Protein 5AZ8 (pdb70)

Organism: Rattus norvegicus (NCBI:txid10116)

Radius of gyration: 23.76 Å; Cα contacts (8 Å, |Δi|>4): 858; chains: 2; bounding box: 44×75×58 Å

GO terms:
  GO:0030943 mitochondrion targeting sequence binding (F, IDA)
  GO:0014850 response 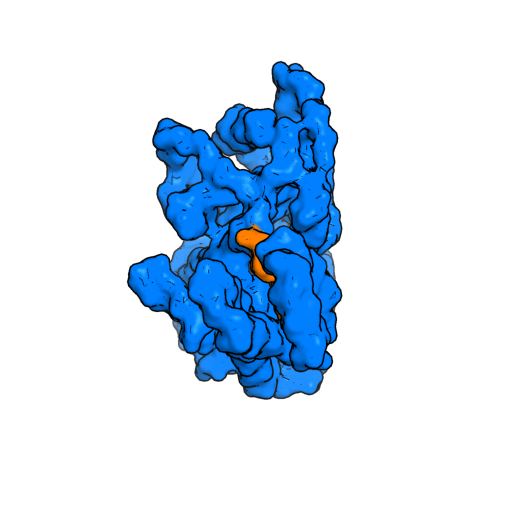to muscle activity (P, IEP)
  GO:1905242 response to 3,3',5-triiodo-L-thyronine (P, IEP)
  GO:0005515 protein binding (F, IPI)
  GO:0005741 mitochondrial outer membrane (C, IDA)
  GO:0030150 protein import into mitochondrial matrix (P, IMP)

InterPro domains:
  IPR002056 Protein import receptor MAS20 [PF02064] (8-136)
  IPR002056 Protein import receptor MAS20 [PIRSF037707] (5-140)
  IPR002056 Protein import receptor MAS20 [PR00351] (19-40)
  IPR002056 Protein import receptor MAS20 [PR00351] (58-80)
  IPR002056 Protein import receptor MAS20 [PR00351] (95-115)
  IPR002056 Protein import receptor MAS20 [PTHR12430] (1-138)
  IPR002056 Protein import receptor MAS20 [TIGR00985] (1-127)
  IPR022422 Protein import receptor MAS20, metazoan [PR01989] (3-20)
  IPR022422 Protein import receptor MAS20, metazoan [PR01989] (32-48)
  IPR022422 Protein import receptor MAS20, metazoan [PR01989] (58-71)
  IPR022422 Protein import receptor MAS20, metazoan [PR01989] (73-87)
  IPR022422 Protein import receptor MAS20, metazoan [PR01989] (92-101)
  IPR022422 Protein import receptor MAS20, metazoan [PR01989] (103-115)
  IPR022422 Protein import receptor MAS20, metazoan [PR01989] (119-136)
  IPR023392 Mitochondrial outer membrane translocase complex, Tom20 domain superfamily [G3DSA:1.20.960.10] (51-145)
  IPR023392 Mitochondrial outer membrane translocase complex, Tom20 domain superfamily [SSF47157] (52-144)

B-factor: mean 27.38, std 10.5, range [15.22, 102.25]

Foldseek 3Di:
DDPQEFEEEDAPLFLQVLLLVLQVVLVVPDVYHYHYDHDPPCLVVQVVQLLVLGDGQKYKDFLQSVQQCVVSVFFDQDDDDPVLVVQFDPVQQVSQAYPNTRFWAFWAKKWKWKKFQCVLPVDAAQALVPQLVVQVVLVVVQAAAEAEALLFCLQQQLQLPQQHADQFDDDPNDTHLLRGRLQDPSNLVSLQSVLVCLVVPNYPLPGHHVNRLCCVLVVRYGIYMDIQQSVVSSVVSPRRMDTAADHHYPPGGRAGAMTGTTMTGTSSDPCSVSVCCSVRVRCLDLSNQVSRCVSGNRAQTRRVVNNVVVCPDVNNVRRVVNNVSYYHHHNHSLVVLLRVLVSQLSSCCNVVVDPNNVSSVVSVVSSNVVVVLVVLLVVLQVVLVVVVVVPPLVSSLVSNVVNVVSPPDCPVVLVVCVVPHPPVSSVVSVVVD/DVVVVVDDPVD

Sequence (444 aa):
IEEGKLVIWINGDKGYNGLAEVGKKFEKDTGIKVTVEHPDKLEEKFPQVAATGDGPDIIFWAHDRFGGYAQSGLLAEITPDKAFQDKLYPFTWDAVRYNGKLIAYPIAVEALSLIYNKDLLPNPPKTWEEIPALDKELKAKGKSALMFNLQEPYFTWPLIAADGGYAFKYENGKYDIKDVGVDNAGAKAGLTFLVDLIKNKHMNADTDYSIAEAAFNKGETAMTINGPWAWSNIDTSKVNYGVTVLPTFKGQPSKPFVGVLSAGINAASPNKELAKEFLENYLLTDEGLEAVNKDKPLGAVALKSYEEELVKDPRIAATMENAQKGEIMPNIPQMSAFWYAVRTAVINAASGRQTVDEALKDAQTRIKEALAVQKFFLEEIQLGEELLAQGDYEKGVDHLTNAIAVCGQPQQLLQVLQQTLPPPVFQMLLTKLPRLSRLLSYAG

Solvent-accessible surface area: 19616 Å² total

Structure (mmCIF, N/CA/C/O backbone):
data_5AZ8
#
_entry.id   5AZ8
#
_cell.length_a   69.013
_cell.length_b   69.013
_cell.length_c   212.604
_cell.angle_alpha   90.00
_cell.angle_beta   90.00
_cell.angle_gamma   90.00
#
_symmetry.space_group_name_H-M   'P 43 21 2'
#
loop_
_entity.id
_entity.type
_entity.pdbx_description
1 polymer 'Maltose-binding periplasmic protein,Mitochondrial import receptor subunit TOM20 homolog'
2 polymer 'peptide GPRLSRLLSYAGC'
3 branched alpha-D-glucopyranose-(1-4)-alpha-D-glucopyranose
4 non-polymer 'ACETYLAMINO-ACETIC ACID'
5 water water
#
loop_
_atom_site.group_PDB
_atom_site.id
_atom_site.type_symbol
_atom_site.label_atom_id
_atom_site.label_alt_id
_atom_site.label_comp_id
_atom_site.label_asym_id
_atom_site.label_entity_id
_atom_site.label_seq_id
_atom_site.pdbx_PDB_ins_code
_atom_site.Cartn_x
_atom_site.Cartn_y
_atom_site.Cartn_z
_atom_site.occupancy
_atom_site.B_iso_or_equiv
_atom_site.auth_seq_id
_atom_site.auth_comp_id
_atom_site.auth_asym_id
_atom_site.auth_atom_id
_atom_site.pdbx_PDB_model_num
ATOM 1 N N . ILE A 1 3 ? -16.948 -22.682 32.593 1.00 28.42 4 ILE A N 1
ATOM 2 C CA . ILE A 1 3 ? -17.018 -21.267 33.101 1.00 24.57 4 ILE A CA 1
ATOM 3 C C . ILE A 1 3 ? -16.935 -21.296 34.621 1.00 24.47 4 ILE A C 1
ATOM 4 O O . ILE A 1 3 ? -17.630 -22.095 35.289 1.00 26.28 4 ILE A O 1
ATOM 9 N N . GLU A 1 4 ? -16.145 -20.402 35.191 1.00 24.31 5 GLU A N 1
ATOM 10 C CA . GLU A 1 4 ? -15.909 -20.405 36.629 1.00 25.45 5 GLU A CA 1
ATOM 11 C C . GLU A 1 4 ? -17.013 -19.737 37.447 1.00 23.36 5 GLU A C 1
ATOM 12 O O . GLU A 1 4 ? -17.388 -18.598 37.186 1.00 23.40 5 GLU A O 1
ATOM 18 N N . GLU A 1 5 ? -17.522 -20.452 38.445 1.00 22.55 6 GLU A N 1
ATOM 19 C CA . GLU A 1 5 ? -18.535 -19.869 39.320 1.00 23.05 6 GLU A CA 1
ATOM 20 C C . GLU A 1 5 ? -17.870 -18.898 40.301 1.00 23.99 6 GLU A C 1
ATOM 21 O O . GLU A 1 5 ? -16.801 -19.171 40.865 1.00 23.47 6 GLU A O 1
ATOM 27 N N . GLY A 1 6 ? -18.489 -17.751 40.506 1.00 21.42 7 GLY A N 1
ATOM 28 C CA . GLY A 1 6 ? -17.965 -16.748 41.417 1.00 21.48 7 GLY A CA 1
ATOM 29 C C . GLY A 1 6 ? -17.087 -15.678 40.842 1.00 20.73 7 GLY A C 1
ATOM 30 O O . GLY A 1 6 ? -16.424 -14.991 41.579 1.00 22.33 7 GLY A O 1
ATOM 31 N N . LYS A 1 7 ? -17.075 -15.562 39.501 1.00 22.99 8 LYS A N 1
ATOM 32 C CA . LYS A 1 7 ? -16.377 -14.476 38.805 1.00 21.71 8 LYS A CA 1
ATOM 33 C C . LYS A 1 7 ? -17.182 -14.151 37.574 1.00 20.33 8 LYS A C 1
ATOM 34 O O . LYS A 1 7 ? -18.057 -14.943 37.205 1.00 21.26 8 LYS A O 1
ATOM 40 N N . LEU A 1 8 ? -16.979 -12.989 36.971 1.00 20.76 9 LEU A N 1
ATOM 41 C CA . LEU A 1 8 ? -17.646 -12.727 35.675 1.00 19.93 9 LEU A CA 1
ATOM 42 C C . LEU A 1 8 ? -16.576 -12.499 34.614 1.00 21.54 9 LEU A C 1
ATOM 43 O O . LEU A 1 8 ? -15.676 -11.714 34.828 1.00 22.86 9 LEU A O 1
ATOM 48 N N . VAL A 1 9 ? -16.755 -13.144 33.477 1.00 19.16 10 VAL A N 1
ATOM 49 C CA . VAL A 1 9 ? -15.911 -12.902 32.275 1.00 19.01 10 VAL A CA 1
ATOM 50 C C . VAL A 1 9 ? -16.839 -12.275 31.220 1.00 19.55 10 VAL A C 1
ATOM 51 O O . VAL A 1 9 ? -17.908 -12.798 30.978 1.00 19.48 10 VAL A O 1
ATOM 55 N N . ILE A 1 10 ? -16.420 -11.148 30.682 1.00 18.39 11 ILE A N 1
ATOM 56 C CA . ILE A 1 10 ? -17.189 -10.353 29.738 1.00 18.76 11 ILE A CA 1
ATOM 57 C C . ILE A 1 10 ? -16.412 -10.223 28.435 1.00 20.29 11 ILE A C 1
ATOM 58 O O . ILE A 1 10 ? -15.219 -9.914 28.511 1.00 21.66 11 ILE A O 1
ATOM 63 N N . TRP A 1 11 ? -17.039 -10.467 27.285 1.00 20.53 12 TRP A N 1
ATOM 64 C CA . TRP A 1 11 ? -16.439 -10.143 25.967 1.00 21.26 12 TRP A CA 1
ATOM 65 C C . TRP A 1 11 ? -17.126 -8.957 25.315 1.00 20.27 12 TRP A C 1
ATOM 66 O O . TRP A 1 11 ? -18.367 -8.915 25.298 1.00 19.35 12 TRP A O 1
ATOM 77 N N . ILE A 1 12 ? -16.321 -7.983 24.843 1.00 19.62 13 ILE A N 1
ATOM 78 C CA . ILE A 1 12 ? -16.860 -6.852 24.090 1.00 20.26 13 ILE A CA 1
ATOM 79 C C . ILE A 1 12 ? -15.849 -6.531 22.986 1.00 21.67 13 ILE A C 1
ATOM 80 O O . ILE A 1 12 ? -14.673 -6.840 23.139 1.00 20.66 13 ILE A O 1
ATOM 85 N N . ASN A 1 13 ? -16.320 -5.932 21.895 1.00 20.93 14 ASN A N 1
ATOM 86 C CA . ASN A 1 13 ? -15.415 -5.651 20.787 1.00 21.42 14 ASN A CA 1
ATOM 87 C C . ASN A 1 13 ? -14.392 -4.601 21.133 1.00 21.70 14 ASN A C 1
ATOM 88 O O . ASN A 1 13 ? -14.603 -3.680 21.896 1.00 21.74 14 ASN A O 1
ATOM 93 N N . GLY A 1 14 ? -13.214 -4.786 20.518 1.00 23.25 15 GLY A N 1
ATOM 94 C CA . GLY A 1 14 ? -12.051 -3.960 20.790 1.00 24.52 15 GLY A CA 1
ATOM 95 C C . GLY A 1 14 ? -12.156 -2.524 20.315 1.00 25.14 15 GLY A C 1
ATOM 96 O O . GLY A 1 14 ? -11.321 -1.727 20.748 1.00 27.85 15 GLY A O 1
ATOM 97 N N . ASP A 1 15 ? -13.174 -2.187 19.499 1.00 25.05 16 ASP A N 1
ATOM 98 C CA . ASP A 1 15 ? -13.459 -0.789 19.182 1.00 30.19 16 ASP A CA 1
ATOM 99 C C . ASP A 1 15 ? -14.287 -0.054 20.250 1.00 30.34 16 ASP A C 1
ATOM 100 O O . ASP A 1 15 ? -14.474 1.155 20.143 1.00 26.57 16 ASP A O 1
ATOM 105 N N . LYS A 1 16 ? -14.794 -0.764 21.261 1.00 22.82 17 LYS A N 1
ATOM 106 C CA . LYS A 1 16 ? -15.714 -0.127 22.253 1.00 23.00 17 LYS A CA 1
ATOM 107 C C . LYS A 1 16 ? -14.936 0.164 23.549 1.00 20.67 17 LYS A C 1
ATOM 108 O O . LYS A 1 16 ? -13.699 -0.143 23.655 1.00 22.11 17 LYS A O 1
ATOM 114 N N . GLY A 1 17 ? -15.622 0.786 24.471 1.00 21.60 18 GLY A N 1
ATOM 115 C CA . GLY A 1 17 ? -15.011 1.274 25.711 1.00 21.32 18 GLY A CA 1
ATOM 116 C C . GLY A 1 17 ? -14.754 0.184 26.726 1.00 20.01 18 GLY A C 1
ATOM 117 O O . GLY A 1 17 ? -15.293 0.276 27.834 1.00 21.04 18 GLY A O 1
ATOM 118 N N . TYR A 1 18 ? -13.911 -0.787 26.389 1.00 21.95 19 TYR A N 1
ATOM 119 C CA . TYR A 1 18 ? -13.661 -1.889 27.285 1.00 21.77 19 TYR A CA 1
ATOM 120 C C . TYR A 1 18 ? -12.960 -1.490 28.569 1.00 22.74 19 TYR A C 1
ATOM 121 O O . TYR A 1 18 ? -13.179 -2.098 29.622 1.00 21.12 19 TYR A O 1
ATOM 130 N N . ASN A 1 19 ? -12.102 -0.479 28.514 1.00 21.39 20 ASN A N 1
ATOM 131 C CA . ASN A 1 19 ? -11.506 -0.001 29.786 1.00 23.53 20 ASN A CA 1
ATOM 132 C C . ASN A 1 19 ? -12.495 0.675 30.706 1.00 20.95 20 ASN A C 1
ATOM 133 O O . ASN A 1 19 ? -12.459 0.542 31.945 1.00 23.19 20 ASN A O 1
ATOM 138 N N . GLY A 1 20 ? -13.424 1.414 30.146 1.00 20.30 21 GLY A N 1
ATOM 139 C CA . GLY A 1 20 ? -14.479 1.992 30.906 1.00 20.18 21 GLY A CA 1
ATOM 140 C C . GLY A 1 20 ? -15.389 0.900 31.521 1.00 20.78 21 GLY A C 1
ATOM 141 O O . GLY A 1 20 ? -15.860 1.004 32.685 1.00 21.40 21 GLY A O 1
ATOM 142 N N . LEU A 1 21 ? -15.719 -0.094 30.717 1.00 20.77 22 LEU A N 1
ATOM 143 C CA . LEU A 1 21 ? -16.513 -1.244 31.203 1.00 19.40 22 LEU A CA 1
ATOM 144 C C . LEU A 1 21 ? -15.771 -1.932 32.367 1.00 19.10 22 LEU A C 1
ATOM 145 O O . LEU A 1 21 ? -16.408 -2.351 33.370 1.00 19.50 22 LEU A O 1
ATOM 150 N N . ALA A 1 22 ? -14.450 -2.064 32.231 1.00 19.75 23 ALA A N 1
ATOM 151 C CA . ALA A 1 22 ? -13.607 -2.618 33.314 1.00 21.83 23 ALA A CA 1
ATOM 152 C C . ALA A 1 22 ? -13.680 -1.789 34.600 1.00 20.69 23 ALA A C 1
ATOM 153 O O . ALA A 1 22 ? -13.698 -2.419 35.682 1.00 20.73 23 ALA A O 1
ATOM 155 N N . GLU A 1 23 ? -13.808 -0.465 34.485 1.00 19.94 24 GLU A N 1
ATOM 156 C CA . GLU A 1 23 ? -14.069 0.430 35.642 1.00 22.92 24 GLU A CA 1
ATOM 157 C C . GLU A 1 23 ? -15.391 0.100 36.337 1.00 22.19 24 GLU A C 1
ATOM 158 O O . GLU A 1 23 ? -15.469 0.052 37.568 1.00 21.93 24 GLU A O 1
ATOM 164 N N . VAL A 1 24 ? -16.441 -0.155 35.552 1.00 20.11 25 VAL A N 1
ATOM 165 C CA . VAL A 1 24 ? -17.695 -0.598 36.120 1.00 20.38 25 VAL A CA 1
ATOM 166 C C . VAL A 1 24 ? -17.512 -1.929 36.853 1.00 20.30 25 VAL A C 1
ATOM 167 O O . VAL A 1 24 ? -18.072 -2.127 37.982 1.00 19.77 25 VAL A O 1
ATOM 171 N N . GLY A 1 25 ? -16.743 -2.827 36.252 1.00 19.12 26 GLY A N 1
ATOM 172 C CA . GLY A 1 25 ? -16.337 -4.131 36.826 1.00 19.93 26 GLY A CA 1
ATOM 173 C C . GLY A 1 25 ? -15.587 -3.964 38.175 1.00 19.66 26 GLY A C 1
ATOM 174 O O . GLY A 1 25 ? -15.849 -4.677 39.123 1.00 20.37 26 GLY A O 1
ATOM 175 N N . LYS A 1 26 ? -14.717 -2.981 38.301 1.00 20.07 27 LYS A N 1
ATOM 176 C CA . LYS A 1 26 ? -14.034 -2.745 39.557 1.00 19.77 27 LYS A CA 1
ATOM 177 C C . LYS A 1 26 ? -14.956 -2.197 40.622 1.00 20.10 27 LYS A C 1
ATOM 178 O O . LYS A 1 26 ? -14.770 -2.522 41.811 1.00 21.70 27 LYS A O 1
ATOM 184 N N . LYS A 1 27 ? -15.953 -1.394 40.255 1.00 19.73 28 LYS A N 1
ATOM 185 C CA . LYS A 1 27 ? -16.950 -0.959 41.191 1.00 20.17 28 LYS A CA 1
ATOM 186 C C . LYS A 1 27 ? -17.770 -2.170 41.713 1.00 20.13 28 LYS A C 1
ATOM 187 O O . LYS A 1 27 ? -18.078 -2.338 42.930 1.00 20.10 28 LYS A O 1
ATOM 193 N N . PHE A 1 28 ? -18.139 -3.008 40.771 1.00 18.96 29 PHE A N 1
ATOM 194 C CA . PHE A 1 28 ? -18.850 -4.254 41.096 1.00 18.49 29 PHE A CA 1
ATOM 195 C C . PHE A 1 28 ? -18.007 -5.089 42.073 1.00 19.41 29 PHE A C 1
ATOM 196 O O . PHE A 1 28 ? -18.544 -5.535 43.108 1.00 19.15 29 PHE A O 1
ATOM 204 N N . GLU A 1 29 ? -16.708 -5.258 41.790 1.00 19.34 30 GLU A N 1
ATOM 205 C CA . GLU A 1 29 ? -15.799 -6.049 42.670 1.00 19.14 30 GLU A CA 1
ATOM 206 C C . GLU A 1 29 ? -15.652 -5.416 44.060 1.00 19.37 30 GLU A C 1
ATOM 207 O O . GLU A 1 29 ? -15.663 -6.139 45.089 1.00 20.55 30 GLU A O 1
ATOM 213 N N . LYS A 1 30 ? -15.570 -4.062 44.102 1.00 19.72 31 LYS A N 1
ATOM 214 C CA . LYS A 1 30 ? -15.508 -3.358 45.378 1.00 22.74 31 LYS A CA 1
ATOM 215 C C . LYS A 1 30 ? -16.748 -3.704 46.265 1.00 23.07 31 LYS A C 1
ATOM 216 O O . LYS A 1 30 ? -16.599 -3.976 47.489 1.00 22.99 31 LYS A O 1
ATOM 222 N N . ASP A 1 31 ? -17.945 -3.704 45.650 1.00 19.45 32 ASP A N 1
ATOM 223 C CA . ASP A 1 31 ? -19.197 -3.882 46.360 1.00 18.76 32 ASP A CA 1
ATOM 224 C C . ASP A 1 31 ? -19.472 -5.323 46.681 1.00 19.98 32 ASP A C 1
ATOM 225 O O . ASP A 1 31 ? -20.077 -5.601 47.737 1.00 20.19 32 ASP A O 1
ATOM 230 N N . THR A 1 32 ? -18.994 -6.270 45.880 1.00 19.42 33 THR A N 1
ATOM 231 C CA . THR A 1 32 ? -19.520 -7.633 45.939 1.00 18.84 33 THR A CA 1
ATOM 232 C C . THR A 1 32 ? -18.368 -8.591 46.156 1.00 18.93 33 THR A C 1
ATOM 233 O O . THR A 1 32 ? -17.148 -8.300 46.007 1.00 23.35 33 THR A O 1
ATOM 237 N N . GLY A 1 33 ? -18.594 -9.808 46.381 1.00 17.36 34 GLY A N 1
ATOM 238 C CA . GLY A 1 33 ? -17.120 -10.465 46.133 1.00 36.88 34 GLY A CA 1
ATOM 239 C C . GLY A 1 33 ? -16.092 -10.310 44.866 1.00 28.79 34 GLY A C 1
ATOM 240 O O . GLY A 1 33 ? -14.940 -10.863 44.777 1.00 22.42 34 GLY A O 1
ATOM 241 N N . ILE A 1 34 ? -16.645 -9.845 43.776 1.00 20.85 35 ILE A N 1
ATOM 242 C CA . ILE A 1 34 ? -16.593 -10.645 42.567 1.00 20.33 35 ILE A CA 1
ATOM 243 C C . ILE A 1 34 ? -15.739 -9.951 41.542 1.00 20.38 35 ILE A C 1
ATOM 244 O O . ILE A 1 34 ? -16.053 -8.828 41.110 1.00 20.95 35 ILE A O 1
ATOM 249 N N . LYS A 1 35 ? -14.698 -10.678 41.093 1.00 20.43 36 LYS A N 1
ATOM 250 C CA . LYS A 1 35 ? -13.814 -10.095 40.070 1.00 24.11 36 LYS A CA 1
ATOM 251 C C . LYS A 1 35 ? -14.541 -10.143 38.714 1.00 20.69 36 LYS A C 1
ATOM 252 O O . LYS A 1 35 ? -15.131 -11.178 38.376 1.00 22.16 36 LYS A O 1
ATOM 258 N N . VAL A 1 36 ? -14.385 -9.085 37.939 1.00 21.25 37 VAL A N 1
ATOM 259 C CA . VAL A 1 36 ? -14.923 -8.989 36.610 1.00 20.17 37 VAL A CA 1
ATOM 260 C C . VAL A 1 36 ? -13.771 -8.783 35.621 1.00 20.90 37 VAL A C 1
ATOM 261 O O . VAL A 1 36 ? -13.015 -7.778 35.752 1.00 25.62 37 VAL A O 1
ATOM 265 N N . THR A 1 37 ? -13.636 -9.727 34.704 1.00 19.49 38 THR A N 1
ATOM 266 C CA . THR A 1 37 ? -12.572 -9.704 33.718 1.00 19.37 38 THR A CA 1
ATOM 267 C C . THR A 1 37 ? -13.176 -9.316 32.358 1.00 21.17 38 THR A C 1
ATOM 268 O O . THR A 1 37 ? -14.011 -10.071 31.859 1.00 22.70 38 THR A O 1
ATOM 272 N N . VAL A 1 38 ? -12.779 -8.176 31.816 1.00 19.54 39 VAL A N 1
ATOM 273 C CA . VAL A 1 38 ? -13.250 -7.763 30.535 1.00 19.84 39 VAL A CA 1
ATOM 274 C C . VAL A 1 38 ? -12.177 -8.072 29.499 1.00 21.93 39 VAL A C 1
ATOM 275 O O . VAL A 1 38 ? -11.032 -7.652 29.659 1.00 23.63 39 VAL A O 1
ATOM 279 N N . GLU A 1 39 ? -12.600 -8.766 28.472 1.00 19.99 40 GLU A N 1
ATOM 280 C CA . GLU A 1 39 ? -11.723 -9.214 27.347 1.00 21.54 40 GLU A CA 1
ATOM 281 C C . GLU A 1 39 ? -12.323 -8.719 26.040 1.00 22.35 40 GLU A C 1
ATOM 282 O O . GLU A 1 39 ? -13.556 -8.473 25.906 1.00 20.58 40 GLU A O 1
ATOM 288 N N . HIS A 1 40 ? -11.435 -8.538 25.058 1.00 22.23 41 HIS A N 1
ATOM 289 C CA . HIS A 1 40 ? -11.895 -8.073 23.730 1.00 19.88 41 HIS A CA 1
ATOM 290 C C . HIS A 1 40 ? -11.259 -8.976 22.667 1.00 24.48 41 HIS A C 1
ATOM 291 O O . HIS A 1 40 ? -10.385 -8.511 21.902 1.00 25.24 41 HIS A O 1
ATOM 298 N N . PRO A 1 41 ? -11.628 -10.265 22.660 1.00 24.28 42 PRO A N 1
ATOM 299 C CA . PRO A 1 41 ? -10.972 -11.161 21.698 1.00 27.25 42 PRO A CA 1
ATOM 300 C C . PRO A 1 41 ? -11.268 -10.710 20.257 1.00 27.13 42 PRO A C 1
ATOM 301 O O . PRO A 1 41 ? -12.327 -10.150 19.934 1.00 24.62 42 PRO A O 1
ATOM 305 N N . ASP A 1 42 ? -10.339 -10.988 19.360 1.00 32.15 43 ASP A N 1
ATOM 306 C CA . ASP A 1 42 ? -10.676 -10.861 17.912 1.00 36.64 43 ASP A CA 1
ATOM 307 C C . ASP A 1 42 ? -11.790 -11.831 17.483 1.00 28.89 43 ASP A C 1
ATOM 308 O O . ASP A 1 42 ? -11.899 -12.956 17.975 1.00 32.15 43 ASP A O 1
ATOM 313 N N . LYS A 1 43 ? -12.573 -11.390 16.516 1.00 33.50 44 LYS A N 1
ATOM 314 C CA . LYS A 1 43 ? -13.711 -12.144 15.998 1.00 34.91 44 LYS A CA 1
ATOM 315 C C . LYS A 1 43 ? -14.644 -12.727 17.054 1.00 33.55 44 LYS A C 1
ATOM 316 O O . LYS A 1 43 ? -15.104 -13.899 16.922 1.00 28.32 44 LYS A O 1
ATOM 322 N N . LEU A 1 44 ? -14.963 -11.933 18.102 1.00 25.59 45 LEU A N 1
ATOM 323 C CA . LEU A 1 44 ? -15.708 -12.520 19.209 1.00 26.58 45 LEU A CA 1
ATOM 324 C C . LEU A 1 44 ? -17.085 -12.969 18.772 1.00 27.18 45 LEU A C 1
ATOM 325 O O . LEU A 1 44 ? -17.653 -13.915 19.345 1.00 26.43 45 LEU A O 1
ATOM 330 N N . GLU A 1 45 ? -17.675 -12.290 17.776 1.00 26.89 46 GLU A N 1
ATOM 331 C CA . GLU A 1 45 ? -19.025 -12.684 17.367 1.00 27.91 46 GLU A CA 1
ATOM 332 C C . GLU A 1 45 ? -19.070 -14.058 16.692 1.00 24.32 46 GLU A C 1
ATOM 333 O O . GLU A 1 45 ? -20.118 -14.718 16.719 1.00 24.68 46 GLU A O 1
ATOM 339 N N . GLU A 1 46 ? -17.935 -14.494 16.149 1.00 24.09 47 GLU A N 1
ATOM 340 C CA . GLU A 1 46 ? -17.732 -15.939 15.666 1.00 26.87 47 GLU A CA 1
ATOM 341 C C . GLU A 1 46 ? -17.223 -16.895 16.679 1.00 28.38 47 GLU A C 1
ATOM 342 O O . GLU A 1 46 ? -17.582 -18.093 16.655 1.00 31.78 47 GLU A O 1
ATOM 348 N N . LYS A 1 47 ? -16.401 -16.378 17.576 1.00 28.18 48 LYS A N 1
ATOM 349 C CA . LYS A 1 47 ? -15.839 -17.257 18.629 1.00 30.46 48 LYS A CA 1
ATOM 350 C C . LYS A 1 47 ? -16.916 -17.666 19.624 1.00 30.99 48 LYS A C 1
ATOM 351 O O . LYS A 1 47 ? -17.008 -18.812 20.017 1.00 28.47 48 LYS A O 1
ATOM 357 N N . PHE A 1 48 ? -17.803 -16.743 19.958 1.00 27.28 49 PHE A N 1
ATOM 358 C CA . PHE A 1 48 ? -18.821 -17.056 20.936 1.00 24.02 49 PHE A CA 1
ATOM 359 C C . PHE A 1 48 ? -19.640 -18.275 20.668 1.00 25.58 49 PHE A C 1
ATOM 360 O O . PHE A 1 48 ? -19.764 -19.106 21.551 1.00 28.42 49 PHE A O 1
ATOM 368 N N . PRO A 1 49 ? -20.206 -18.462 19.446 1.00 24.41 50 PRO A N 1
ATOM 369 C CA . PRO A 1 49 ? -21.017 -19.655 19.240 1.00 27.59 50 PRO A CA 1
ATOM 370 C C . PRO A 1 49 ? -20.224 -20.946 19.226 1.00 26.99 50 PRO A C 1
ATOM 371 O O . PRO A 1 49 ? -20.789 -22.015 19.546 1.00 31.86 50 PRO A O 1
ATOM 375 N N . GLN A 1 50 ? -18.954 -20.828 18.911 1.00 30.91 51 GLN A N 1
ATOM 376 C CA . GLN A 1 50 ? -18.049 -22.031 18.868 1.00 32.92 51 GLN A CA 1
ATOM 377 C C . GLN A 1 50 ? -17.818 -22.500 20.306 1.00 32.65 51 GLN A C 1
ATOM 378 O O . GLN A 1 50 ? -18.038 -23.653 20.633 1.00 40.40 51 GLN A O 1
ATOM 384 N N . VAL A 1 51 ? -17.422 -21.592 21.160 1.00 27.27 52 VAL A N 1
ATOM 385 C CA . VAL A 1 51 ? -17.118 -21.965 22.583 1.00 29.39 52 VAL A CA 1
ATOM 386 C C . VAL A 1 51 ? -18.360 -22.189 23.417 1.00 28.42 52 VAL A C 1
ATOM 387 O O . VAL A 1 51 ? -18.387 -23.096 24.258 1.00 28.31 52 VAL A O 1
ATOM 391 N N . ALA A 1 52 ? -19.437 -21.377 23.231 1.00 25.04 53 ALA A N 1
ATOM 392 C CA . ALA A 1 52 ? -20.613 -21.529 24.058 1.00 26.43 53 ALA A CA 1
ATOM 393 C C . ALA A 1 52 ? -21.352 -22.838 23.752 1.00 27.46 53 ALA A C 1
ATOM 394 O O . ALA A 1 52 ? -22.032 -23.370 24.579 1.00 31.38 53 ALA A O 1
ATOM 396 N N . ALA A 1 53 ? -21.180 -23.382 22.548 1.00 30.08 54 ALA A N 1
ATOM 397 C CA . ALA A 1 53 ? -21.765 -24.684 22.200 1.00 33.39 54 ALA A CA 1
ATOM 398 C C . ALA A 1 53 ? -21.190 -25.812 23.060 1.00 35.80 54 ALA A C 1
ATOM 399 O O . ALA A 1 53 ? -21.851 -26.811 23.251 1.00 39.80 54 ALA A O 1
ATOM 401 N N . THR A 1 54 ? -19.972 -25.643 23.555 1.00 31.66 55 THR A N 1
ATOM 402 C CA . THR A 1 54 ? -19.384 -26.623 24.490 1.00 34.69 55 THR A CA 1
ATOM 403 C C . THR A 1 54 ? -19.597 -26.294 25.973 1.00 37.07 55 THR A C 1
ATOM 404 O O . THR A 1 54 ? -19.003 -26.935 26.844 1.00 37.71 55 THR A O 1
ATOM 408 N N . GLY A 1 55 ? -20.409 -25.284 26.280 1.00 35.30 56 GLY A N 1
ATOM 409 C CA . GLY A 1 55 ? -20.521 -24.798 27.690 1.00 35.25 56 GLY A CA 1
ATOM 410 C C . GLY A 1 55 ? -19.383 -23.941 28.180 1.00 33.48 56 GLY A C 1
ATOM 411 O O . GLY A 1 55 ? -19.248 -23.732 29.382 1.00 35.75 56 GLY A O 1
ATOM 412 N N . ASP A 1 56 ? -18.571 -23.400 27.282 1.00 26.96 57 ASP A N 1
ATOM 413 C CA . ASP A 1 56 ? -17.442 -22.551 27.618 1.00 29.57 57 ASP A CA 1
ATOM 414 C C . ASP A 1 56 ? -17.731 -21.091 27.198 1.00 26.04 57 ASP A C 1
ATOM 415 O O . ASP A 1 56 ? -18.874 -20.799 26.799 1.00 26.45 57 ASP A O 1
ATOM 420 N N . GLY A 1 57 ? -16.750 -20.214 27.320 1.00 25.41 58 GLY A N 1
ATOM 421 C CA . GLY A 1 57 ? -16.946 -18.829 26.891 1.00 27.63 58 GLY A CA 1
ATOM 422 C C . GLY A 1 57 ? -17.164 -17.858 28.034 1.00 24.98 58 GLY A C 1
ATOM 423 O O . GLY A 1 57 ? -16.982 -18.180 29.234 1.00 24.44 58 GLY A O 1
ATOM 424 N N . PRO A 1 58 ? -17.536 -16.598 27.674 1.00 21.82 59 PRO A N 1
ATOM 425 C CA . PRO A 1 58 ? -17.749 -15.575 28.661 1.00 20.48 59 PRO A CA 1
ATOM 426 C C . PRO A 1 58 ? -19.064 -15.793 29.376 1.00 21.37 59 PRO A C 1
ATOM 427 O O . PRO A 1 58 ? -19.947 -16.452 28.841 1.00 20.02 59 PRO A O 1
ATOM 431 N N . ASP A 1 59 ? -19.238 -15.196 30.558 1.00 18.65 60 ASP A N 1
ATOM 432 C CA . ASP A 1 59 ? -20.574 -15.110 31.150 1.00 18.86 60 ASP A CA 1
ATOM 433 C C . ASP A 1 59 ? -21.490 -14.160 30.409 1.00 18.89 60 ASP A C 1
ATOM 434 O O . ASP A 1 59 ? -22.694 -14.399 30.345 1.00 19.34 60 ASP A O 1
ATOM 439 N N . ILE A 1 60 ? -20.918 -13.063 29.917 1.00 18.36 61 ILE A N 1
ATOM 440 C CA . ILE A 1 60 ? -21.675 -12.042 29.267 1.00 18.61 61 ILE A CA 1
ATOM 441 C C . ILE A 1 60 ? -20.984 -11.713 27.897 1.00 19.33 61 ILE A C 1
ATOM 442 O O . ILE A 1 60 ? -19.770 -11.490 27.863 1.00 18.93 61 ILE A O 1
ATOM 447 N N . ILE A 1 61 ? -21.785 -11.589 26.861 1.00 17.92 62 ILE A N 1
ATOM 448 C CA . ILE A 1 61 ? -21.329 -11.233 25.492 1.00 19.72 62 ILE A CA 1
ATOM 449 C C . ILE A 1 61 ? -21.964 -9.965 25.053 1.00 18.81 62 ILE A C 1
ATOM 450 O O . ILE A 1 61 ? -23.179 -9.840 25.101 1.00 19.65 62 ILE A O 1
ATOM 455 N N . PHE A 1 62 ? -21.154 -8.998 24.640 1.00 18.22 63 PHE A N 1
ATOM 456 C CA . PHE A 1 62 ? -21.671 -7.788 24.020 1.00 17.77 63 PHE A CA 1
ATOM 457 C C . PHE A 1 62 ? -21.487 -7.776 22.507 1.00 20.52 63 PHE A C 1
ATOM 458 O O . PHE A 1 62 ? -20.373 -8.053 22.004 1.00 21.92 63 PHE A O 1
ATOM 466 N N . TRP A 1 63 ? -22.570 -7.491 21.794 1.00 18.27 64 TRP A N 1
ATOM 467 C CA . TRP A 1 63 ? -22.482 -7.269 20.345 1.00 19.19 64 TRP A CA 1
ATOM 468 C C . TRP A 1 63 ? -23.723 -6.495 19.952 1.00 17.60 64 TRP A C 1
ATOM 469 O O . TRP A 1 63 ? -24.702 -6.440 20.678 1.00 18.83 64 TRP A O 1
ATOM 480 N N . ALA A 1 64 ? -23.758 -5.986 18.719 1.00 19.13 65 ALA A N 1
ATOM 481 C CA . ALA A 1 64 ? -25.031 -5.531 18.192 1.00 17.96 65 ALA A CA 1
ATOM 482 C C . ALA A 1 64 ? -26.038 -6.673 18.151 1.00 16.94 65 ALA A C 1
ATOM 483 O O . ALA A 1 64 ? -25.706 -7.843 17.954 1.00 16.90 65 ALA A O 1
ATOM 485 N N . HIS A 1 65 ? -27.268 -6.259 18.202 1.00 16.10 66 HIS A N 1
ATOM 486 C CA . HIS A 1 65 ? -28.412 -7.179 18.397 1.00 17.33 66 HIS A CA 1
ATOM 487 C C . HIS A 1 65 ? -28.596 -8.090 17.192 1.00 17.69 66 HIS A C 1
ATOM 488 O O . HIS A 1 65 ? -29.288 -9.169 17.321 1.00 17.92 66 HIS A O 1
ATOM 495 N N . ASP A 1 66 ? -28.066 -7.768 16.012 1.00 16.23 67 ASP A N 1
ATOM 496 C CA . ASP A 1 66 ? -28.334 -8.572 14.857 1.00 17.80 67 ASP A CA 1
ATOM 497 C C . ASP A 1 66 ? -27.846 -10.023 14.970 1.00 20.24 67 ASP A C 1
ATOM 498 O O . ASP A 1 66 ? -28.394 -10.911 14.306 1.00 22.60 67 ASP A O 1
ATOM 503 N N . ARG A 1 67 ? -26.814 -10.262 15.776 1.00 18.86 68 ARG A N 1
ATOM 504 C CA . ARG A 1 67 ? -26.270 -11.620 15.925 1.00 19.35 68 ARG A CA 1
ATOM 505 C C . ARG A 1 67 ? -27.078 -12.479 16.878 1.00 19.13 68 ARG A C 1
ATOM 506 O O . ARG A 1 67 ? -26.850 -13.675 16.964 1.00 19.96 68 ARG A O 1
ATOM 514 N N . PHE A 1 68 ? -27.961 -11.857 17.679 1.00 18.55 69 PHE A N 1
ATOM 515 C CA . PHE A 1 68 ? -28.454 -12.524 18.895 1.00 18.26 69 PHE A CA 1
ATOM 516 C C . PHE A 1 68 ? -29.565 -13.531 18.602 1.00 19.19 69 PHE A C 1
ATOM 517 O O . PHE A 1 68 ? -29.680 -14.480 19.348 1.00 19.14 69 PHE A O 1
ATOM 525 N N . GLY A 1 69 ? -30.337 -13.359 17.531 1.00 18.49 70 GLY A N 1
ATOM 526 C CA . GLY A 1 69 ? -31.352 -14.358 17.210 1.00 18.22 70 GLY A CA 1
ATOM 527 C C . GLY A 1 69 ? -30.700 -15.698 16.868 1.00 20.75 70 GLY A C 1
ATOM 528 O O . GLY A 1 69 ? -31.200 -16.770 17.312 1.00 21.18 70 GLY A O 1
ATOM 529 N N . GLY A 1 70 ? -29.588 -15.653 16.132 1.00 18.46 71 GLY A N 1
ATOM 530 C CA . GLY A 1 70 ? -28.865 -16.882 15.801 1.00 19.01 71 GLY A CA 1
ATOM 531 C C . GLY A 1 70 ? -28.302 -17.560 17.051 1.00 21.67 71 GLY A C 1
ATOM 532 O O . GLY A 1 70 ? -28.376 -18.797 17.214 1.00 23.21 71 GLY A O 1
ATOM 533 N N . TYR A 1 71 ? -27.771 -16.732 17.977 1.00 19.10 72 TYR A N 1
ATOM 534 C CA . TYR A 1 71 ? -27.336 -17.294 19.268 1.00 20.65 72 TYR A CA 1
ATOM 535 C C . TYR A 1 71 ? -28.447 -17.970 20.037 1.00 20.18 72 TYR A C 1
ATOM 536 O O . TYR A 1 71 ? -28.295 -19.102 20.537 1.00 23.18 72 TYR A O 1
ATOM 545 N N . ALA A 1 72 ? -29.602 -17.328 20.073 1.00 18.90 73 ALA A N 1
ATOM 546 C CA . ALA A 1 72 ? -30.782 -17.861 20.784 1.00 20.66 73 ALA A CA 1
ATOM 547 C C . ALA A 1 72 ? -31.356 -19.095 20.135 1.00 21.65 73 ALA A C 1
ATOM 548 O O . ALA A 1 72 ? -31.715 -20.070 20.857 1.00 23.56 73 ALA A O 1
ATOM 550 N N . GLN A 1 73 ? -31.337 -19.120 18.794 1.00 20.59 74 GLN A N 1
ATOM 551 C CA . GLN A 1 73 ? -31.789 -20.305 18.078 1.00 22.80 74 GLN A CA 1
ATOM 552 C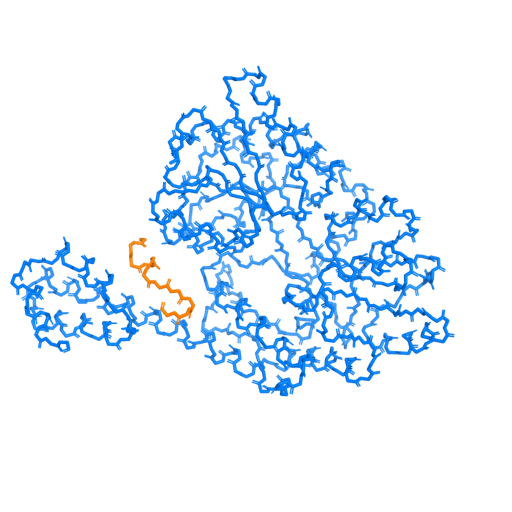 C . GLN A 1 73 ? -30.959 -21.512 18.438 1.00 23.45 74 GLN A C 1
ATOM 553 O O . GLN A 1 73 ? -31.503 -22.634 18.445 1.00 25.65 74 GLN A O 1
ATOM 559 N N . SER A 1 74 ? -29.668 -21.335 18.619 1.00 21.32 75 SER A N 1
ATOM 560 C CA . SER A 1 74 ? -28.702 -22.388 19.007 1.00 21.70 75 SER A CA 1
ATOM 561 C C . SER A 1 74 ? -28.699 -22.687 20.538 1.00 23.57 75 SER A C 1
ATOM 562 O O . SER A 1 74 ? -27.881 -23.546 21.027 1.00 25.96 75 SER A O 1
ATOM 565 N N . GLY A 1 75 ? -29.624 -22.060 21.280 1.00 23.89 76 GLY A N 1
ATOM 566 C CA . GLY A 1 75 ? -29.672 -22.278 22.704 1.00 25.66 76 GLY A CA 1
ATOM 567 C C . GLY A 1 75 ? -28.514 -21.747 23.507 1.00 26.36 76 GLY A C 1
ATOM 568 O O . GLY A 1 75 ? -28.278 -22.253 24.619 1.00 26.14 76 GLY A O 1
ATOM 569 N N . LEU A 1 76 ? -27.820 -20.723 23.023 1.00 21.88 77 LEU A N 1
ATOM 570 C CA . LEU A 1 76 ? -26.626 -20.269 23.629 1.00 23.22 77 LEU A CA 1
ATOM 571 C C . LEU A 1 76 ? -26.848 -19.173 24.676 1.00 22.75 77 LEU A C 1
ATOM 572 O O . LEU A 1 76 ? -25.888 -18.774 25.325 1.00 22.56 77 LEU A O 1
ATOM 577 N N . LEU A 1 77 ? -28.032 -18.605 24.736 1.00 20.30 78 LEU A N 1
ATOM 578 C CA . LEU A 1 77 ? -28.313 -17.449 25.606 1.00 21.18 78 LEU A CA 1
ATOM 579 C C . LEU A 1 77 ? -29.361 -17.799 26.674 1.00 24.34 78 LEU A C 1
ATOM 580 O O . LEU A 1 77 ? -30.373 -18.484 26.419 1.00 25.53 78 LEU A O 1
ATOM 585 N N . ALA A 1 78 ? -29.191 -17.251 27.849 1.00 21.66 79 ALA A N 1
ATOM 586 C CA . ALA A 1 78 ? -30.220 -17.353 28.897 1.00 21.81 79 ALA A CA 1
ATOM 587 C C . ALA A 1 78 ? -31.339 -16.357 28.617 1.00 23.22 79 ALA A C 1
ATOM 588 O O . ALA A 1 78 ? -31.074 -15.210 28.207 1.00 26.60 79 ALA A O 1
ATOM 590 N N . GLU A 1 79 ? -32.590 -16.744 28.885 1.00 24.02 80 GLU A N 1
ATOM 591 C CA . GLU A 1 79 ? -33.680 -15.778 28.813 1.00 24.01 80 GLU A CA 1
ATOM 592 C C . GLU A 1 79 ? -33.437 -14.818 29.971 1.00 26.62 80 GLU A C 1
ATOM 593 O O . GLU A 1 79 ? -33.087 -15.224 31.056 1.00 26.87 80 GLU A O 1
ATOM 599 N N . ILE A 1 80 ? -33.623 -13.542 29.756 1.00 25.55 81 ILE A N 1
ATOM 600 C CA . ILE A 1 80 ? -33.295 -12.614 30.849 1.00 29.04 81 ILE A CA 1
ATOM 601 C C . ILE A 1 80 ? -34.569 -12.276 31.524 1.00 33.23 81 ILE A C 1
ATOM 602 O O . ILE A 1 80 ? -35.631 -12.373 30.922 1.00 33.47 81 ILE A O 1
ATOM 607 N N . THR A 1 81 ? -34.402 -11.672 32.690 1.00 36.22 82 THR A N 1
ATOM 608 C CA . THR A 1 81 ? -35.381 -11.722 33.698 1.00 38.55 82 THR A CA 1
ATOM 609 C C . THR A 1 81 ? -35.844 -10.312 34.259 1.00 35.74 82 THR A C 1
ATOM 610 O O . THR A 1 81 ? -36.282 -10.195 35.418 1.00 35.21 82 THR A O 1
ATOM 614 N N . PRO A 1 82 ? -35.817 -9.242 33.416 1.00 29.60 83 PRO A N 1
ATOM 615 C CA . PRO A 1 82 ? -36.141 -7.936 34.037 1.00 27.55 83 PRO A CA 1
ATOM 616 C C . PRO A 1 82 ? -37.639 -7.769 34.297 1.00 26.87 83 PRO A C 1
ATOM 617 O O . PRO A 1 82 ? -38.486 -8.097 33.465 1.00 27.01 83 PRO A O 1
ATOM 621 N N . ASP A 1 83 ? -38.001 -7.204 35.439 1.00 26.81 84 ASP A N 1
ATOM 622 C CA . ASP A 1 83 ? -39.385 -6.957 35.698 1.00 27.84 84 ASP A CA 1
ATOM 623 C C . ASP A 1 83 ? -39.815 -5.656 35.001 1.00 28.66 84 ASP A C 1
ATOM 624 O O . ASP A 1 83 ? -39.002 -4.979 34.356 1.00 25.02 84 ASP A O 1
ATOM 629 N N . LYS A 1 84 ? -41.109 -5.327 35.112 1.00 27.37 85 LYS A N 1
ATOM 630 C CA . LYS A 1 84 ? -41.635 -4.159 34.417 1.00 29.53 85 LYS A CA 1
ATOM 631 C C . LYS A 1 84 ? -40.971 -2.852 34.829 1.00 27.69 85 LYS A C 1
ATOM 632 O O . LYS A 1 84 ? -40.721 -1.992 33.991 1.00 24.98 85 LYS A O 1
ATOM 638 N N . ALA A 1 85 ? -40.678 -2.692 36.121 1.00 26.69 86 ALA A N 1
ATOM 639 C CA . ALA A 1 85 ? -40.092 -1.484 36.603 1.00 27.17 86 ALA A CA 1
ATOM 640 C C . ALA A 1 85 ? -38.740 -1.260 35.943 1.00 26.17 86 ALA A C 1
ATOM 641 O O . ALA A 1 85 ? -38.354 -0.121 35.646 1.00 25.71 86 ALA A O 1
ATOM 643 N N . PHE A 1 86 ? -37.978 -2.350 35.754 1.00 23.94 87 PHE A N 1
ATOM 644 C CA . PHE A 1 86 ? -36.689 -2.198 35.120 1.00 23.58 87 PHE A CA 1
ATOM 645 C C . PHE A 1 86 ? -36.863 -1.934 33.594 1.00 23.83 87 PHE A C 1
ATOM 646 O O . PHE A 1 86 ? -36.218 -1.066 33.008 1.00 22.08 87 PHE A O 1
ATOM 654 N N . GLN A 1 87 ? -37.780 -2.662 32.977 1.00 21.10 88 GLN A N 1
ATOM 655 C CA . GLN A 1 87 ? -37.991 -2.493 31.549 1.00 22.46 88 GLN A CA 1
ATOM 656 C C . GLN A 1 87 ? -38.411 -1.063 31.231 1.00 23.85 88 GLN A C 1
ATOM 657 O O . GLN A 1 87 ? -37.958 -0.503 30.221 1.00 22.56 88 GLN A O 1
ATOM 663 N N . ASP A 1 88 ? -39.155 -0.432 32.153 1.00 21.60 89 ASP A N 1
ATOM 664 C CA . ASP A 1 88 ? -39.581 0.946 31.913 1.00 23.91 89 ASP A CA 1
ATOM 665 C C . ASP A 1 88 ? -38.459 1.994 31.929 1.00 23.16 89 ASP A C 1
ATOM 666 O O . ASP A 1 88 ? -38.667 3.155 31.520 1.00 25.08 89 ASP A O 1
ATOM 671 N N . LYS A 1 89 ? -37.278 1.611 32.410 1.00 22.54 90 LYS A N 1
ATOM 672 C CA . LYS A 1 89 ? -36.120 2.503 32.373 1.00 21.99 90 LYS A CA 1
ATOM 673 C C . LYS A 1 89 ? -35.452 2.659 31.021 1.00 21.10 90 LYS A C 1
ATOM 674 O O . LYS A 1 89 ? -34.646 3.567 30.857 1.00 22.05 90 LYS A O 1
ATOM 680 N N . LEU A 1 90 ? -35.750 1.771 30.084 1.00 21.33 91 LEU A N 1
ATOM 681 C CA . LEU A 1 90 ? -35.161 1.786 28.743 1.00 22.30 91 LEU A CA 1
ATOM 682 C C . LEU A 1 90 ? -36.248 2.012 27.716 1.00 22.43 91 LEU A C 1
ATOM 683 O O . LEU A 1 90 ? -37.453 1.683 27.947 1.00 24.35 91 LEU A O 1
ATOM 688 N N . TYR A 1 91 ? -35.854 2.574 26.585 1.00 21.37 92 TYR A N 1
ATOM 689 C CA . TYR A 1 91 ? -36.820 2.804 25.501 1.00 22.50 92 TYR A CA 1
ATOM 690 C C . TYR A 1 91 ? -37.450 1.524 24.998 1.00 24.55 92 TYR A C 1
ATOM 691 O O . TYR A 1 91 ? -36.699 0.523 24.647 1.00 22.63 92 TYR A O 1
ATOM 700 N N . PRO A 1 92 ? -38.790 1.541 24.793 1.00 24.38 93 PRO A N 1
ATOM 701 C CA . PRO A 1 92 ? -39.383 0.314 24.261 1.00 25.35 93 PRO A CA 1
ATOM 702 C C . PRO A 1 92 ? -38.803 -0.265 22.970 1.00 25.68 93 PRO A C 1
ATOM 703 O O . PRO A 1 92 ? -38.764 -1.512 22.828 1.00 24.14 93 PRO A O 1
ATOM 707 N N . PHE A 1 93 ? -38.394 0.578 22.025 1.00 24.03 94 PHE A N 1
ATOM 708 C CA . PHE A 1 93 ? -37.887 0.032 20.746 1.00 25.01 94 PHE A CA 1
ATOM 709 C C . PHE A 1 93 ? -36.584 -0.757 20.958 1.00 23.15 94 PHE A C 1
ATOM 710 O O . PHE A 1 93 ? -36.244 -1.581 20.141 1.00 23.12 94 PHE A O 1
ATOM 718 N N . THR A 1 94 ? -35.846 -0.435 22.041 1.00 22.18 95 THR A N 1
ATOM 719 C CA . THR A 1 94 ? -34.584 -1.110 22.329 1.00 21.08 95 THR A CA 1
ATOM 720 C C . THR A 1 94 ? -34.903 -2.512 22.779 1.00 21.92 95 THR A C 1
ATOM 721 O O . THR A 1 94 ? -34.215 -3.465 22.338 1.00 21.27 95 THR A O 1
ATOM 725 N N . TRP A 1 95 ? -35.934 -2.714 23.606 1.00 23.46 96 TRP A N 1
ATOM 726 C CA . TRP A 1 95 ? -36.315 -4.047 24.009 1.00 21.75 96 TRP A CA 1
ATOM 727 C C . TRP A 1 95 ? -36.797 -4.860 22.799 1.00 23.00 96 TRP A C 1
ATOM 728 O O . TRP A 1 95 ? -36.571 -6.058 22.710 1.00 20.32 96 TRP A O 1
ATOM 739 N N . ASP A 1 96 ? -37.488 -4.193 21.865 1.00 21.60 97 ASP A N 1
ATOM 740 C CA . ASP A 1 96 ? -37.926 -4.909 20.644 1.00 23.40 97 ASP A CA 1
ATOM 741 C C . ASP A 1 96 ? -36.763 -5.567 19.908 1.00 23.87 97 ASP A C 1
ATOM 742 O O . ASP A 1 96 ? -36.864 -6.652 19.356 1.00 23.02 97 ASP A O 1
ATOM 747 N N . ALA A 1 97 ? -35.635 -4.871 19.913 1.00 20.70 98 ALA A N 1
ATOM 748 C CA . ALA A 1 97 ? -34.454 -5.306 19.189 1.00 21.08 98 ALA A CA 1
ATOM 749 C C . ALA A 1 97 ? -33.867 -6.566 19.749 1.00 21.60 98 ALA A C 1
ATOM 750 O O . ALA A 1 97 ? -33.236 -7.324 18.997 1.00 22.36 98 ALA A O 1
ATOM 752 N N . VAL A 1 98 ? -34.094 -6.828 21.043 1.00 19.27 99 VAL A N 1
ATOM 753 C CA . VAL A 1 98 ? -33.550 -8.031 21.716 1.00 18.55 99 VAL A CA 1
ATOM 754 C C . VAL A 1 98 ? -34.674 -9.041 22.060 1.00 20.62 99 VAL A C 1
ATOM 755 O O . VAL A 1 98 ? -34.488 -9.886 22.905 1.00 22.60 99 VAL A O 1
ATOM 759 N N . ARG A 1 99 ? -35.835 -8.894 21.430 1.00 21.99 100 ARG A N 1
ATOM 760 C CA . ARG A 1 99 ? -36.918 -9.873 21.643 1.00 22.15 100 ARG A CA 1
ATOM 761 C C . ARG A 1 99 ? -36.889 -10.874 20.489 1.00 23.66 100 ARG A C 1
ATOM 762 O O . ARG A 1 99 ? -36.965 -10.491 19.311 1.00 23.52 100 ARG A O 1
ATOM 770 N N . TYR A 1 100 ? -36.869 -12.145 20.834 1.00 22.49 101 TYR A N 1
ATOM 771 C CA . TYR A 1 100 ? -36.758 -13.187 19.817 1.00 24.88 101 TYR A CA 1
ATOM 772 C C . TYR A 1 100 ? -37.708 -14.332 20.209 1.00 25.19 101 TYR A C 1
ATOM 773 O O . TYR A 1 100 ? -37.592 -14.866 21.297 1.00 25.26 101 TYR A O 1
ATOM 782 N N . ASN A 1 101 ? -38.587 -14.699 19.266 1.00 27.11 102 ASN A N 1
ATOM 783 C CA . ASN A 1 101 ? -39.651 -15.689 19.563 1.00 29.02 102 ASN A CA 1
ATOM 784 C C . ASN A 1 101 ? -40.376 -15.473 20.899 1.00 28.09 102 ASN A C 1
ATOM 785 O O . ASN A 1 101 ? -40.569 -16.448 21.672 1.00 31.35 102 ASN A O 1
ATOM 790 N N . GLY A 1 102 ? -40.657 -14.198 21.146 1.00 28.77 103 GLY A N 1
ATOM 791 C CA . GLY A 1 102 ? -41.400 -13.721 22.290 1.00 30.28 103 GLY A CA 1
ATOM 792 C C . GLY A 1 102 ? -40.626 -13.568 23.583 1.00 30.46 103 GLY A C 1
ATOM 793 O O . GLY A 1 102 ? -41.229 -13.183 24.584 1.00 30.28 103 GLY A O 1
ATOM 794 N N . LYS A 1 103 ? -39.326 -13.948 23.590 1.00 25.30 104 LYS A N 1
ATOM 795 C CA . LYS A 1 103 ? -38.522 -13.930 24.809 1.00 24.22 104 LYS A CA 1
ATOM 796 C C . LYS A 1 103 ? -37.482 -12.789 24.707 1.00 26.24 104 LYS A C 1
ATOM 797 O O . LYS A 1 103 ? -36.881 -12.597 23.658 1.00 24.54 104 LYS A O 1
ATOM 803 N N . LEU A 1 104 ? -37.248 -12.082 25.803 1.00 21.62 105 LEU A N 1
ATOM 804 C CA . LEU A 1 104 ? -36.067 -11.188 25.792 1.00 22.54 105 LEU A CA 1
ATOM 805 C C . LEU A 1 104 ? -34.797 -11.979 25.944 1.00 22.82 105 LEU A C 1
ATOM 806 O O . LEU A 1 104 ? -34.673 -12.764 26.884 1.00 22.34 105 LEU A O 1
ATOM 811 N N . ILE A 1 105 ? -33.786 -11.751 25.068 1.00 19.94 106 ILE A N 1
ATOM 812 C CA . ILE A 1 105 ? -32.598 -12.597 25.071 1.00 21.04 106 ILE A CA 1
ATOM 813 C C . ILE A 1 105 ? -31.311 -11.790 25.327 1.00 19.27 106 ILE A C 1
ATOM 814 O O . ILE A 1 105 ? -30.214 -12.376 25.224 1.00 21.26 106 ILE A O 1
ATOM 819 N N . ALA A 1 106 ? -31.427 -10.492 25.624 1.00 19.04 107 ALA A N 1
ATOM 820 C CA . ALA A 1 106 ? -30.256 -9.655 25.925 1.00 19.20 107 ALA A CA 1
ATOM 821 C C . ALA A 1 106 ? -30.737 -8.356 26.509 1.00 19.16 107 ALA A C 1
ATOM 822 O O . ALA A 1 106 ? -31.944 -8.035 26.389 1.00 20.58 107 ALA A O 1
ATOM 824 N N . TYR A 1 107 ? -29.861 -7.649 27.197 1.00 19.32 108 TYR A N 1
ATOM 825 C CA . TYR A 1 107 ? -30.119 -6.279 27.664 1.00 19.04 108 TYR A CA 1
ATOM 826 C C . TYR A 1 107 ? -29.644 -5.270 26.611 1.00 20.17 108 TYR A C 1
ATOM 827 O O . TYR A 1 107 ? -28.479 -5.261 26.223 1.00 19.34 108 TYR A O 1
ATOM 836 N N . PRO A 1 108 ? -30.529 -4.383 26.170 1.00 19.16 109 PRO A N 1
ATOM 837 C CA . PRO A 1 108 ? -30.041 -3.300 25.276 1.00 19.13 109 PRO A CA 1
ATOM 838 C C . PRO A 1 108 ? -29.194 -2.298 25.997 1.00 21.22 109 PRO A C 1
ATOM 839 O O . PRO A 1 108 ? -29.502 -1.931 27.151 1.00 21.95 109 PRO A O 1
ATOM 843 N N . ILE A 1 109 ? -28.161 -1.766 25.314 1.00 20.23 110 ILE A N 1
ATOM 844 C CA . ILE A 1 109 ? -27.242 -0.824 25.893 1.00 18.74 110 ILE A CA 1
ATOM 845 C C . ILE A 1 109 ? -27.288 0.532 25.162 1.00 19.49 110 ILE A C 1
ATOM 846 O O . ILE A 1 109 ? -27.494 1.581 25.790 1.00 19.63 110 ILE A O 1
ATOM 851 N N . ALA A 1 110 ? -27.154 0.507 23.833 1.00 18.61 111 ALA A N 1
ATOM 852 C CA . ALA A 1 110 ? -27.041 1.732 23.076 1.00 20.06 111 ALA A CA 1
ATOM 853 C C . ALA A 1 110 ? -27.329 1.530 21.617 1.00 22.39 111 ALA A C 1
ATOM 854 O O . ALA A 1 110 ? -27.163 0.452 21.085 1.00 22.71 111 ALA A O 1
ATOM 856 N N . VAL A 1 111 ? -27.779 2.598 20.992 1.00 20.96 112 VAL A N 1
ATOM 857 C CA . VAL A 1 111 ? -28.146 2.614 19.583 1.00 21.44 112 VAL A CA 1
ATOM 858 C C . VAL A 1 111 ? -27.025 3.264 18.788 1.00 21.63 112 VAL A C 1
ATOM 859 O O . VAL A 1 111 ? -26.611 4.421 19.092 1.00 23.82 112 VAL A O 1
ATOM 863 N N . GLU A 1 112 ? -26.557 2.517 17.774 1.00 18.75 113 GLU A N 1
ATOM 864 C CA . GLU A 1 112 ? -25.397 2.852 16.970 1.00 22.01 113 GLU A CA 1
ATOM 865 C C . GLU A 1 112 ? -25.867 3.110 15.558 1.00 22.75 113 GLU A C 1
ATOM 866 O O . GLU A 1 112 ? -26.555 2.261 14.968 1.00 22.14 113 GLU A O 1
ATOM 872 N N . ALA A 1 113 ? -25.463 4.236 14.959 1.00 17.88 114 ALA A N 1
ATOM 873 C CA . ALA A 1 113 ? -25.632 4.418 13.530 1.00 17.11 114 ALA A CA 1
ATOM 874 C C . ALA A 1 113 ? -24.368 5.100 12.997 1.00 18.51 114 ALA A C 1
ATOM 875 O O . ALA A 1 113 ? -23.785 5.933 13.741 1.00 19.26 114 ALA A O 1
ATOM 877 N N . LEU A 1 114 ? -23.973 4.744 11.776 1.00 17.97 115 LEU A N 1
ATOM 878 C CA . LEU A 1 114 ? -22.882 5.440 11.059 1.00 17.72 115 LEU A CA 1
ATOM 879 C C . LEU A 1 114 ? -23.300 6.847 10.684 1.00 17.74 115 LEU A C 1
ATOM 880 O O . LEU A 1 114 ? -24.448 7.132 10.332 1.00 20.06 115 LEU A O 1
ATOM 885 N N . SER A 1 115 ? -22.290 7.717 10.745 1.00 17.36 116 SER A N 1
ATOM 886 C CA . SER A 1 115 ? -22.369 9.090 10.210 1.00 19.04 116 SER A CA 1
ATOM 887 C C . SER A 1 115 ? -21.170 9.403 9.338 1.00 18.03 116 SER A C 1
ATOM 888 O O . SER A 1 115 ? -20.141 8.695 9.317 1.00 18.40 116 SER A O 1
ATOM 891 N N . LEU A 1 116 ? -21.306 10.523 8.598 1.00 18.86 117 LEU A N 1
ATOM 892 C CA . LEU A 1 116 ? -20.187 11.114 7.884 1.00 17.77 117 LEU A CA 1
ATOM 893 C C . LEU A 1 116 ? -19.406 11.983 8.841 1.00 18.68 117 LEU A C 1
ATOM 894 O O . LEU A 1 116 ? -19.959 12.849 9.446 1.00 20.25 117 LEU A O 1
ATOM 899 N N . ILE A 1 117 ? -18.116 11.725 8.955 1.00 18.61 118 ILE A N 1
ATOM 900 C CA . ILE A 1 117 ? -17.255 12.495 9.849 1.00 19.29 118 ILE A CA 1
ATOM 901 C C . ILE A 1 117 ? -16.304 13.232 8.928 1.00 20.05 118 ILE A C 1
ATOM 902 O O . ILE A 1 117 ? -15.693 12.628 8.046 1.00 20.22 118 ILE A O 1
ATOM 907 N N . TYR A 1 118 ? -16.169 14.549 9.120 1.00 19.65 119 TYR A N 1
ATOM 908 C CA . TYR A 1 118 ? -15.339 15.358 8.177 1.00 19.54 119 TYR A CA 1
ATOM 909 C C . TYR A 1 118 ? -14.441 16.308 8.920 1.00 20.80 119 TYR A C 1
ATOM 910 O O . TYR A 1 118 ? -14.791 16.714 10.012 1.00 20.94 119 TYR A O 1
ATOM 919 N N . ASN A 1 119 ? -13.325 16.674 8.272 1.00 19.92 120 ASN A N 1
ATOM 920 C CA . ASN A 1 119 ? -12.286 17.571 8.849 1.00 19.76 120 ASN A CA 1
ATOM 921 C C . ASN A 1 119 ? -12.661 18.980 8.368 1.00 22.34 120 ASN A C 1
ATOM 922 O O . ASN A 1 119 ? -12.645 19.272 7.162 1.00 23.37 120 ASN A O 1
ATOM 927 N N . LYS A 1 120 ? -13.034 19.824 9.314 1.00 23.34 121 LYS A N 1
ATOM 928 C CA . LYS A 1 120 ? -13.637 21.131 9.036 1.00 23.54 121 LYS A CA 1
ATOM 929 C C . LYS A 1 120 ? -12.583 22.086 8.521 1.00 25.65 121 LYS A C 1
ATOM 930 O O . LYS A 1 120 ? -12.954 23.061 7.808 1.00 27.37 121 LYS A O 1
ATOM 936 N N . ASP A 1 121 ? -11.335 21.784 8.783 1.00 25.67 122 ASP A N 1
ATOM 937 C CA . ASP A 1 121 ? -10.214 22.649 8.276 1.00 30.80 122 ASP A CA 1
ATOM 938 C C . ASP A 1 121 ? -9.900 22.341 6.821 1.00 32.77 122 ASP A C 1
ATOM 939 O O . ASP A 1 121 ? -9.680 23.285 6.050 1.00 33.72 122 ASP A O 1
ATOM 944 N N . LEU A 1 122 ? -9.970 21.072 6.401 1.00 26.15 123 LEU A N 1
ATOM 945 C CA . LEU A 1 122 ? -9.813 20.674 4.998 1.00 28.59 123 LEU A CA 1
ATOM 946 C C . LEU A 1 122 ? -11.035 20.894 4.223 1.00 27.56 123 LEU A C 1
ATOM 947 O O . LEU A 1 122 ? -10.947 21.128 2.975 1.00 26.93 123 LEU A O 1
ATOM 952 N N . LEU A 1 123 ? -12.192 20.824 4.895 1.00 24.88 124 LEU A N 1
ATOM 953 C CA . LEU A 1 123 ? -13.441 20.742 4.214 1.00 24.49 124 LEU A CA 1
ATOM 954 C C . LEU A 1 123 ? -14.548 21.440 4.980 1.00 27.74 124 LEU A C 1
ATOM 955 O O . LEU A 1 123 ? -15.415 20.820 5.646 1.00 26.72 124 LEU A O 1
ATOM 960 N N . PRO A 1 124 ? -14.568 22.770 4.931 1.00 27.43 125 PRO A N 1
ATOM 961 C CA . PRO A 1 124 ? -15.578 23.467 5.701 1.00 26.63 125 PRO A CA 1
ATOM 962 C C . PRO A 1 124 ? -17.040 23.197 5.293 1.00 29.35 125 PRO A C 1
ATOM 963 O O . PRO A 1 124 ? -17.905 23.242 6.131 1.00 29.49 125 PRO A O 1
ATOM 967 N N . ASN A 1 125 ? -17.297 22.856 4.029 1.00 26.70 126 ASN A N 1
ATOM 968 C CA . ASN A 1 125 ? -18.621 22.547 3.521 1.00 32.63 126 ASN A CA 1
ATOM 969 C C . ASN A 1 125 ? -18.546 21.157 2.900 1.00 24.28 126 ASN A C 1
ATOM 970 O O . ASN A 1 125 ? -18.213 21.079 1.718 1.00 28.41 126 ASN A O 1
ATOM 975 N N . PRO A 1 126 ? -18.855 20.104 3.668 1.00 26.68 127 PRO A N 1
ATOM 976 C CA . PRO A 1 126 ? -18.708 18.786 3.051 1.00 24.01 127 PRO A CA 1
ATOM 977 C C . PRO A 1 126 ? -19.807 18.511 1.974 1.00 22.14 127 PRO A C 1
ATOM 978 O O . PRO A 1 126 ? -20.876 19.170 1.932 1.00 22.85 127 PRO A O 1
ATOM 982 N N . PRO A 1 127 ? -19.531 17.541 1.121 1.00 21.04 128 PRO A N 1
ATOM 983 C CA . PRO A 1 127 ? -20.470 17.184 0.081 1.00 20.06 128 PRO A CA 1
ATOM 984 C C . PRO A 1 127 ? -21.768 16.616 0.668 1.00 20.97 128 PRO A C 1
ATOM 985 O O . PRO A 1 127 ? -21.728 15.850 1.666 1.00 23.69 128 PRO A O 1
ATOM 989 N N . LYS A 1 128 ? -22.867 16.958 0.040 1.00 18.97 129 LYS A N 1
ATOM 990 C CA . LYS A 1 128 ? -24.167 16.399 0.366 1.00 18.80 129 LYS A CA 1
ATOM 991 C C . LYS A 1 128 ? -24.452 15.111 -0.369 1.00 18.50 129 LYS A C 1
ATOM 992 O O . LYS A 1 128 ? -25.401 14.372 0.059 1.00 18.44 129 LYS A O 1
ATOM 998 N N . THR A 1 129 ? -23.691 14.811 -1.418 1.00 17.83 130 THR A N 1
ATOM 999 C CA . THR A 1 129 ? -23.974 13.656 -2.287 1.00 18.36 130 THR A CA 1
ATOM 1000 C C . THR A 1 129 ? -22.737 12.846 -2.584 1.00 18.85 130 THR A C 1
ATOM 1001 O O . THR A 1 129 ? -21.606 13.351 -2.641 1.00 18.85 130 THR A O 1
ATOM 1005 N N . TRP A 1 130 ? -22.948 11.575 -2.842 1.00 16.96 131 TRP A N 1
ATOM 1006 C CA . TRP A 1 130 ? -21.883 10.680 -3.354 1.00 17.41 131 TRP A CA 1
ATOM 1007 C C . TRP A 1 130 ? -21.332 11.150 -4.688 1.00 17.46 131 TRP A C 1
ATOM 1008 O O . TRP A 1 130 ? -20.145 11.060 -4.939 1.00 18.66 131 TRP A O 1
ATOM 1019 N N . GLU A 1 131 ? -22.241 11.666 -5.534 1.00 16.37 132 GLU A N 1
ATOM 1020 C CA . GLU A 1 131 ? -21.885 12.115 -6.914 1.00 17.92 132 GLU A CA 1
ATOM 1021 C C . GLU A 1 131 ? -20.844 13.241 -6.884 1.00 18.77 132 GLU A C 1
ATOM 1022 O O . GLU A 1 131 ? -20.028 13.345 -7.805 1.00 19.68 132 GLU A O 1
ATOM 1028 N N . GLU A 1 132 ? -20.819 13.994 -5.786 1.00 18.03 133 GLU A N 1
ATOM 1029 C CA . GLU A 1 132 ? -19.845 15.103 -5.619 1.00 17.94 133 GLU A CA 1
ATOM 1030 C C . GLU A 1 132 ? -18.452 14.636 -5.256 1.00 19.88 133 GLU A C 1
ATOM 1031 O O . GLU A 1 132 ? -17.460 15.467 -5.350 1.00 19.88 133 GLU A O 1
ATOM 1037 N N . ILE A 1 133 ? -18.297 13.378 -4.813 1.00 18.07 134 ILE A N 1
ATOM 1038 C CA . ILE A 1 133 ? -17.036 12.949 -4.225 1.00 19.20 134 ILE A CA 1
ATOM 1039 C C . ILE A 1 133 ? -15.861 12.838 -5.215 1.00 19.82 134 ILE A C 1
ATOM 1040 O O . ILE A 1 133 ? -14.735 13.271 -4.880 1.00 20.39 134 ILE A O 1
ATOM 1045 N N . PRO A 1 134 ? -16.087 12.310 -6.433 1.00 18.43 135 PRO A N 1
ATOM 1046 C CA . PRO A 1 134 ? -14.930 12.210 -7.390 1.00 19.70 135 PRO A CA 1
ATOM 1047 C C . PRO A 1 134 ? -14.203 13.524 -7.637 1.00 20.92 135 PRO A C 1
ATOM 1048 O O . PRO A 1 134 ? -12.948 13.584 -7.476 1.00 21.27 135 PRO A O 1
ATOM 1052 N N . ALA A 1 135 ? -14.941 14.593 -7.927 1.00 21.36 136 ALA A N 1
ATOM 1053 C CA . ALA A 1 135 ? -14.324 15.881 -8.198 1.00 22.72 136 ALA A CA 1
ATOM 1054 C C . ALA A 1 135 ? -13.689 16.448 -6.941 1.00 20.88 136 ALA A C 1
ATOM 1055 O O . ALA A 1 135 ? -12.625 17.119 -6.986 1.00 22.03 136 ALA A O 1
ATOM 1057 N N . LEU A 1 136 ? -14.305 16.233 -5.779 1.00 19.43 137 LEU A N 1
ATOM 1058 C CA . LEU A 1 136 ? -13.674 16.723 -4.562 1.00 19.26 137 LEU A CA 1
ATOM 1059 C C . LEU A 1 136 ? -12.325 16.022 -4.312 1.00 19.29 137 LEU A C 1
ATOM 1060 O O . LEU A 1 136 ? -11.320 16.663 -3.922 1.00 20.68 137 LEU A O 1
ATOM 1065 N N . ASP A 1 137 ? -12.306 14.696 -4.520 1.00 18.91 138 ASP A N 1
ATOM 1066 C CA . ASP A 1 137 ? -11.066 13.928 -4.415 1.00 18.78 138 ASP A CA 1
ATOM 1067 C C . ASP A 1 137 ? -9.961 14.463 -5.349 1.00 18.68 138 ASP A C 1
ATOM 1068 O O . ASP A 1 137 ? -8.811 14.578 -4.930 1.00 21.55 138 ASP A O 1
ATOM 1073 N N . LYS A 1 138 ? -10.336 14.725 -6.621 1.00 20.28 139 LYS A N 1
ATOM 1074 C CA . LYS A 1 138 ? -9.373 15.259 -7.580 1.00 19.95 139 LYS A CA 1
ATOM 1075 C C . LYS A 1 138 ? -8.764 16.561 -7.021 1.00 19.32 139 LYS A C 1
ATOM 1076 O O . LYS A 1 138 ? -7.563 16.752 -7.047 1.00 21.45 139 LYS A O 1
ATOM 1082 N N . GLU A 1 139 ? -9.609 17.432 -6.460 1.00 19.73 140 GLU A N 1
ATOM 1083 C CA . GLU A 1 139 ? -9.111 18.716 -5.961 1.00 19.86 140 GLU A CA 1
ATOM 1084 C C . GLU A 1 139 ? -8.171 18.487 -4.770 1.00 21.89 140 GLU A C 1
ATOM 1085 O O . GLU A 1 139 ? -7.091 19.125 -4.639 1.00 20.98 140 GLU A O 1
ATOM 1091 N N . LEU A 1 140 ? -8.568 17.587 -3.839 1.00 20.44 141 LEU A N 1
ATOM 1092 C CA . LEU A 1 140 ? -7.743 17.300 -2.647 1.00 21.20 141 LEU A CA 1
ATOM 1093 C C . LEU A 1 140 ? -6.453 16.585 -3.006 1.00 20.38 141 LEU A C 1
ATOM 1094 O O . LEU A 1 140 ? -5.397 16.890 -2.385 1.00 22.24 141 LEU A O 1
ATOM 1099 N N . LYS A 1 141 ? -6.462 15.758 -4.037 1.00 19.61 142 LYS A N 1
ATOM 1100 C CA . LYS A 1 141 ? -5.289 14.997 -4.450 1.00 20.05 142 LYS A CA 1
ATOM 1101 C C . LYS A 1 141 ? -4.167 15.968 -4.910 1.00 23.25 142 LYS A C 1
ATOM 1102 O O . LYS A 1 141 ? -2.964 15.705 -4.641 1.00 24.44 142 LYS A O 1
ATOM 1108 N N . ALA A 1 142 ? -4.589 17.092 -5.477 1.00 23.53 143 ALA A N 1
ATOM 1109 C CA . ALA A 1 142 ? -3.637 18.143 -5.908 1.00 24.50 143 ALA A CA 1
ATOM 1110 C C . ALA A 1 142 ? -2.926 18.817 -4.743 1.00 26.09 143 ALA A C 1
ATOM 1111 O O . ALA A 1 142 ? -1.873 19.480 -4.983 1.00 29.75 143 ALA A O 1
ATOM 1113 N N . LYS A 1 143 ? -3.404 18.647 -3.510 1.00 24.68 144 LYS A N 1
ATOM 1114 C CA . LYS A 1 143 ? -2.797 19.180 -2.289 1.00 26.44 144 LYS A CA 1
ATOM 1115 C C . LYS A 1 143 ? -2.239 18.057 -1.435 1.00 25.24 144 LYS A C 1
ATOM 1116 O O . LYS A 1 143 ? -1.963 18.298 -0.252 1.00 29.30 144 LYS A O 1
ATOM 1122 N N . GLY A 1 144 ? -2.160 16.834 -1.952 1.00 23.22 145 GLY A N 1
ATOM 1123 C CA . GLY A 1 144 ? -1.578 15.738 -1.213 1.00 25.58 145 GLY A CA 1
ATOM 1124 C C . GLY A 1 144 ? -2.530 15.099 -0.197 1.00 25.18 145 GLY A C 1
ATOM 1125 O O . GLY A 1 144 ? -2.070 14.426 0.724 1.00 27.88 145 GLY A O 1
ATOM 1126 N N . LYS A 1 145 ? -3.836 15.247 -0.452 1.00 22.70 146 LYS A N 1
ATOM 1127 C CA . LYS A 1 145 ? -4.900 14.783 0.475 1.00 23.05 146 LYS A CA 1
ATOM 1128 C C . LYS A 1 145 ? -5.828 13.852 -0.338 1.00 23.72 146 LYS A C 1
ATOM 1129 O O . LYS A 1 145 ? -5.641 13.669 -1.537 1.00 27.09 146 LYS A O 1
ATOM 1135 N N . SER A 1 146 ? -6.798 13.240 0.335 1.00 22.45 147 SER A N 1
ATOM 1136 C CA . SER A 1 146 ? -7.850 12.499 -0.306 1.00 20.39 147 SER A CA 1
ATOM 1137 C C . SER A 1 146 ? -9.188 12.915 0.296 1.00 20.24 147 SER A C 1
ATOM 1138 O O . SER A 1 146 ? -9.291 13.512 1.367 1.00 19.77 147 SER A O 1
ATOM 1141 N N . ALA A 1 147 ? -10.256 12.646 -0.444 1.00 20.10 148 ALA A N 1
ATOM 1142 C CA . ALA A 1 147 ? -11.589 12.986 0.028 1.00 20.31 148 ALA A CA 1
ATOM 1143 C C . ALA A 1 147 ? -12.120 12.051 1.134 1.00 19.20 148 ALA A C 1
ATOM 1144 O O . ALA A 1 147 ? -12.743 12.536 2.035 1.00 19.56 148 ALA A O 1
ATOM 1146 N N . LEU A 1 148 ? -11.946 10.748 0.975 1.00 19.26 149 LEU A N 1
ATOM 1147 C CA . LEU A 1 148 ? -12.735 9.797 1.783 1.00 20.98 149 LEU A CA 1
ATOM 1148 C C . LEU A 1 148 ? -11.971 8.527 1.962 1.00 20.33 149 LEU A C 1
ATOM 1149 O O . LEU A 1 148 ? -11.530 7.946 0.969 1.00 22.81 149 LEU A O 1
ATOM 1154 N N . MET A 1 149 ? -11.849 8.070 3.222 1.00 20.75 150 MET A N 1
ATOM 1155 C CA . MET A 1 149 ? -11.399 6.711 3.494 1.00 20.71 150 MET A CA 1
ATOM 1156 C C . MET A 1 149 ? -12.243 6.072 4.565 1.00 19.61 150 MET A C 1
ATOM 1157 O O . MET A 1 149 ? -12.531 6.709 5.531 1.00 20.79 150 MET A O 1
ATOM 1162 N N . PHE A 1 150 ? -12.736 4.864 4.334 1.00 18.79 151 PHE A N 1
ATOM 1163 C CA . PHE A 1 150 ? -13.483 4.167 5.354 1.00 18.54 151 PHE A CA 1
ATOM 1164 C C . PHE A 1 150 ? -13.258 2.658 5.151 1.00 19.12 151 PHE A C 1
ATOM 1165 O O . PHE A 1 150 ? -12.710 2.256 4.120 1.00 20.07 151 PHE A O 1
ATOM 1173 N N . ASN A 1 151 ? -13.673 1.879 6.128 1.00 20.39 152 ASN A N 1
ATOM 1174 C CA . ASN A 1 151 ? -13.461 0.398 6.077 1.00 20.67 152 ASN A CA 1
ATOM 1175 C C . ASN A 1 151 ? -14.270 -0.305 4.974 1.00 22.13 152 ASN A C 1
ATOM 1176 O O . ASN A 1 151 ? -15.416 -0.708 5.240 1.00 23.55 152 ASN A O 1
ATOM 1181 N N . LEU A 1 152 ? -13.641 -0.632 3.872 1.00 21.17 153 LEU A N 1
ATOM 1182 C CA . LEU A 1 152 ? -14.272 -1.366 2.780 1.00 23.97 153 LEU A CA 1
ATOM 1183 C C . LEU A 1 152 ? -14.346 -2.862 3.027 1.00 25.91 153 LEU A C 1
ATOM 1184 O O . LEU A 1 152 ? -15.133 -3.547 2.386 1.00 30.78 153 LEU A O 1
ATOM 1189 N N . GLN A 1 153 ? -13.636 -3.350 4.057 1.00 21.89 154 GLN A N 1
ATOM 1190 C CA . GLN A 1 153 ? -13.607 -4.787 4.322 1.00 22.48 154 GLN A CA 1
ATOM 1191 C C . GLN A 1 153 ? -14.775 -5.337 5.146 1.00 23.22 154 GLN A C 1
ATOM 1192 O O . GLN A 1 153 ? -14.851 -6.554 5.432 1.00 25.93 154 GLN A O 1
ATOM 1198 N N . GLU A 1 154 ? -15.606 -4.460 5.661 1.00 20.66 155 GLU A N 1
ATOM 1199 C CA . GLU A 1 154 ? -16.783 -4.886 6.394 1.00 19.36 155 GLU A CA 1
ATOM 1200 C C . GLU A 1 154 ? -17.960 -4.232 5.736 1.00 19.64 155 GLU A C 1
ATOM 1201 O O . GLU A 1 154 ? -18.011 -3.000 5.624 1.00 19.60 155 GLU A O 1
ATOM 1207 N N . PRO A 1 155 ? -18.944 -5.060 5.360 1.00 18.88 156 PRO A N 1
ATOM 1208 C CA . PRO A 1 155 ? -20.047 -4.518 4.576 1.00 18.83 156 PRO A CA 1
ATOM 1209 C C . PRO A 1 155 ? -20.945 -3.592 5.335 1.00 17.61 156 PRO A C 1
ATOM 1210 O O . PRO A 1 155 ? -21.680 -2.769 4.705 1.00 18.13 156 PRO A O 1
ATOM 1214 N N . TYR A 1 156 ? -20.859 -3.571 6.650 1.00 16.93 157 TYR A N 1
ATOM 1215 C CA . TYR A 1 156 ? -21.601 -2.617 7.475 1.00 15.60 157 TYR A CA 1
ATOM 1216 C C . TYR A 1 156 ? -21.396 -1.169 6.988 1.00 16.68 157 TYR A C 1
ATOM 1217 O O . TYR A 1 156 ? -22.346 -0.325 7.012 1.00 17.17 157 TYR A O 1
ATOM 1226 N N . PHE A 1 157 ? -20.189 -0.858 6.550 1.00 17.33 158 PHE A N 1
ATOM 1227 C CA . PHE A 1 157 ? -19.821 0.546 6.176 1.00 17.97 158 PHE A CA 1
ATOM 1228 C C . PHE A 1 157 ? -20.242 0.952 4.735 1.00 17.60 158 PHE A C 1
ATOM 1229 O O . PHE A 1 157 ? -20.469 2.140 4.464 1.00 18.84 158 PHE A O 1
ATOM 1237 N N . THR A 1 158 ? -20.415 -0.035 3.864 1.00 18.26 159 THR A N 1
ATOM 1238 C CA . THR A 1 158 ? -20.934 0.185 2.492 1.00 18.95 159 THR A CA 1
ATOM 1239 C C . THR A 1 158 ? -22.399 -0.002 2.369 1.00 19.82 159 THR A C 1
ATOM 1240 O O . THR A 1 158 ? -23.025 0.566 1.473 1.00 19.39 159 THR A O 1
ATOM 1244 N N . TRP A 1 159 ? -23.008 -0.780 3.271 1.00 17.96 160 TRP A N 1
ATOM 1245 C CA . TRP A 1 159 ? -24.451 -0.927 3.275 1.00 18.98 160 TRP A CA 1
ATOM 1246 C C . TRP A 1 159 ? -25.308 0.357 3.149 1.00 17.77 160 TRP A C 1
ATOM 1247 O O . TRP A 1 159 ? -26.303 0.361 2.377 1.00 18.25 160 TRP A O 1
ATOM 1258 N N . PRO A 1 160 ? -24.938 1.442 3.820 1.00 17.04 161 PRO A N 1
ATOM 1259 C CA . PRO A 1 160 ? -25.823 2.611 3.704 1.00 18.59 161 PRO A CA 1
ATOM 1260 C C . PRO A 1 160 ? -25.989 3.074 2.235 1.00 18.28 161 PRO A C 1
ATOM 1261 O O . PRO A 1 160 ? -27.066 3.527 1.873 1.00 17.90 161 PRO A O 1
ATOM 1265 N N . LEU A 1 161 ? -24.955 2.952 1.451 1.00 17.50 162 LEU A N 1
ATOM 1266 C CA . LEU A 1 161 ? -24.956 3.335 0.013 1.00 17.59 162 LEU A CA 1
ATOM 1267 C C . LEU A 1 161 ? -25.715 2.285 -0.806 1.00 18.19 162 LEU A C 1
ATOM 1268 O O . LEU A 1 161 ? -26.478 2.632 -1.691 1.00 19.60 162 LEU A O 1
ATOM 1273 N N . ILE A 1 162 ? -25.450 1.010 -0.527 1.00 17.91 163 ILE A N 1
ATOM 1274 C CA . ILE A 1 162 ? -26.228 -0.050 -1.204 1.00 17.45 163 ILE A CA 1
ATOM 1275 C C . ILE A 1 162 ? -27.716 0.072 -0.969 1.00 19.26 163 ILE A C 1
ATOM 1276 O O . ILE A 1 162 ? -28.521 -0.169 -1.903 1.00 19.06 163 ILE A O 1
ATOM 1281 N N . ALA A 1 163 ? -28.128 0.409 0.266 1.00 17.30 164 ALA A N 1
ATOM 1282 C CA . ALA A 1 163 ? -29.555 0.514 0.597 1.00 18.01 164 ALA A CA 1
ATOM 1283 C C . ALA A 1 163 ? -30.172 1.797 0.071 1.00 19.77 164 ALA A C 1
ATOM 1284 O O . ALA A 1 163 ? -31.384 1.907 0.034 1.00 20.78 164 ALA A O 1
ATOM 1286 N N . ALA A 1 164 ? -29.342 2.851 -0.196 1.00 17.40 165 ALA A N 1
ATOM 1287 C CA . ALA A 1 164 ? -29.886 4.175 -0.510 1.00 18.11 165 ALA A CA 1
ATOM 1288 C C . ALA A 1 164 ? -31.027 4.162 -1.553 1.00 18.66 165 ALA A C 1
ATOM 1289 O O . ALA A 1 164 ? -32.076 4.752 -1.348 1.00 19.77 165 ALA A O 1
ATOM 1291 N N . ASP A 1 165 ? -30.747 3.530 -2.678 1.00 19.77 166 ASP A N 1
ATOM 1292 C CA . ASP A 1 165 ? -31.638 3.465 -3.818 1.00 20.01 166 ASP A CA 1
ATOM 1293 C C . ASP A 1 165 ? -32.411 2.150 -3.915 1.00 20.74 166 ASP A C 1
ATOM 1294 O O . ASP A 1 165 ? -33.025 1.900 -4.922 1.00 22.40 166 ASP A O 1
ATOM 1299 N N . GLY A 1 166 ? -32.368 1.333 -2.868 1.00 19.47 167 GLY A N 1
ATOM 1300 C CA . GLY A 1 166 ? -33.356 0.277 -2.669 1.00 21.99 167 GLY A CA 1
ATOM 1301 C C . GLY A 1 166 ? -32.846 -1.100 -2.281 1.00 20.20 167 GLY A C 1
ATOM 1302 O O . GLY A 1 166 ? -33.676 -2.024 -2.145 1.00 20.87 167 GLY A O 1
ATOM 1303 N N . GLY A 1 167 ? -31.552 -1.292 -2.099 1.00 18.61 168 GLY A N 1
ATOM 1304 C CA . GLY A 1 167 ? -31.075 -2.584 -1.557 1.00 20.12 168 GLY A CA 1
ATOM 1305 C C . GLY A 1 167 ? -31.700 -2.869 -0.184 1.00 19.75 168 GLY A C 1
ATOM 1306 O O . GLY A 1 167 ? -31.888 -1.969 0.636 1.00 19.47 168 GLY A O 1
ATOM 1307 N N . TYR A 1 168 ? -31.952 -4.151 0.117 1.00 18.29 169 TYR A N 1
ATOM 1308 C CA . TYR A 1 168 ? -32.418 -4.572 1.421 1.00 18.12 169 TYR A CA 1
ATOM 1309 C C . TYR A 1 168 ? -31.956 -6.027 1.704 1.00 19.02 169 TYR A C 1
ATOM 1310 O O . TYR A 1 168 ? -31.635 -6.719 0.789 1.00 19.64 169 TYR A O 1
ATOM 1319 N N . ALA A 1 169 ? -32.024 -6.417 2.962 1.00 18.84 170 ALA A N 1
ATOM 1320 C CA . ALA A 1 169 ? -31.640 -7.775 3.375 1.00 17.90 170 ALA A CA 1
ATOM 1321 C C . ALA A 1 169 ? -32.851 -8.688 3.164 1.00 18.25 170 ALA A C 1
ATOM 1322 O O . ALA A 1 169 ? -32.970 -9.334 2.170 1.00 19.54 170 ALA A O 1
ATOM 1324 N N . PHE A 1 170 ? -33.767 -8.618 4.111 1.00 18.60 171 PHE A N 1
ATOM 1325 C CA . PHE A 1 170 ? -35.039 -9.373 4.046 1.00 17.43 171 PHE A CA 1
ATOM 1326 C C . PHE A 1 170 ? -36.213 -8.400 4.183 1.00 18.10 171 PHE A C 1
ATOM 1327 O O . PHE A 1 170 ? -36.210 -7.464 5.030 1.00 19.90 171 PHE A O 1
ATOM 1335 N N . LYS A 1 171 ? -37.215 -8.574 3.339 1.00 17.43 172 LYS A N 1
ATOM 1336 C CA . LYS A 1 171 ? -38.315 -7.623 3.291 1.00 19.58 172 LYS A CA 1
ATOM 1337 C C . LYS A 1 171 ? -39.140 -7.633 4.586 1.00 21.34 172 LYS A C 1
ATOM 1338 O O . LYS A 1 171 ? -39.573 -8.676 5.082 1.00 20.47 172 LYS A O 1
ATOM 1344 N N . TYR A 1 172 ? -39.398 -6.427 5.119 1.00 21.49 173 TYR A N 1
ATOM 1345 C CA . TYR A 1 172 ? -40.229 -6.245 6.330 1.00 24.13 173 TYR A CA 1
ATOM 1346 C C . TYR A 1 172 ? -41.711 -6.360 5.882 1.00 22.06 173 TYR A C 1
ATOM 1347 O O . TYR A 1 172 ? -42.118 -5.759 4.874 1.00 24.88 173 TYR A O 1
ATOM 1356 N N . GLU A 1 173 ? -42.441 -7.264 6.521 1.00 22.55 174 GLU A N 1
ATOM 1357 C CA . GLU A 1 173 ? -43.899 -7.459 6.239 1.00 23.57 174 GLU A CA 1
ATOM 1358 C C . GLU A 1 173 ? -44.613 -7.366 7.590 1.00 22.26 174 GLU A C 1
ATOM 1359 O O . GLU A 1 173 ? -44.808 -8.355 8.275 1.00 24.63 174 GLU A O 1
ATOM 1365 N N . ASN A 1 174 ? -45.082 -6.176 7.884 1.00 22.66 175 ASN A N 1
ATOM 1366 C CA . ASN A 1 174 ? -45.994 -5.959 8.992 1.00 23.78 175 ASN A CA 1
ATOM 1367 C C . ASN A 1 174 ? -45.525 -6.527 10.309 1.00 26.89 175 ASN A C 1
ATOM 1368 O O . ASN A 1 174 ? -46.249 -7.189 11.002 1.00 29.44 175 ASN A O 1
ATOM 1373 N N . GLY A 1 175 ? -44.250 -6.361 10.605 1.00 27.81 176 GLY A N 1
ATOM 1374 C CA . GLY A 1 175 ? -43.679 -6.763 11.864 1.00 30.65 176 GLY A CA 1
ATOM 1375 C C . GLY A 1 175 ? -42.812 -7.998 11.820 1.00 34.20 176 GLY A C 1
ATOM 1376 O O . GLY A 1 175 ? -42.120 -8.291 12.810 1.00 36.56 176 GLY A O 1
ATOM 1377 N N . LYS A 1 176 ? -42.841 -8.719 10.693 1.00 28.49 177 LYS A N 1
ATOM 1378 C CA . LYS A 1 176 ? -42.083 -9.967 10.486 1.00 29.96 177 LYS A CA 1
ATOM 1379 C C . LYS A 1 176 ? -41.157 -9.752 9.271 1.00 27.41 177 LYS A C 1
ATOM 1380 O O . LYS A 1 176 ? -41.376 -8.859 8.479 1.00 29.70 177 LYS A O 1
ATOM 1386 N N . TYR A 1 177 ? -40.053 -10.474 9.208 1.00 23.09 178 TYR A N 1
ATOM 1387 C CA . TYR A 1 177 ? -39.200 -10.404 8.019 1.00 21.22 178 TYR A CA 1
ATOM 1388 C C . TYR A 1 177 ? -39.435 -11.599 7.157 1.00 21.84 178 TYR A C 1
ATOM 1389 O O . TYR A 1 177 ? -39.427 -12.778 7.655 1.00 27.27 178 TYR A O 1
ATOM 1398 N N . ASP A 1 178 ? -39.608 -11.385 5.860 1.00 19.26 179 ASP A N 1
ATOM 1399 C CA . ASP A 1 178 ? -39.853 -12.445 4.913 1.00 20.13 179 ASP A CA 1
ATOM 1400 C C . ASP A 1 178 ? -38.519 -12.911 4.381 1.00 22.39 179 ASP A C 1
ATOM 1401 O O . ASP A 1 178 ? -37.953 -12.270 3.509 1.00 19.40 179 ASP A O 1
ATOM 1406 N N . ILE A 1 179 ? -38.063 -14.078 4.849 1.00 20.00 180 ILE A N 1
ATOM 1407 C CA . ILE A 1 179 ? -36.753 -14.538 4.451 1.00 20.28 180 ILE A CA 1
ATOM 1408 C C . ILE A 1 179 ? -36.689 -15.104 3.047 1.00 20.83 180 ILE A C 1
ATOM 1409 O O . ILE A 1 179 ? -35.584 -15.401 2.586 1.00 21.83 180 ILE A O 1
ATOM 1414 N N . LYS A 1 180 ? -37.835 -15.249 2.361 1.00 19.91 181 LYS A N 1
ATOM 1415 C CA . LYS A 1 180 ? -37.859 -15.570 0.937 1.00 21.14 181 LYS A CA 1
ATOM 1416 C C . LYS A 1 180 ? -37.789 -14.364 0.039 1.00 21.05 181 LYS A C 1
ATOM 1417 O O . LYS A 1 180 ? -37.750 -14.544 -1.169 1.00 22.15 181 LYS A O 1
ATOM 1423 N N . ASP A 1 181 ? -37.723 -13.141 0.619 1.00 19.02 182 ASP A N 1
ATOM 1424 C CA . ASP A 1 181 ? -37.762 -11.920 -0.157 1.00 18.82 182 ASP A CA 1
ATOM 1425 C C . ASP A 1 181 ? -36.480 -11.126 0.135 1.00 17.97 182 ASP A C 1
ATOM 1426 O O . ASP A 1 181 ? -36.434 -10.430 1.145 1.00 17.74 182 ASP A O 1
ATOM 1431 N N . VAL A 1 182 ? -35.428 -11.416 -0.649 1.00 18.08 183 VAL A N 1
ATOM 1432 C CA . VAL A 1 182 ? -34.080 -10.933 -0.392 1.00 17.37 183 VAL A CA 1
ATOM 1433 C C . VAL A 1 182 ? -33.809 -9.836 -1.387 1.00 18.26 183 VAL A C 1
ATOM 1434 O O . VAL A 1 182 ? -34.098 -9.948 -2.590 1.00 19.67 183 VAL A O 1
ATOM 1438 N N . GLY A 1 183 ? -33.194 -8.756 -0.933 1.00 18.29 184 GLY A N 1
ATOM 1439 C CA . GLY A 1 183 ? -33.027 -7.532 -1.761 1.00 18.19 184 GLY A CA 1
ATOM 1440 C C . GLY A 1 183 ? -31.568 -7.163 -2.084 1.00 19.40 184 GLY A C 1
ATOM 1441 O O . GLY A 1 183 ? -31.257 -6.031 -2.224 1.00 19.12 184 GLY A O 1
ATOM 1442 N N . VAL A 1 184 ? -30.692 -8.144 -2.129 1.00 17.87 185 VAL A N 1
ATOM 1443 C CA . VAL A 1 184 ? -29.228 -7.889 -2.328 1.00 18.44 185 VAL A CA 1
ATOM 1444 C C . VAL A 1 184 ? -28.862 -7.679 -3.802 1.00 19.07 185 VAL A C 1
ATOM 1445 O O . VAL A 1 184 ? -27.874 -7.054 -4.055 1.00 19.25 185 VAL A O 1
ATOM 1449 N N . ASP A 1 185 ? -29.601 -8.252 -4.733 1.00 20.16 186 ASP A N 1
ATOM 1450 C CA . ASP A 1 185 ? -29.314 -8.162 -6.183 1.00 20.25 186 ASP A CA 1
ATOM 1451 C C . ASP A 1 185 ? -30.322 -7.340 -6.969 1.00 19.47 186 ASP A C 1
ATOM 1452 O O . ASP A 1 185 ? -30.398 -7.445 -8.200 1.00 20.63 186 ASP A O 1
ATOM 1457 N N . ASN A 1 186 ? -31.079 -6.481 -6.278 1.00 18.65 187 ASN A N 1
ATOM 1458 C CA . ASN A 1 186 ? -32.040 -5.611 -6.963 1.00 19.22 187 ASN A CA 1
ATOM 1459 C C . ASN A 1 186 ? -31.353 -4.404 -7.572 1.00 19.04 187 ASN A C 1
ATOM 1460 O O . ASN A 1 186 ? -30.154 -4.218 -7.447 1.00 19.68 187 ASN A O 1
ATOM 1465 N N . ALA A 1 187 ? -32.137 -3.674 -8.340 1.00 20.99 188 ALA A N 1
ATOM 1466 C CA . ALA A 1 187 ? -31.632 -2.554 -9.158 1.00 22.92 188 ALA A CA 1
ATOM 1467 C C . ALA A 1 187 ? -30.963 -1.517 -8.244 1.00 20.37 188 ALA A C 1
ATOM 1468 O O . ALA A 1 187 ? -29.852 -0.993 -8.576 1.00 20.46 188 ALA A O 1
ATOM 1470 N N . GLY A 1 188 ? -31.568 -1.223 -7.092 1.00 19.43 189 GLY A N 1
ATOM 1471 C CA . GLY A 1 188 ? -30.945 -0.261 -6.197 1.00 21.04 189 GLY A CA 1
ATOM 1472 C C . GLY A 1 188 ? -29.649 -0.689 -5.565 1.00 19.92 189 GLY A C 1
ATOM 1473 O O . GLY A 1 188 ? -28.677 0.117 -5.457 1.00 18.86 189 GLY A O 1
ATOM 1474 N N . ALA A 1 189 ? -29.587 -1.957 -5.151 1.00 18.79 190 ALA A N 1
ATOM 1475 C CA . ALA A 1 189 ? -28.343 -2.500 -4.609 1.00 18.61 190 ALA A CA 1
ATOM 1476 C C . ALA A 1 189 ? -27.206 -2.419 -5.643 1.00 18.36 190 ALA A C 1
ATOM 1477 O O . ALA A 1 189 ? -26.091 -1.955 -5.359 1.00 18.28 190 ALA A O 1
ATOM 1479 N N . LYS A 1 190 ? -27.518 -2.846 -6.877 1.00 18.20 191 LYS A N 1
ATOM 1480 C CA . LYS A 1 190 ? -26.523 -2.822 -7.941 1.00 19.40 191 LYS A CA 1
ATOM 1481 C C . LYS A 1 190 ? -26.081 -1.387 -8.240 1.00 19.17 191 LYS A C 1
ATOM 1482 O O . LYS A 1 190 ? -24.870 -1.132 -8.434 1.00 19.52 191 LYS A O 1
ATOM 1488 N N . ALA A 1 191 ? -27.024 -0.429 -8.197 1.00 18.20 192 ALA A N 1
ATOM 1489 C CA . ALA A 1 191 ? -26.642 0.954 -8.539 1.00 18.20 192 ALA A CA 1
ATOM 1490 C C . ALA A 1 191 ? -25.691 1.516 -7.534 1.00 21.38 192 ALA A C 1
ATOM 1491 O O . ALA A 1 191 ? -24.694 2.197 -7.908 1.00 19.44 192 ALA A O 1
ATOM 1493 N N . GLY A 1 192 ? -25.921 1.244 -6.240 1.00 19.07 193 GLY A N 1
ATOM 1494 C CA . GLY A 1 192 ? -25.059 1.890 -5.239 1.00 18.80 193 GLY A CA 1
ATOM 1495 C C . GLY A 1 192 ? -23.690 1.248 -5.228 1.00 18.08 193 GLY A C 1
ATOM 1496 O O . GLY A 1 192 ? -22.655 1.954 -5.159 1.00 19.10 193 GLY A O 1
ATOM 1497 N N . LEU A 1 193 ? -23.626 -0.071 -5.313 1.00 18.94 194 LEU A N 1
ATOM 1498 C CA . LEU A 1 193 ? -22.314 -0.722 -5.344 1.00 19.74 194 LEU A CA 1
ATOM 1499 C C . LEU A 1 193 ? -21.513 -0.339 -6.642 1.00 20.34 194 LEU A C 1
ATOM 1500 O O . LEU A 1 193 ? -20.271 -0.168 -6.597 1.00 20.53 194 LEU A O 1
ATOM 1505 N N . THR A 1 194 ? -22.221 -0.194 -7.773 1.00 18.52 195 THR A N 1
ATOM 1506 C CA . THR A 1 194 ? -21.585 0.262 -8.992 1.00 18.69 195 THR A CA 1
ATOM 1507 C C . THR A 1 194 ? -20.935 1.626 -8.774 1.00 18.43 195 THR A C 1
ATOM 1508 O O . THR A 1 194 ? -19.830 1.908 -9.269 1.00 18.05 195 THR A O 1
ATOM 1512 N N . PHE A 1 195 ? -21.629 2.517 -8.085 1.00 18.18 196 PHE A N 1
ATOM 1513 C CA . PHE A 1 195 ? -21.014 3.846 -7.810 1.00 19.12 196 PHE A CA 1
ATOM 1514 C C . PHE A 1 195 ? -19.726 3.729 -6.992 1.00 19.94 196 PHE A C 1
ATOM 1515 O O . PHE A 1 195 ? -18.668 4.361 -7.350 1.00 20.29 196 PHE A O 1
ATOM 1523 N N . LEU A 1 196 ? -19.762 2.899 -5.945 1.00 20.54 197 LEU A N 1
ATOM 1524 C CA . LEU A 1 196 ? -18.575 2.750 -5.080 1.00 19.87 197 LEU A CA 1
ATOM 1525 C C . LEU A 1 196 ? -17.406 2.150 -5.874 1.00 19.78 197 LEU A C 1
ATOM 1526 O O . LEU A 1 196 ? -16.228 2.614 -5.762 1.00 19.68 197 LEU A O 1
ATOM 1531 N N . VAL A 1 197 ? -17.700 1.122 -6.678 1.00 19.04 198 VAL A N 1
ATOM 1532 C CA . VAL A 1 197 ? -16.681 0.470 -7.439 1.00 19.53 198 VAL A CA 1
ATOM 1533 C C . VAL A 1 197 ? -16.087 1.422 -8.548 1.00 18.61 198 VAL A C 1
ATOM 1534 O O . VAL A 1 197 ? -14.899 1.384 -8.819 1.00 20.13 198 VAL A O 1
ATOM 1538 N N . ASP A 1 198 ? -16.894 2.326 -9.081 1.00 17.53 199 ASP A N 1
ATOM 1539 C CA . ASP A 1 198 ? -16.346 3.313 -10.033 1.00 19.53 199 ASP A CA 1
ATOM 1540 C C . ASP A 1 198 ? -15.412 4.267 -9.345 1.00 22.34 199 ASP A C 1
ATOM 1541 O O . ASP A 1 198 ? -14.413 4.623 -9.951 1.00 20.48 199 ASP A O 1
ATOM 1546 N N . LEU A 1 199 ? -15.706 4.643 -8.088 1.00 20.78 200 LEU A N 1
ATOM 1547 C CA . LEU A 1 199 ? -14.775 5.504 -7.315 1.00 22.06 200 LEU A CA 1
ATOM 1548 C C . LEU A 1 199 ? -13.436 4.809 -7.237 1.00 21.25 200 LEU A C 1
ATOM 1549 O O . LEU A 1 199 ? -12.391 5.425 -7.378 1.00 21.68 200 LEU A O 1
ATOM 1554 N N . ILE A 1 200 ? -13.445 3.489 -7.016 1.00 21.52 201 ILE A N 1
ATOM 1555 C CA . ILE A 1 200 ? -12.220 2.740 -6.857 1.00 21.72 201 ILE A CA 1
ATOM 1556 C C . ILE A 1 200 ? -11.491 2.612 -8.171 1.00 23.68 201 ILE A C 1
ATOM 1557 O O . ILE A 1 200 ? -10.238 2.797 -8.225 1.00 23.52 201 ILE A O 1
ATOM 1562 N N . LYS A 1 201 ? -12.205 2.285 -9.238 1.00 21.72 202 LYS A N 1
ATOM 1563 C CA . LYS A 1 201 ? -11.622 2.206 -10.583 1.00 23.51 202 LYS A CA 1
ATOM 1564 C C . LYS A 1 201 ? -10.890 3.486 -10.951 1.00 22.86 202 LYS A C 1
ATOM 1565 O O . LYS A 1 201 ? -9.858 3.479 -11.646 1.00 25.53 202 LYS A O 1
ATOM 1571 N N . ASN A 1 202 ? -11.439 4.625 -10.564 1.00 21.00 203 ASN A N 1
ATOM 1572 C CA . ASN A 1 202 ? -10.876 5.907 -10.957 1.00 20.72 203 ASN A CA 1
ATOM 1573 C C . ASN A 1 202 ? -9.939 6.462 -9.893 1.00 22.04 203 ASN A C 1
ATOM 1574 O O . ASN A 1 202 ? -9.645 7.672 -9.901 1.00 24.14 203 ASN A O 1
ATOM 1579 N N . LYS A 1 203 ? -9.503 5.612 -8.988 1.00 21.26 204 LYS A N 1
ATOM 1580 C CA . LYS A 1 203 ? -8.482 5.894 -7.967 1.00 25.19 204 LYS A CA 1
ATOM 1581 C C . LYS A 1 203 ? -8.858 7.013 -6.979 1.00 25.79 204 LYS A C 1
ATOM 1582 O O . LYS A 1 203 ? -7.983 7.742 -6.448 1.00 30.08 204 LYS A O 1
ATOM 1588 N N . HIS A 1 204 ? -10.155 7.122 -6.709 1.00 20.93 205 HIS A N 1
ATOM 1589 C CA . HIS A 1 204 ? -10.690 7.957 -5.704 1.00 20.62 205 HIS A CA 1
ATOM 1590 C C . HIS A 1 204 ? -10.890 7.255 -4.369 1.00 24.71 205 HIS A C 1
ATOM 1591 O O . HIS A 1 204 ? -11.310 7.885 -3.391 1.00 27.54 205 HIS A O 1
ATOM 1598 N N . MET A 1 205 ? -10.600 5.957 -4.336 1.00 24.68 206 MET A N 1
ATOM 1599 C CA . MET A 1 205 ? -10.648 5.168 -3.126 1.00 27.44 206 MET A CA 1
ATOM 1600 C C . MET A 1 205 ? -9.857 3.905 -3.410 1.00 23.01 206 MET A C 1
ATOM 1601 O O . MET A 1 205 ? -9.712 3.544 -4.568 1.00 22.15 206 MET A O 1
ATOM 1606 N N . ASN A 1 206 ? -9.298 3.299 -2.372 1.00 26.38 207 ASN A N 1
ATOM 1607 C CA . ASN A 1 206 ? -8.435 2.091 -2.528 1.00 27.31 207 ASN A CA 1
ATOM 1608 C C . ASN A 1 206 ? -9.191 0.856 -2.022 1.00 24.11 207 ASN A C 1
ATOM 1609 O O . ASN A 1 206 ? -9.678 0.945 -0.913 1.00 24.93 207 ASN A O 1
ATOM 1614 N N . ALA A 1 207 ? -9.274 -0.215 -2.845 1.00 22.31 208 ALA A N 1
ATOM 1615 C CA . ALA A 1 207 ? -10.007 -1.425 -2.450 1.00 25.58 208 ALA A CA 1
ATOM 1616 C C . ALA A 1 207 ? -9.495 -2.020 -1.131 1.00 23.55 208 ALA A C 1
ATOM 1617 O O . ALA A 1 207 ? -10.227 -2.738 -0.483 1.00 25.90 208 ALA A O 1
ATOM 1619 N N . ASP A 1 208 ? -8.248 -1.742 -0.773 1.00 23.36 209 ASP A N 1
ATOM 1620 C CA . ASP A 1 208 ? -7.642 -2.392 0.383 1.00 28.26 209 ASP A CA 1
ATOM 1621 C C . ASP A 1 208 ? -7.809 -1.618 1.677 1.00 24.51 209 ASP A C 1
ATOM 1622 O O . ASP A 1 208 ? -7.376 -2.076 2.729 1.00 26.22 209 ASP A O 1
ATOM 1627 N N . THR A 1 209 ? -8.480 -0.470 1.647 1.00 22.96 210 THR A N 1
ATOM 1628 C CA . THR A 1 209 ? -8.642 0.309 2.840 1.00 21.41 210 THR A CA 1
ATOM 1629 C C . THR A 1 209 ? -9.437 -0.469 3.871 1.00 22.26 210 THR A C 1
ATOM 1630 O O . THR A 1 209 ? -10.496 -0.974 3.550 1.00 22.42 210 THR A O 1
ATOM 1634 N N . ASP A 1 210 ? -8.962 -0.491 5.104 1.00 21.90 211 ASP A N 1
ATOM 1635 C CA . ASP A 1 210 ? -9.610 -1.218 6.235 1.00 22.23 211 ASP A CA 1
ATOM 1636 C C . ASP A 1 210 ? -9.779 -0.274 7.399 1.00 20.80 211 ASP A C 1
ATOM 1637 O O . ASP A 1 210 ? -9.543 0.960 7.253 1.00 22.08 211 ASP A O 1
ATOM 1642 N N . TYR A 1 211 ? -10.219 -0.764 8.553 1.00 20.84 212 TYR A N 1
ATOM 1643 C CA . TYR A 1 211 ? -10.618 0.131 9.629 1.00 20.10 212 TYR A CA 1
ATOM 1644 C C . TYR A 1 211 ? -9.410 0.973 10.112 1.00 20.20 212 TYR A C 1
ATOM 1645 O O . TYR A 1 211 ? -9.466 2.197 10.243 1.00 20.79 212 TYR A O 1
ATOM 1654 N N . SER A 1 212 ? -8.306 0.287 10.314 1.00 22.80 213 SER A N 1
ATOM 1655 C CA . SER A 1 212 ? -7.166 0.980 10.922 1.00 23.35 213 SER A CA 1
ATOM 1656 C C . SER A 1 212 ? -6.493 1.924 9.910 1.00 22.71 213 SER A C 1
ATOM 1657 O O . SER A 1 212 ? -6.070 3.037 10.297 1.00 24.64 213 SER A O 1
ATOM 1660 N N . ILE A 1 213 ? -6.464 1.556 8.646 1.00 22.81 214 ILE A N 1
ATOM 1661 C CA . ILE A 1 213 ? -5.932 2.467 7.594 1.00 23.73 214 ILE A CA 1
ATOM 1662 C C . ILE A 1 213 ? -6.762 3.747 7.543 1.00 22.32 214 ILE A C 1
ATOM 1663 O O . ILE A 1 213 ? -6.241 4.875 7.528 1.00 22.15 214 ILE A O 1
ATOM 1668 N N . ALA A 1 214 ? -8.092 3.566 7.463 1.00 20.30 215 ALA A N 1
ATOM 1669 C CA . ALA A 1 214 ? -8.958 4.746 7.417 1.00 21.34 215 ALA A CA 1
ATOM 1670 C C . ALA A 1 214 ? -8.904 5.611 8.630 1.00 20.03 215 ALA A C 1
ATOM 1671 O O . ALA A 1 214 ? -8.861 6.881 8.547 1.00 21.81 215 ALA A O 1
ATOM 1673 N N . GLU A 1 215 ? -8.912 4.996 9.843 1.00 18.97 216 GLU A N 1
ATOM 1674 C CA . GLU A 1 215 ? -8.843 5.746 11.083 1.00 19.77 216 GLU A CA 1
ATOM 1675 C C . GLU A 1 215 ? -7.533 6.567 11.170 1.00 19.66 216 GLU A C 1
ATOM 1676 O O . GLU A 1 215 ? -7.549 7.734 11.506 1.00 21.87 216 GLU A O 1
ATOM 1682 N N . ALA A 1 216 ? -6.426 5.947 10.827 1.00 21.06 217 ALA A N 1
ATOM 1683 C CA . ALA A 1 216 ? -5.118 6.661 10.860 1.00 22.77 217 ALA A CA 1
ATOM 1684 C C . ALA A 1 216 ? -5.087 7.814 9.851 1.00 22.41 217 ALA A C 1
ATOM 1685 O O . ALA A 1 216 ? -4.622 8.947 10.172 1.00 24.94 217 ALA A O 1
ATOM 1687 N N . ALA A 1 217 ? -5.623 7.581 8.646 1.00 22.94 218 ALA A N 1
ATOM 1688 C CA . ALA A 1 217 ? -5.668 8.624 7.628 1.00 22.67 218 ALA A CA 1
ATOM 1689 C C . ALA A 1 217 ? -6.455 9.822 8.076 1.00 23.34 218 ALA A C 1
ATOM 1690 O O . ALA A 1 217 ? -6.005 10.969 7.926 1.00 24.10 218 ALA A O 1
ATOM 1692 N N . PHE A 1 218 ? -7.657 9.574 8.622 1.00 20.72 219 PHE A N 1
ATOM 1693 C CA . PHE A 1 218 ? -8.465 10.659 9.098 1.00 22.55 219 PHE A CA 1
ATOM 1694 C C . PHE A 1 218 ? -7.824 11.404 10.287 1.00 23.89 219 PHE A C 1
ATOM 1695 O O . PHE A 1 218 ? -7.776 12.601 10.374 1.00 22.50 219 PHE A O 1
ATOM 1703 N N . ASN A 1 219 ? -7.338 10.644 11.243 1.00 21.43 220 ASN A N 1
ATOM 1704 C CA . ASN A 1 219 ? -6.858 11.234 12.478 1.00 22.79 220 ASN A CA 1
ATOM 1705 C C . ASN A 1 219 ? -5.513 11.954 12.310 1.00 22.94 220 ASN A C 1
ATOM 1706 O O . ASN A 1 219 ? -5.182 12.775 13.158 1.00 26.21 220 ASN A O 1
ATOM 1711 N N . LYS A 1 220 ? -4.798 11.638 11.255 1.00 24.21 221 LYS A N 1
ATOM 1712 C CA . LYS A 1 220 ? -3.557 12.350 10.838 1.00 26.11 221 LYS A CA 1
ATOM 1713 C C . LYS A 1 220 ? -3.798 13.487 9.876 1.00 26.59 221 LYS A C 1
ATOM 1714 O O . LYS A 1 220 ? -2.825 14.167 9.475 1.00 27.12 221 LYS A O 1
ATOM 1720 N N . GLY A 1 221 ? -5.067 13.786 9.542 1.00 23.97 222 GLY A N 1
ATOM 1721 C CA . GLY A 1 221 ? -5.363 14.902 8.635 1.00 24.39 222 GLY A CA 1
ATOM 1722 C C . GLY A 1 221 ? -5.028 14.667 7.188 1.00 24.87 222 GLY A C 1
ATOM 1723 O O . GLY A 1 221 ? -4.880 15.671 6.426 1.00 26.90 222 GLY A O 1
ATOM 1724 N N . GLU A 1 222 ? -4.912 13.392 6.760 1.00 22.14 223 GLU A N 1
ATOM 1725 C CA . GLU A 1 222 ? -4.603 13.043 5.406 1.00 22.87 223 GLU A CA 1
ATOM 1726 C C . GLU A 1 222 ? -5.815 12.910 4.457 1.00 25.92 223 GLU A C 1
ATOM 1727 O O . GLU A 1 222 ? -5.659 13.056 3.230 1.00 26.24 223 GLU A O 1
ATOM 1733 N N . THR A 1 223 ? -6.965 12.545 5.038 1.00 23.72 224 THR A N 1
ATOM 1734 C CA . THR A 1 223 ? -8.210 12.432 4.264 1.00 20.68 224 THR A CA 1
ATOM 1735 C C . THR A 1 223 ? -9.264 13.323 4.893 1.00 20.77 224 THR A C 1
ATOM 1736 O O . THR A 1 223 ? -9.349 13.486 6.119 1.00 21.45 224 THR A O 1
ATOM 1740 N N . ALA A 1 224 ? -10.097 13.937 4.049 1.00 18.56 225 ALA A N 1
ATOM 1741 C CA . ALA A 1 224 ? -11.054 14.877 4.524 1.00 19.46 225 ALA A CA 1
ATOM 1742 C C . ALA A 1 224 ? -12.326 14.328 5.199 1.00 18.67 225 ALA A C 1
ATOM 1743 O O . ALA A 1 224 ? -12.968 15.047 5.954 1.00 20.34 225 ALA A O 1
ATOM 1745 N N . MET A 1 225 ? -12.622 13.055 4.961 1.00 19.15 226 MET A N 1
ATOM 1746 C CA . MET A 1 225 ? -13.835 12.442 5.433 1.00 19.41 226 MET A CA 1
ATOM 1747 C C . MET A 1 225 ? -13.576 10.980 5.769 1.00 17.57 226 MET A C 1
ATOM 1748 O O . MET A 1 225 ? -12.741 10.298 5.152 1.00 18.75 226 MET A O 1
ATOM 1753 N N . THR A 1 226 ? -14.383 10.488 6.719 1.00 17.70 227 THR A N 1
ATOM 1754 C CA . THR A 1 226 ? -14.500 9.047 6.978 1.00 18.90 227 THR A CA 1
ATOM 1755 C C . THR A 1 226 ? -15.956 8.709 7.319 1.00 17.77 227 THR A C 1
ATOM 1756 O O . THR A 1 226 ? -16.786 9.623 7.455 1.00 19.21 227 THR A O 1
ATOM 1760 N N . ILE A 1 227 ? -16.284 7.417 7.378 1.00 18.01 228 ILE A N 1
ATOM 1761 C CA . ILE A 1 227 ? -17.600 6.943 7.751 1.00 16.61 228 ILE A CA 1
ATOM 1762 C C . ILE A 1 227 ? -17.336 6.050 8.967 1.00 18.50 228 ILE A C 1
ATOM 1763 O O . ILE A 1 227 ? -16.573 5.096 8.885 1.00 18.11 228 ILE A O 1
ATOM 1768 N N . ASN A 1 228 ? -17.988 6.354 10.079 1.00 17.33 229 ASN A N 1
ATOM 1769 C CA . ASN A 1 228 ? -17.743 5.626 11.296 1.00 19.55 229 ASN A CA 1
ATOM 1770 C C . ASN A 1 228 ? -18.806 5.940 12.291 1.00 19.07 229 ASN A C 1
ATOM 1771 O O . ASN A 1 228 ? -19.648 6.810 12.091 1.00 18.17 229 ASN A O 1
ATOM 1776 N N . GLY A 1 229 ? -18.778 5.134 13.331 1.00 19.40 230 GLY A N 1
ATOM 1777 C CA . GLY A 1 229 ? -19.698 5.218 14.435 1.00 20.17 230 GLY A CA 1
ATOM 1778 C C . GLY A 1 229 ? -19.205 6.050 15.651 1.00 20.31 230 GLY A C 1
ATOM 1779 O O . GLY A 1 229 ? -18.049 6.466 15.656 1.00 20.55 230 GLY A O 1
ATOM 1780 N N . PRO A 1 230 ? -20.079 6.177 16.673 1.00 19.86 231 PRO A N 1
ATOM 1781 C CA . PRO A 1 230 ? -19.762 7.038 17.807 1.00 19.03 231 PRO A CA 1
ATOM 1782 C C . PRO A 1 230 ? -18.510 6.656 18.548 1.00 20.09 231 PRO A C 1
ATOM 1783 O O . PRO A 1 230 ? -17.776 7.494 19.093 1.00 20.15 231 PRO A O 1
ATOM 1787 N N . TRP A 1 231 ? -18.256 5.339 18.588 1.00 19.28 232 TRP A N 1
ATOM 1788 C CA . TRP A 1 231 ? -17.077 4.816 19.258 1.00 18.55 232 TRP A CA 1
ATOM 1789 C C . TRP A 1 231 ? -15.779 5.472 18.764 1.00 22.43 232 TRP A C 1
ATOM 1790 O O . TRP A 1 231 ? -14.778 5.530 19.493 1.00 23.79 232 TRP A O 1
ATOM 1801 N N . ALA A 1 232 ? -15.773 5.904 17.518 1.00 18.23 233 ALA A N 1
ATOM 1802 C CA . ALA A 1 232 ? -14.583 6.402 16.906 1.00 19.09 233 ALA A CA 1
ATOM 1803 C C . ALA A 1 232 ? -14.255 7.828 17.423 1.00 19.68 233 ALA A C 1
ATOM 1804 O O . ALA A 1 232 ? -13.157 8.304 17.146 1.00 22.61 233 ALA A O 1
ATOM 1806 N N . TRP A 1 233 ? -15.167 8.536 18.050 1.00 19.47 234 TRP A N 1
ATOM 1807 C CA . TRP A 1 233 ? -14.985 9.996 18.304 1.00 21.15 234 TRP A CA 1
ATOM 1808 C C . TRP A 1 233 ? -13.860 10.253 19.304 1.00 24.38 234 TRP A C 1
ATOM 1809 O O . TRP A 1 233 ? -13.100 11.255 19.177 1.00 23.15 234 TRP A O 1
ATOM 1820 N N . SER A 1 234 ? -13.669 9.336 20.222 1.00 22.59 235 SER A N 1
ATOM 1821 C CA . SER A 1 234 ? -12.594 9.505 21.225 1.00 25.78 235 SER A CA 1
ATOM 1822 C C . SER A 1 234 ? -11.204 9.655 20.633 1.00 24.51 235 SER A C 1
ATOM 1823 O O . SER A 1 234 ? -10.411 10.535 21.075 1.00 25.87 235 SER A O 1
ATOM 1826 N N . ASN A 1 235 ? -10.855 8.767 19.738 1.00 22.14 236 ASN A N 1
ATOM 1827 C CA . ASN A 1 235 ? -9.549 8.857 19.075 1.00 24.91 236 ASN A CA 1
ATOM 1828 C C . ASN A 1 235 ? -9.420 10.109 18.219 1.00 24.96 236 ASN A C 1
ATOM 1829 O O . ASN A 1 235 ? -8.318 10.657 18.128 1.00 27.17 236 ASN A O 1
ATOM 1834 N N . ILE A 1 236 ? -10.517 10.592 17.646 1.00 22.58 237 ILE A N 1
ATOM 1835 C CA . ILE A 1 236 ? -10.434 11.860 16.866 1.00 24.08 237 ILE A CA 1
ATOM 1836 C C . ILE A 1 236 ? -10.217 13.032 17.837 1.00 27.20 237 ILE A C 1
ATOM 1837 O O . ILE A 1 236 ? -9.407 13.932 17.575 1.00 27.77 237 ILE A O 1
ATOM 1842 N N . ASP A 1 237 ? -10.869 12.981 18.999 1.00 25.64 238 ASP A N 1
ATOM 1843 C CA . ASP A 1 237 ? -10.618 14.013 20.048 1.00 29.34 238 ASP A CA 1
ATOM 1844 C C . ASP A 1 237 ? -9.140 14.114 20.401 1.00 30.19 238 ASP A C 1
ATOM 1845 O O . ASP A 1 237 ? -8.589 15.212 20.414 1.00 28.08 238 ASP A O 1
ATOM 1850 N N . THR A 1 238 ? -8.498 12.968 20.608 1.00 28.13 239 THR A N 1
ATOM 1851 C CA . THR A 1 238 ? -7.100 12.862 21.007 1.00 29.39 239 THR A CA 1
ATOM 1852 C C . THR A 1 238 ? -6.199 13.420 19.913 1.00 32.54 239 THR A C 1
ATOM 1853 O O . THR A 1 238 ? -5.159 14.054 20.170 1.00 30.55 239 THR A O 1
ATOM 1857 N N . SER A 1 239 ? -6.555 13.125 18.668 1.00 27.97 240 SER A N 1
ATOM 1858 C CA . SER A 1 239 ? -5.811 13.639 17.510 1.00 27.90 240 SER A CA 1
ATOM 1859 C C . SER A 1 239 ? -5.846 15.151 17.343 1.00 28.13 240 SER A C 1
ATOM 1860 O O . SER A 1 239 ? -5.045 15.651 16.522 1.00 30.31 240 SER A O 1
ATOM 1863 N N . LYS A 1 240 ? -6.847 15.848 17.932 1.00 27.80 241 LYS A N 1
ATOM 1864 C CA . LYS A 1 240 ? -7.010 17.294 17.790 1.00 34.09 241 LYS A CA 1
ATOM 1865 C C . LYS A 1 240 ? -7.486 17.760 16.396 1.00 32.95 241 LYS A C 1
ATOM 1866 O O . LYS A 1 240 ? -7.546 18.954 16.156 1.00 30.55 241 LYS A O 1
ATOM 1872 N N . VAL A 1 241 ? -7.894 16.837 15.515 1.00 28.46 242 VAL A N 1
ATOM 1873 C CA . VAL A 1 241 ? -8.548 17.241 14.267 1.00 28.24 242 VAL A CA 1
ATOM 1874 C C . VAL A 1 241 ? -9.814 17.961 14.596 1.00 25.53 242 VAL A C 1
ATOM 1875 O O . VAL A 1 241 ? -10.600 17.531 15.488 1.00 25.61 242 VAL A O 1
ATOM 1879 N N . ASN A 1 242 ? -10.072 19.091 13.922 1.00 24.71 243 ASN A N 1
ATOM 1880 C CA . ASN A 1 242 ? -11.320 19.827 14.033 1.00 25.46 243 ASN A CA 1
ATOM 1881 C C . ASN A 1 242 ? -12.422 19.173 13.174 1.00 25.96 243 ASN A C 1
ATOM 1882 O O . ASN A 1 242 ? -12.478 19.390 11.982 1.00 28.38 243 ASN A O 1
ATOM 1887 N N . TYR A 1 243 ? -13.239 18.322 13.774 1.00 24.51 244 TYR A N 1
ATOM 1888 C CA . TYR A 1 243 ? -14.164 17.468 12.982 1.00 24.62 244 TYR A CA 1
ATOM 1889 C C . TYR A 1 243 ? -15.588 17.833 13.220 1.00 23.08 244 TYR A C 1
ATOM 1890 O O . TYR A 1 243 ? -15.933 18.375 14.310 1.00 23.72 244 TYR A O 1
ATOM 1899 N N . GLY A 1 244 ? -16.439 17.476 12.250 1.00 19.76 245 GLY A N 1
ATOM 1900 C CA . GLY A 1 244 ? -17.867 17.543 12.384 1.00 19.53 245 GLY A CA 1
ATOM 1901 C C . GLY A 1 244 ? -18.426 16.155 12.098 1.00 20.76 245 GLY A C 1
ATOM 1902 O O . GLY A 1 244 ? -17.742 15.333 11.465 1.00 21.20 245 GLY A O 1
ATOM 1903 N N . VAL A 1 245 ? -19.582 15.912 12.623 1.00 19.55 246 VAL A N 1
ATOM 1904 C CA . VAL A 1 245 ? -20.351 14.645 12.428 1.00 19.00 246 VAL A CA 1
ATOM 1905 C C . VAL A 1 245 ? -21.635 15.055 11.767 1.00 18.61 246 VAL A C 1
ATOM 1906 O O . VAL A 1 245 ? -22.395 15.892 12.299 1.00 19.98 246 VAL A O 1
ATOM 1910 N N . THR A 1 246 ? -21.959 14.493 10.603 1.00 18.32 247 THR A N 1
ATOM 1911 C CA . THR A 1 246 ? -23.127 14.945 9.854 1.00 19.51 247 THR A CA 1
ATOM 1912 C C . THR A 1 246 ? -23.833 13.821 9.074 1.00 20.27 247 THR A C 1
ATOM 1913 O O . THR A 1 246 ? -23.449 12.638 9.167 1.00 18.97 247 THR A O 1
ATOM 1917 N N . VAL A 1 247 ? -24.816 14.223 8.292 1.00 18.78 248 VAL A N 1
ATOM 1918 C CA . VAL A 1 247 ? -25.586 13.288 7.515 1.00 18.86 248 VAL A CA 1
ATOM 1919 C C . VAL A 1 247 ? -24.719 12.623 6.450 1.00 20.46 248 VAL A C 1
ATOM 1920 O O . VAL A 1 247 ? -23.875 13.236 5.841 1.00 18.23 248 VAL A O 1
ATOM 1924 N N . LEU A 1 248 ? -24.933 11.340 6.229 1.00 18.09 249 LEU A N 1
ATOM 1925 C CA . LEU A 1 248 ? -24.291 10.591 5.145 1.00 18.89 249 LEU A CA 1
ATOM 1926 C C . LEU A 1 248 ? -24.703 11.203 3.772 1.00 18.35 249 LEU A C 1
ATOM 1927 O O . LEU A 1 248 ? -25.828 11.739 3.650 1.00 18.00 249 LEU A O 1
ATOM 1932 N N . PRO A 1 249 ? -23.840 11.096 2.783 1.00 19.68 250 PRO A N 1
ATOM 1933 C CA . PRO A 1 249 ? -24.207 11.657 1.445 1.00 19.04 250 PRO A CA 1
ATOM 1934 C C . PRO A 1 249 ? -25.382 10.895 0.837 1.00 19.08 250 PRO A C 1
ATOM 1935 O O . PRO A 1 249 ? -25.534 9.675 1.087 1.00 18.99 250 PRO A O 1
ATOM 1939 N N . THR A 1 250 ? -26.192 11.571 0.018 1.00 18.42 251 THR A N 1
ATOM 1940 C CA . THR A 1 250 ? -27.273 10.939 -0.736 1.00 17.74 251 THR A CA 1
ATOM 1941 C C . THR A 1 250 ? -26.716 10.270 -1.991 1.00 18.23 251 THR A C 1
ATOM 1942 O O . THR A 1 250 ? -25.588 10.523 -2.416 1.00 18.09 251 THR A O 1
ATOM 1946 N N . PHE A 1 251 ? -27.529 9.441 -2.618 1.00 17.21 252 PHE A N 1
ATOM 1947 C CA . PHE A 1 251 ? -27.175 8.810 -3.868 1.00 17.34 252 PHE A CA 1
ATOM 1948 C C . PHE A 1 251 ? -28.445 8.813 -4.706 1.00 18.90 252 PHE A C 1
ATOM 1949 O O . PHE A 1 251 ? -29.510 8.318 -4.268 1.00 19.40 252 PHE A O 1
ATOM 1957 N N . LYS A 1 252 ? -28.334 9.337 -5.937 1.00 18.64 253 LYS A N 1
ATOM 1958 C CA . LYS A 1 252 ? -29.466 9.586 -6.782 1.00 20.96 253 LYS A CA 1
ATOM 1959 C C . LYS A 1 252 ? -30.594 10.313 -6.070 1.00 20.08 253 LYS A C 1
ATOM 1960 O O . LYS A 1 252 ? -31.820 10.010 -6.293 1.00 22.64 253 LYS A O 1
ATOM 1966 N N . GLY A 1 253 ? -30.228 11.245 -5.195 1.00 19.31 254 GLY A N 1
ATOM 1967 C CA . GLY A 1 253 ? -31.156 12.054 -4.485 1.00 21.09 254 GLY A CA 1
ATOM 1968 C C . GLY A 1 253 ? -31.803 11.389 -3.250 1.00 20.63 254 GLY A C 1
ATOM 1969 O O . GLY A 1 253 ? -32.528 12.082 -2.479 1.00 23.50 254 GLY A O 1
ATOM 1970 N N . GLN A 1 254 ? -31.436 10.124 -2.986 1.00 19.22 255 GLN A N 1
ATOM 1971 C CA . GLN A 1 254 ? -32.041 9.388 -1.878 1.00 19.55 255 GLN A CA 1
ATOM 1972 C C . GLN A 1 254 ? -31.047 9.345 -0.691 1.00 18.17 255 GLN A C 1
ATOM 1973 O O . GLN A 1 254 ? -29.836 9.117 -0.899 1.00 18.28 255 GLN A O 1
ATOM 1979 N N . PRO A 1 255 ? -31.555 9.425 0.540 1.00 20.08 256 PRO A N 1
ATOM 1980 C CA . PRO A 1 255 ? -30.689 9.287 1.693 1.00 17.83 256 PRO A CA 1
ATOM 1981 C C . PRO A 1 255 ? -29.981 7.945 1.719 1.00 18.72 256 PRO A C 1
ATOM 1982 O O . PRO A 1 255 ? -30.573 6.920 1.378 1.00 19.30 256 PRO A O 1
ATOM 1986 N N . SER A 1 256 ? -28.723 7.914 2.143 1.00 19.27 257 SER A N 1
ATOM 1987 C CA . SER A 1 256 ? -28.103 6.670 2.565 1.00 20.53 257 SER A CA 1
ATOM 1988 C C . SER A 1 256 ? -28.847 6.134 3.791 1.00 20.36 257 SER A C 1
ATOM 1989 O O . SER A 1 256 ? -29.380 6.896 4.589 1.00 20.05 257 SER A O 1
ATOM 1992 N N . LYS A 1 257 ? -28.926 4.808 3.878 1.00 18.93 258 LYS A N 1
ATOM 1993 C CA . LYS A 1 257 ? -29.824 4.138 4.825 1.00 19.86 258 LYS A CA 1
ATOM 1994 C C . LYS A 1 257 ? -28.962 3.152 5.620 1.00 21.39 258 LYS A C 1
ATOM 1995 O O . LYS A 1 257 ? -28.960 1.939 5.335 1.00 19.91 258 LYS A O 1
ATOM 2001 N N . PRO A 1 258 ? -28.285 3.650 6.673 1.00 19.61 259 PRO A N 1
ATOM 2002 C CA . PRO A 1 258 ? -27.469 2.725 7.476 1.00 20.25 259 PRO A CA 1
ATOM 2003 C C . PRO A 1 258 ? -28.283 1.657 8.204 1.00 19.29 259 PRO A C 1
ATOM 2004 O O . PRO A 1 258 ? -29.419 1.935 8.545 1.00 19.77 259 PRO A O 1
ATOM 2008 N N . PHE A 1 259 ? -27.701 0.465 8.364 1.00 19.09 260 PHE A N 1
ATOM 2009 C CA . PHE A 1 259 ? -28.334 -0.539 9.228 1.00 20.66 260 PHE A CA 1
ATOM 2010 C C . PHE A 1 259 ? -27.928 -0.135 10.675 1.00 24.57 260 PHE A C 1
ATOM 2011 O O . PHE A 1 259 ? -26.689 -0.033 10.943 1.00 24.30 260 PHE A O 1
ATOM 2019 N N . VAL A 1 260 ? -28.930 0.079 11.526 1.00 20.34 261 VAL A N 1
ATOM 2020 C CA . VAL A 1 260 ? -28.800 0.565 12.917 1.00 20.74 261 VAL A CA 1
ATOM 2021 C C . VAL A 1 260 ? -28.689 -0.644 13.860 1.00 19.56 261 VAL A C 1
ATOM 2022 O O . VAL A 1 260 ? -29.533 -1.551 13.816 1.00 19.14 261 VAL A O 1
ATOM 2026 N N . GLY A 1 261 ? -27.635 -0.640 14.681 1.00 20.66 262 GLY A N 1
ATOM 2027 C CA . GLY A 1 261 ? -27.368 -1.643 15.671 1.00 18.73 262 GLY A CA 1
ATOM 2028 C C . GLY A 1 261 ? -27.715 -1.178 17.084 1.00 19.59 262 GLY A C 1
ATOM 2029 O O . GLY A 1 261 ? -27.591 -0.014 17.451 1.00 23.38 262 GLY A O 1
ATOM 2030 N N . VAL A 1 262 ? -28.224 -2.121 17.879 1.00 18.33 263 VAL A N 1
ATOM 2031 C CA . VAL A 1 262 ? -28.423 -1.894 19.303 1.00 18.33 263 VAL A CA 1
ATOM 2032 C C . VAL A 1 262 ? -27.351 -2.748 19.955 1.00 20.99 263 VAL A C 1
ATOM 2033 O O . VAL A 1 262 ? -27.413 -3.951 19.975 1.00 19.01 263 VAL A O 1
ATOM 2037 N N . LEU A 1 263 ? -26.337 -2.100 20.514 1.00 18.99 264 LEU A N 1
ATOM 2038 C CA . LEU A 1 263 ? -25.301 -2.832 21.279 1.00 18.59 264 LEU A CA 1
ATOM 2039 C C . LEU A 1 263 ? -26.034 -3.449 22.460 1.00 18.51 264 LEU A C 1
ATOM 2040 O O . LEU A 1 263 ? -26.774 -2.737 23.178 1.00 18.80 264 LEU A O 1
ATOM 2045 N N . SER A 1 264 ? -25.857 -4.769 22.666 1.00 17.85 265 SER A N 1
ATOM 2046 C CA . SER A 1 264 ? -26.648 -5.542 23.577 1.00 17.96 265 SER A CA 1
ATOM 2047 C C . SER A 1 264 ? -25.754 -6.497 24.368 1.00 18.40 265 SER A C 1
ATOM 2048 O O . SER A 1 264 ? -24.705 -6.848 23.904 1.00 17.62 265 SER A O 1
ATOM 2051 N N . ALA A 1 265 ? -26.185 -6.874 25.573 1.00 18.68 266 ALA A N 1
ATOM 2052 C CA . ALA A 1 265 ? -25.410 -7.764 26.429 1.00 18.36 266 ALA A CA 1
ATOM 2053 C C . ALA A 1 265 ? -26.272 -8.979 26.710 1.00 19.05 266 ALA A C 1
ATOM 2054 O O . ALA A 1 265 ? -27.308 -8.879 27.400 1.00 18.55 266 ALA A O 1
ATOM 2056 N N . GLY A 1 266 ? -25.767 -10.121 26.269 1.00 17.89 267 GLY A N 1
ATOM 2057 C CA . GLY A 1 266 ? -26.392 -11.433 26.529 1.00 19.25 267 GLY A CA 1
ATOM 2058 C C . GLY A 1 266 ? -25.682 -12.226 27.588 1.00 19.64 267 GLY A C 1
ATOM 2059 O O . GLY A 1 266 ? -24.489 -12.056 27.804 1.00 19.17 267 GLY A O 1
ATOM 2060 N N . ILE A 1 267 ? -26.437 -13.107 28.231 1.00 17.77 268 ILE A N 1
ATOM 2061 C CA . ILE A 1 267 ? -25.889 -13.995 29.266 1.00 17.88 268 ILE A CA 1
ATOM 2062 C C . ILE A 1 267 ? -25.729 -15.353 28.658 1.00 18.34 268 ILE A C 1
ATOM 2063 O O . ILE A 1 267 ? -26.730 -15.945 28.189 1.00 18.49 268 ILE A O 1
ATOM 2068 N N . ASN A 1 268 ? -24.547 -15.935 28.804 1.00 18.42 269 ASN A N 1
ATOM 2069 C CA . ASN A 1 268 ? -24.335 -17.316 28.316 1.00 20.10 269 ASN A CA 1
ATOM 2070 C C . ASN A 1 268 ? -25.258 -18.303 29.021 1.00 20.80 269 ASN A C 1
ATOM 2071 O O . ASN A 1 268 ? -25.368 -18.291 30.219 1.00 21.79 269 ASN A O 1
ATOM 2076 N N . ALA A 1 269 ? -25.938 -19.129 28.236 1.00 19.37 270 ALA A N 1
ATOM 2077 C CA . ALA A 1 269 ? -26.835 -20.159 28.745 1.00 22.73 270 ALA A CA 1
ATOM 2078 C C . ALA A 1 269 ? -26.101 -21.128 29.678 1.00 19.71 270 ALA A C 1
ATOM 2079 O O . ALA A 1 269 ? -26.723 -21.660 30.601 1.00 22.48 270 ALA A O 1
ATOM 2081 N N . ALA A 1 270 ? -24.799 -21.271 29.504 1.00 21.68 271 ALA A N 1
ATOM 2082 C CA . ALA A 1 270 ? -24.004 -22.204 30.349 1.00 23.46 271 ALA A CA 1
ATOM 2083 C C . ALA A 1 270 ? -23.373 -21.500 31.570 1.00 24.97 271 ALA A C 1
ATOM 2084 O O . ALA A 1 270 ? -22.611 -22.111 32.298 1.00 25.49 271 ALA A O 1
ATOM 2086 N N . SER A 1 271 ? -23.621 -20.197 31.764 1.00 21.48 272 SER A N 1
ATOM 2087 C CA . SER A 1 271 ? -22.962 -19.477 32.882 1.00 19.44 272 SER A CA 1
ATOM 2088 C C . SER A 1 271 ? -23.561 -20.038 34.179 1.00 20.58 272 SER A C 1
ATOM 2089 O O . SER A 1 271 ? -24.777 -20.056 34.318 1.00 20.11 272 SER A O 1
ATOM 2092 N N . PRO A 1 272 ? -22.724 -20.358 35.197 1.00 21.10 273 PRO A N 1
ATOM 2093 C CA . PRO A 1 272 ? -23.228 -20.578 36.560 1.00 22.07 273 PRO A CA 1
ATOM 2094 C C . PRO A 1 272 ? -23.420 -19.312 37.349 1.00 19.38 273 PRO A C 1
ATOM 2095 O O . PRO A 1 272 ? -23.700 -19.382 38.541 1.00 21.74 273 PRO A O 1
ATOM 2099 N N . ASN A 1 273 ? -23.269 -18.101 36.716 1.00 18.91 274 ASN A N 1
ATOM 2100 C CA . ASN A 1 273 ? -23.296 -16.836 37.405 1.00 19.03 274 ASN A CA 1
ATOM 2101 C C . ASN A 1 273 ? -24.415 -15.972 36.889 1.00 18.37 274 ASN A C 1
ATOM 2102 O O . ASN A 1 273 ? -24.271 -14.733 36.779 1.00 19.37 274 ASN A O 1
ATOM 2107 N N . LYS A 1 274 ? -25.521 -16.577 36.541 1.00 18.97 275 LYS A N 1
ATOM 2108 C CA . LYS A 1 274 ? -26.606 -15.760 35.898 1.00 19.28 275 LYS A CA 1
ATOM 2109 C C . LYS A 1 274 ? -27.137 -14.669 36.831 1.00 19.40 275 LYS A C 1
ATOM 2110 O O . LYS A 1 274 ? -27.450 -13.583 36.326 1.00 19.35 275 LYS A O 1
ATOM 2116 N N . GLU A 1 275 ? -27.279 -14.931 38.141 1.00 17.99 276 GLU A N 1
ATOM 2117 C CA . GLU A 1 275 ? -27.701 -13.884 39.064 1.00 19.39 276 GLU A CA 1
ATOM 2118 C C . GLU A 1 275 ? -26.676 -12.749 39.183 1.00 17.89 276 GLU A C 1
ATOM 2119 O O . GLU A 1 275 ? -27.028 -11.580 39.173 1.00 19.01 276 GLU A O 1
ATOM 2125 N N . LEU A 1 276 ? -25.403 -13.089 39.233 1.00 16.93 277 LEU A N 1
ATOM 2126 C CA . LEU A 1 276 ? -24.335 -12.057 39.316 1.00 16.81 277 LEU A CA 1
ATOM 2127 C C . LEU A 1 276 ? -24.345 -11.224 38.025 1.00 17.24 277 LEU A C 1
ATOM 2128 O O . LEU A 1 276 ? -24.158 -10.004 38.052 1.00 17.62 277 LEU A O 1
ATOM 2133 N N . ALA A 1 277 ? -24.537 -11.876 36.888 1.00 17.57 278 ALA A N 1
ATOM 2134 C CA . ALA A 1 277 ? -24.585 -11.157 35.607 1.00 17.80 278 ALA A CA 1
ATOM 2135 C C . ALA A 1 277 ? -25.755 -10.186 35.592 1.00 20.26 278 ALA A C 1
ATOM 2136 O O . ALA A 1 277 ? -25.607 -9.062 35.139 1.00 18.52 278 ALA A O 1
ATOM 2138 N N . LYS A 1 278 ? -26.933 -10.656 36.043 1.00 17.93 279 LYS A N 1
ATOM 2139 C CA . LYS A 1 278 ? -28.111 -9.783 36.195 1.00 20.13 279 LYS A CA 1
ATOM 2140 C C . LYS A 1 278 ? -27.809 -8.601 37.116 1.00 19.89 279 LYS A C 1
ATOM 2141 O O . LYS A 1 278 ? -28.177 -7.447 36.758 1.00 19.12 279 LYS A O 1
ATOM 2147 N N . GLU A 1 279 ? -27.184 -8.842 38.287 1.00 19.93 280 GLU A N 1
ATOM 2148 C CA . GLU A 1 279 ? -26.873 -7.794 39.220 1.00 19.82 280 GLU A CA 1
ATOM 2149 C C . GLU A 1 279 ? -25.924 -6.743 38.533 1.00 18.64 280 GLU A C 1
ATOM 2150 O O . GLU A 1 279 ? -26.125 -5.575 38.599 1.00 19.56 280 GLU A O 1
ATOM 2156 N N . PHE A 1 280 ? -24.900 -7.233 37.851 1.00 18.59 281 PHE A N 1
ATOM 2157 C CA . PHE A 1 280 ? -23.963 -6.355 37.180 1.00 19.16 281 PHE A CA 1
ATOM 2158 C C . PHE A 1 280 ? -24.649 -5.518 36.097 1.00 17.94 281 PHE A C 1
ATOM 2159 O O . PHE A 1 280 ? -24.505 -4.280 36.036 1.00 17.93 281 PHE A O 1
ATOM 2167 N N . LEU A 1 281 ? -25.421 -6.196 35.257 1.00 18.96 282 LEU A N 1
ATOM 2168 C CA . LEU A 1 281 ? -26.041 -5.484 34.123 1.00 19.37 282 LEU A CA 1
ATOM 2169 C C . LEU A 1 281 ? -27.126 -4.501 34.560 1.00 20.34 282 LEU A C 1
ATOM 2170 O O . LEU A 1 281 ? -27.151 -3.356 34.073 1.00 20.27 282 LEU A O 1
ATOM 2175 N N . GLU A 1 282 ? -28.014 -4.946 35.434 1.00 18.93 283 GLU A N 1
ATOM 2176 C CA . GLU A 1 282 ? -29.165 -4.122 35.841 1.00 19.68 283 GLU A CA 1
ATOM 2177 C C . GLU A 1 282 ? -28.769 -3.016 36.847 1.00 23.02 283 GLU A C 1
ATOM 2178 O O . GLU A 1 282 ? -29.320 -1.903 36.798 1.00 22.99 283 GLU A O 1
ATOM 2184 N N . ASN A 1 283 ? -27.879 -3.318 37.804 1.00 20.93 284 ASN A N 1
ATOM 2185 C CA . ASN A 1 283 ? -27.633 -2.467 38.964 1.00 20.15 284 ASN A CA 1
ATOM 2186 C C . ASN A 1 283 ? -26.351 -1.669 38.862 1.00 20.40 284 ASN A C 1
ATOM 2187 O O . ASN A 1 283 ? -26.127 -0.713 39.648 1.00 22.52 284 ASN A O 1
ATOM 2192 N N . TYR A 1 284 ? -25.432 -2.094 37.962 1.00 20.56 285 TYR A N 1
ATOM 2193 C CA . TYR A 1 284 ? -24.142 -1.416 37.815 1.00 19.80 285 TYR A CA 1
ATOM 2194 C C . TYR A 1 284 ? -23.974 -0.808 36.445 1.00 20.80 285 TYR A C 1
ATOM 2195 O O . TYR A 1 284 ? -23.751 0.398 36.333 1.00 21.61 285 TYR A O 1
ATOM 2204 N N . LEU A 1 285 ? -24.101 -1.604 35.389 1.00 19.21 286 LEU A N 1
ATOM 2205 C CA . LEU A 1 285 ? -23.927 -1.032 34.021 1.00 19.48 286 LEU A CA 1
ATOM 2206 C C . LEU A 1 285 ? -25.034 -0.069 33.608 1.00 19.24 286 LEU A C 1
ATOM 2207 O O . LEU A 1 285 ? -24.765 1.087 33.186 1.00 18.73 286 LEU A O 1
ATOM 2212 N N . LEU A 1 286 ? -26.271 -0.537 33.638 1.00 18.82 287 LEU A N 1
ATOM 2213 C CA . LEU A 1 286 ? -27.415 0.240 33.121 1.00 20.15 287 LEU A CA 1
ATOM 2214 C C . LEU A 1 286 ? -27.942 1.258 34.191 1.00 21.04 287 LEU A C 1
ATOM 2215 O O . LEU A 1 286 ? -29.124 1.273 34.618 1.00 22.05 287 LEU A O 1
ATOM 2220 N N . THR A 1 287 ? -26.995 2.106 34.550 1.00 20.40 288 THR A N 1
ATOM 2221 C CA . THR A 1 287 ? -27.175 3.237 35.419 1.00 20.91 288 THR A CA 1
ATOM 2222 C C . THR A 1 287 ? -26.510 4.438 34.797 1.00 21.75 288 THR A C 1
ATOM 2223 O O . THR A 1 287 ? -25.660 4.340 33.916 1.00 20.84 288 THR A O 1
ATOM 2227 N N . ASP A 1 288 ? -26.884 5.645 35.227 1.00 22.86 289 ASP A N 1
ATOM 2228 C CA . ASP A 1 288 ? -26.181 6.800 34.646 1.00 23.36 289 ASP A CA 1
ATOM 2229 C C . ASP A 1 288 ? -24.675 6.734 34.863 1.00 24.04 289 ASP A C 1
ATOM 2230 O O . ASP A 1 288 ? -23.849 6.968 33.945 1.00 23.25 289 ASP A O 1
ATOM 2235 N N . GLU A 1 289 ? -24.269 6.369 36.090 1.00 23.87 290 GLU A N 1
ATOM 2236 C CA . GLU A 1 289 ? -22.826 6.252 36.332 1.00 23.36 290 GLU A CA 1
ATOM 2237 C C . GLU A 1 289 ? -22.110 5.166 35.526 1.00 22.61 290 GLU A C 1
ATOM 2238 O O . GLU A 1 289 ? -20.976 5.350 35.160 1.00 21.49 290 GLU A O 1
ATOM 2244 N N . GLY A 1 290 ? -22.738 3.986 35.371 1.00 19.96 291 GLY A N 1
ATOM 2245 C CA . GLY A 1 290 ? -22.113 2.912 34.630 1.00 21.54 291 GLY A CA 1
ATOM 2246 C C . GLY A 1 290 ? -21.941 3.245 33.129 1.00 19.60 291 GLY A C 1
ATOM 2247 O O . GLY A 1 290 ? -20.859 3.083 32.555 1.00 22.24 291 GLY A O 1
ATOM 2248 N N . LEU A 1 291 ? -23.016 3.795 32.571 1.00 20.03 292 LEU A N 1
ATOM 2249 C CA . LEU A 1 291 ? -22.987 4.173 31.131 1.00 20.94 292 LEU A CA 1
ATOM 2250 C C . LEU A 1 291 ? -22.007 5.328 30.925 1.00 19.83 292 LEU A C 1
ATOM 2251 O O . LEU A 1 291 ? -21.247 5.371 29.935 1.00 20.98 292 LEU A O 1
ATOM 2256 N N . GLU A 1 292 ? -21.920 6.231 31.908 1.00 20.98 293 GLU A N 1
ATOM 2257 C CA . GLU A 1 292 ? -20.975 7.347 31.806 1.00 22.71 293 GLU A CA 1
ATOM 2258 C C . GLU A 1 292 ? -19.548 6.879 31.777 1.00 22.81 293 GLU A C 1
ATOM 2259 O O . GLU A 1 292 ? -18.733 7.395 30.987 1.00 22.50 293 GLU A O 1
ATOM 2265 N N . ALA A 1 293 ? -19.221 5.869 32.585 1.00 22.00 294 ALA A N 1
ATOM 2266 C CA . ALA A 1 293 ? -17.883 5.351 32.621 1.00 23.80 294 ALA A CA 1
ATOM 2267 C C . ALA A 1 293 ? -17.485 4.758 31.267 1.00 21.47 294 ALA A C 1
ATOM 2268 O O . ALA A 1 293 ? -16.367 4.902 30.799 1.00 23.19 294 ALA A O 1
ATOM 2270 N N . VAL A 1 294 ? -18.393 4.008 30.657 1.00 20.28 295 VAL A N 1
ATOM 2271 C CA . VAL A 1 294 ? -18.102 3.397 29.357 1.00 20.64 295 VAL A CA 1
ATOM 2272 C C . VAL A 1 294 ? -18.005 4.498 28.265 1.00 20.93 295 VAL A C 1
ATOM 2273 O O . VAL A 1 294 ? -17.053 4.502 27.505 1.00 23.08 295 VAL A O 1
ATOM 2277 N N . ASN A 1 295 ? -18.976 5.391 28.283 1.00 20.96 296 ASN A N 1
ATOM 2278 C CA . ASN A 1 295 ? -19.178 6.454 27.291 1.00 21.80 296 ASN A CA 1
ATOM 2279 C C . ASN A 1 295 ? -17.910 7.382 27.284 1.00 24.74 296 ASN A C 1
ATOM 2280 O O . ASN A 1 295 ? -17.464 7.864 26.222 1.00 24.67 296 ASN A O 1
ATOM 2285 N N . LYS A 1 296 ? -17.385 7.658 28.474 1.00 22.41 297 LYS A N 1
ATOM 2286 C CA . LYS A 1 296 ? -16.181 8.500 28.586 1.00 25.67 297 LYS A CA 1
ATOM 2287 C C . LYS A 1 296 ? -14.967 7.906 27.951 1.00 26.57 297 LYS A C 1
ATOM 2288 O O . LYS A 1 296 ? -14.088 8.629 27.492 1.00 27.15 297 LYS A O 1
ATOM 2294 N N . ASP A 1 297 ? -14.882 6.576 27.921 1.00 22.90 298 ASP A N 1
ATOM 2295 C CA . ASP A 1 297 ? -13.856 5.839 27.263 1.00 23.65 298 ASP A CA 1
ATOM 2296 C C . ASP A 1 297 ? -14.048 5.897 25.728 1.00 24.50 298 ASP A C 1
ATOM 2297 O O . ASP A 1 297 ? -13.183 6.462 25.015 1.00 25.70 298 ASP A O 1
ATOM 2302 N N . LYS A 1 298 ? -15.169 5.331 25.252 1.00 21.33 299 LYS A N 1
ATOM 2303 C CA . LYS A 1 298 ? -15.556 5.397 23.819 1.00 21.67 299 LYS A CA 1
ATOM 2304 C C . LYS A 1 298 ? -16.998 5.656 23.776 1.00 21.63 299 LYS A C 1
ATOM 2305 O O . LYS A 1 298 ? -17.783 4.909 24.419 1.00 21.06 299 LYS A O 1
ATOM 2311 N N . PRO A 1 299 ? -17.465 6.719 23.076 1.00 21.07 300 PRO A N 1
ATOM 2312 C CA . PRO A 1 299 ? -18.892 7.011 23.078 1.00 19.48 300 PRO A CA 1
ATOM 2313 C C . PRO A 1 299 ? -19.770 5.849 22.614 1.00 21.01 300 PRO A C 1
ATOM 2314 O O . PRO A 1 299 ? -19.407 5.146 21.651 1.00 20.48 300 PRO A O 1
ATOM 2318 N N . LEU A 1 300 ? -20.847 5.652 23.341 1.00 20.79 301 LEU A N 1
ATOM 2319 C CA . LEU A 1 300 ? -21.811 4.568 23.041 1.00 21.95 301 LEU A CA 1
ATOM 2320 C C . LEU A 1 300 ? -22.735 4.837 21.879 1.00 22.71 301 LEU A C 1
ATOM 2321 O O . LEU A 1 300 ? -23.305 3.881 21.355 1.00 22.06 301 LEU A O 1
ATOM 2326 N N . GLY A 1 301 ? -22.992 6.119 21.597 1.00 22.31 302 GLY A N 1
ATOM 2327 C CA . GLY A 1 301 ? -24.159 6.525 20.795 1.00 22.42 302 GLY A CA 1
ATOM 2328 C C . GLY A 1 301 ? -25.319 6.960 21.605 1.00 22.95 302 GLY A C 1
ATOM 2329 O O . GLY A 1 301 ? -25.119 7.495 22.721 1.00 23.46 302 GLY A O 1
ATOM 2330 N N . ALA A 1 302 ? -26.530 6.665 21.131 1.00 22.97 303 ALA A N 1
ATOM 2331 C CA . ALA A 1 302 ? -27.737 7.036 21.816 1.00 22.58 303 ALA A CA 1
ATOM 2332 C C . ALA A 1 302 ? -28.184 5.914 22.785 1.00 26.01 303 ALA A C 1
ATOM 2333 O O . ALA A 1 302 ? -28.761 4.879 22.383 1.00 28.65 303 ALA A O 1
ATOM 2335 N N . VAL A 1 303 ? -27.989 6.121 24.065 1.00 23.12 304 VAL A N 1
ATOM 2336 C CA . VAL A 1 303 ? -28.114 4.998 24.971 1.00 22.48 304 VAL A CA 1
ATOM 2337 C C . VAL A 1 303 ? -29.614 4.582 25.175 1.00 24.06 304 VAL A C 1
ATOM 2338 O O . VAL A 1 303 ? -30.572 5.365 25.018 1.00 23.11 304 VAL A O 1
ATOM 2342 N N . ALA A 1 304 ? -29.802 3.322 25.580 1.00 20.72 305 ALA A N 1
ATOM 2343 C CA . ALA A 1 304 ? -31.124 2.803 25.783 1.00 20.43 305 ALA A CA 1
ATOM 2344 C C . ALA A 1 304 ? -31.779 3.341 27.075 1.00 20.08 305 ALA A C 1
ATOM 2345 O O . ALA A 1 304 ? -32.997 3.287 27.199 1.00 21.16 305 ALA A O 1
ATOM 2347 N N . LEU A 1 305 ? -30.939 3.694 28.065 1.00 21.30 306 LEU A N 1
ATOM 2348 C CA . LEU A 1 305 ? -31.367 4.125 29.365 1.00 21.68 306 LEU A CA 1
ATOM 2349 C C . LEU A 1 305 ? -31.875 5.606 29.305 1.00 19.87 306 LEU A C 1
ATOM 2350 O O . LEU A 1 305 ? -31.091 6.527 28.995 1.00 20.89 306 LEU A O 1
ATOM 2355 N N . LYS A 1 306 ? -33.177 5.779 29.482 1.00 21.88 307 LYS A N 1
ATOM 2356 C CA . LYS A 1 306 ? -33.836 7.078 29.295 1.00 21.75 307 LYS A CA 1
ATOM 2357 C C . LYS A 1 306 ? -33.163 8.189 30.064 1.00 24.41 307 LYS A C 1
ATOM 2358 O O . LYS A 1 306 ? -32.930 9.296 29.497 1.00 24.88 307 LYS A O 1
ATOM 2364 N N . SER A 1 307 ? -32.855 7.961 31.329 1.00 22.52 308 SER A N 1
ATOM 2365 C CA . SER A 1 307 ? -32.313 9.013 32.177 1.00 24.56 308 SER A CA 1
ATOM 2366 C C . SER A 1 307 ? -31.002 9.588 31.631 1.00 27.69 308 SER A C 1
ATOM 2367 O O . SER A 1 307 ? -30.773 10.787 31.733 1.00 30.50 308 SER A O 1
ATOM 2370 N N . TYR A 1 308 ? -30.111 8.740 31.081 1.00 23.69 309 TYR A N 1
ATOM 2371 C CA . TYR A 1 308 ? -28.862 9.224 30.583 1.00 23.14 309 TYR A CA 1
ATOM 2372 C C . TYR A 1 308 ? -28.978 9.747 29.160 1.00 23.18 309 TYR A C 1
ATOM 2373 O O . TYR A 1 308 ? -28.261 10.694 28.793 1.00 24.48 309 TYR A O 1
ATOM 2382 N N . GLU A 1 309 ? -29.859 9.152 28.361 1.00 22.24 310 GLU A N 1
ATOM 2383 C CA . GLU A 1 309 ? -30.065 9.598 26.979 1.00 23.32 310 GLU A CA 1
ATOM 2384 C C . GLU A 1 309 ? -30.588 11.050 26.983 1.00 25.69 310 GLU A C 1
ATOM 2385 O O . GLU A 1 309 ? -30.218 11.815 26.098 1.00 26.47 310 GLU A O 1
ATOM 2391 N N . GLU A 1 310 ? -31.340 11.397 28.029 1.00 26.68 311 GLU A N 1
ATOM 2392 C CA . GLU A 1 310 ? -31.963 12.746 28.098 1.00 30.01 311 GLU A CA 1
ATOM 2393 C C . GLU A 1 310 ? -30.871 13.786 28.184 1.00 33.29 311 GLU A C 1
ATOM 2394 O O . GLU A 1 310 ? -31.080 14.913 27.723 1.00 34.97 311 GLU A O 1
ATOM 2400 N N . GLU A 1 311 ? -29.723 13.431 28.740 1.00 30.06 312 GLU A N 1
ATOM 2401 C CA . GLU A 1 311 ? -28.514 14.267 28.725 1.00 33.68 312 GLU A CA 1
ATOM 2402 C C . GLU A 1 311 ? -27.794 14.244 27.338 1.00 34.26 312 GLU A C 1
ATOM 2403 O O . GLU A 1 311 ? -27.470 15.301 26.742 1.00 36.57 312 GLU A O 1
ATOM 2409 N N . LEU A 1 312 ? -27.527 13.050 26.828 1.00 28.85 313 LEU A N 1
ATOM 2410 C CA . LEU A 1 312 ? -26.722 12.901 25.621 1.00 29.70 313 LEU A CA 1
ATOM 2411 C C . LEU A 1 312 ? -27.362 13.530 24.358 1.00 29.81 313 LEU A C 1
ATOM 2412 O O . LEU A 1 312 ? -26.629 13.889 23.430 1.00 29.04 313 LEU A O 1
ATOM 2417 N N . VAL A 1 313 ? -28.693 13.603 24.302 1.00 29.06 314 VAL A N 1
ATOM 2418 C CA . VAL A 1 313 ? -29.388 14.161 23.107 1.00 32.87 314 VAL A CA 1
ATOM 2419 C C . VAL A 1 313 ? -28.996 15.606 22.838 1.00 31.97 314 VAL A C 1
ATOM 2420 O O . VAL A 1 313 ? -29.116 16.096 21.699 1.00 35.09 314 VAL A O 1
ATOM 2424 N N . LYS A 1 314 ? -28.469 16.294 23.835 1.00 31.46 315 LYS A N 1
ATOM 2425 C CA . LYS A 1 314 ? -28.004 17.667 23.631 1.00 34.19 315 LYS A CA 1
ATOM 2426 C C . LYS A 1 314 ? -26.716 17.775 22.820 1.00 30.73 315 LYS A C 1
ATOM 2427 O O . LYS A 1 314 ? -26.349 18.864 22.368 1.00 33.63 315 LYS A O 1
ATOM 2433 N N . ASP A 1 315 ? -25.964 16.681 22.695 1.00 24.18 316 ASP A N 1
ATOM 2434 C CA . ASP A 1 315 ? -24.719 16.680 21.976 1.00 25.06 316 ASP A CA 1
ATOM 2435 C C . ASP A 1 315 ? -25.032 16.709 20.475 1.00 23.71 316 ASP A C 1
ATOM 2436 O O . ASP A 1 315 ? -25.703 15.837 19.984 1.00 22.86 316 ASP A O 1
ATOM 2441 N N . PRO A 1 316 ? -24.564 17.741 19.745 1.00 22.84 317 PRO A N 1
ATOM 2442 C CA . PRO A 1 316 ? -24.822 17.765 18.290 1.00 22.86 317 PRO A CA 1
ATOM 2443 C C . PRO A 1 316 ? -24.397 16.512 17.505 1.00 20.72 317 PRO A C 1
ATOM 2444 O O . PRO A 1 316 ? -24.953 16.225 16.445 1.00 22.00 317 PRO A O 1
ATOM 2448 N N . ARG A 1 317 ? -23.353 15.819 17.970 1.00 20.25 318 ARG A N 1
ATOM 2449 C CA . ARG A 1 317 ? -22.888 14.578 17.327 1.00 20.70 318 ARG A CA 1
ATOM 2450 C C . ARG A 1 317 ? -23.918 13.479 17.456 1.00 19.04 318 ARG A C 1
ATOM 2451 O O . ARG A 1 317 ? -24.084 12.643 16.546 1.00 19.79 318 ARG A O 1
ATOM 2459 N N . ILE A 1 318 ? -24.602 13.477 18.577 1.00 20.05 319 ILE A N 1
ATOM 2460 C CA . ILE A 1 318 ? -25.710 12.484 18.811 1.00 20.93 319 ILE A CA 1
ATOM 2461 C C . ILE A 1 318 ? -26.930 12.881 17.964 1.00 20.68 319 ILE A C 1
ATOM 2462 O O . ILE A 1 318 ? -27.631 12.039 17.384 1.00 20.79 319 ILE A O 1
ATOM 2467 N N . ALA A 1 319 ? -27.208 14.184 17.838 1.00 20.09 320 ALA A N 1
ATOM 2468 C CA . ALA A 1 319 ? -28.258 14.616 16.939 1.00 22.40 320 ALA A CA 1
ATOM 2469 C C . ALA A 1 319 ? -27.999 14.134 15.487 1.00 19.64 320 ALA A C 1
ATOM 2470 O O . ALA A 1 319 ? -28.911 13.641 14.800 1.00 20.83 320 ALA A O 1
ATOM 2472 N N . ALA A 1 320 ? -26.750 14.202 15.055 1.00 18.31 321 ALA A N 1
ATOM 2473 C CA . ALA A 1 320 ? -26.366 13.703 13.734 1.00 20.66 321 ALA A CA 1
ATOM 2474 C C . ALA A 1 320 ? -26.517 12.197 13.641 1.00 19.38 321 ALA A C 1
ATOM 2475 O O . ALA A 1 320 ? -26.996 11.644 12.647 1.00 19.29 321 ALA A O 1
ATOM 2477 N N . THR A 1 321 ? -26.064 11.514 14.691 1.00 20.22 322 THR A N 1
ATOM 2478 C CA . THR A 1 321 ? -26.190 10.015 14.740 1.00 20.12 322 THR A CA 1
ATOM 2479 C C . THR A 1 321 ? -27.656 9.639 14.602 1.00 20.21 322 THR A C 1
ATOM 2480 O O . THR A 1 321 ? -28.003 8.743 13.812 1.00 19.73 322 THR A O 1
ATOM 2484 N N . MET A 1 322 ? -28.553 10.332 15.338 1.00 20.14 323 MET A N 1
ATOM 2485 C CA . MET A 1 322 ? -29.944 10.016 15.267 1.00 20.67 323 MET A CA 1
ATOM 2486 C C . MET A 1 322 ? -30.600 10.362 13.922 1.00 20.40 323 MET A C 1
ATOM 2487 O O . MET A 1 322 ? -31.536 9.715 13.521 1.00 20.46 323 MET A O 1
ATOM 2492 N N . GLU A 1 323 ? -30.141 11.439 13.268 1.00 19.19 324 GLU A N 1
ATOM 2493 C CA . GLU A 1 323 ? -30.660 11.846 11.950 1.00 19.34 324 GLU A CA 1
ATOM 2494 C C . GLU A 1 323 ? -30.322 10.683 10.962 1.00 19.64 324 GLU A C 1
ATOM 2495 O O . GLU A 1 323 ? -31.184 10.270 10.180 1.00 19.53 324 GLU A O 1
ATOM 2501 N N . ASN A 1 324 ? -29.087 10.187 11.007 1.00 19.03 325 ASN A N 1
ATOM 2502 C CA . ASN A 1 324 ? -28.676 9.042 10.180 1.00 17.68 325 ASN A CA 1
ATOM 2503 C C . ASN A 1 324 ? -29.458 7.784 10.534 1.00 19.39 325 ASN A C 1
ATOM 2504 O O . ASN A 1 324 ? -29.940 7.089 9.634 1.00 19.17 325 ASN A O 1
ATOM 2509 N N . ALA A 1 325 ? -29.659 7.543 11.815 1.00 18.23 326 ALA A N 1
ATOM 2510 C CA . ALA A 1 325 ? -30.464 6.371 12.228 1.00 19.05 326 ALA A CA 1
ATOM 2511 C C . ALA A 1 325 ? -31.870 6.411 11.689 1.00 19.78 326 ALA A C 1
ATOM 2512 O O . ALA A 1 325 ? -32.403 5.360 11.202 1.00 20.57 326 ALA A O 1
ATOM 2514 N N . GLN A 1 326 ? -32.489 7.602 11.717 1.00 19.77 327 GLN A N 1
ATOM 2515 C CA . GLN A 1 326 ? -33.853 7.710 11.304 1.00 22.00 327 GLN A CA 1
ATOM 2516 C C . GLN A 1 326 ? -34.019 7.517 9.771 1.00 21.60 327 GLN A C 1
ATOM 2517 O O . GLN A 1 326 ? -35.077 7.188 9.290 1.00 21.94 327 GLN A O 1
ATOM 2523 N N . LYS A 1 327 ? -32.966 7.792 9.019 1.00 18.04 328 LYS A N 1
ATOM 2524 C CA . LYS A 1 327 ? -32.921 7.580 7.586 1.00 19.21 328 LYS A CA 1
ATOM 2525 C C . LYS A 1 327 ? -32.648 6.101 7.244 1.00 20.64 328 LYS A C 1
ATOM 2526 O O . LYS A 1 327 ? -32.858 5.694 6.143 1.00 22.45 328 LYS A O 1
ATOM 2532 N N . GLY A 1 328 ? -32.183 5.335 8.226 1.00 20.97 329 GLY A N 1
ATOM 2533 C CA . GLY A 1 328 ? -31.922 3.913 8.051 1.00 21.76 329 GLY A CA 1
ATOM 2534 C C . GLY A 1 328 ? -32.970 3.023 8.650 1.00 22.22 329 GLY A C 1
ATOM 2535 O O . GLY A 1 328 ? -34.172 3.378 8.732 1.00 22.88 329 GLY A O 1
ATOM 2536 N N . GLU A 1 329 ? -32.543 1.830 9.017 1.00 21.15 330 GLU A N 1
ATOM 2537 C CA . GLU A 1 329 ? -33.453 0.839 9.556 1.00 23.86 330 GLU A CA 1
ATOM 2538 C C . GLU A 1 329 ? -32.738 0.037 10.628 1.00 21.49 330 GLU A C 1
ATOM 2539 O O . GLU A 1 329 ? -31.547 -0.294 10.463 1.00 20.03 330 GLU A O 1
ATOM 2545 N N . ILE A 1 330 ? -33.464 -0.294 11.693 1.00 22.08 331 ILE A N 1
ATOM 2546 C CA . ILE A 1 330 ? -32.933 -1.200 12.753 1.00 22.01 331 ILE A CA 1
ATOM 2547 C C . ILE A 1 330 ? -32.725 -2.580 12.132 1.00 22.23 331 ILE A C 1
ATOM 2548 O O . ILE A 1 330 ? -33.596 -3.076 11.376 1.00 24.49 331 ILE A O 1
ATOM 2553 N N . MET A 1 331 ? -31.566 -3.196 12.339 1.00 19.49 332 MET A N 1
ATOM 2554 C CA . MET A 1 331 ? -31.332 -4.480 11.770 1.00 18.69 332 MET A CA 1
ATOM 2555 C C . MET A 1 331 ? -32.380 -5.510 12.287 1.00 18.83 332 MET A C 1
ATOM 2556 O O . MET A 1 331 ? -32.789 -5.475 13.478 1.00 17.22 332 MET A O 1
ATOM 2561 N N . PRO A 1 332 ? -32.650 -6.493 11.445 1.00 19.68 333 PRO A N 1
ATOM 2562 C CA . PRO A 1 332 ? -33.319 -7.687 12.030 1.00 18.19 333 PRO A CA 1
ATOM 2563 C C . PRO A 1 332 ? -32.373 -8.359 13.008 1.00 18.49 333 PRO A C 1
ATOM 2564 O O . PRO A 1 332 ? -31.159 -8.223 12.884 1.00 18.02 333 PRO A O 1
ATOM 2568 N N . ASN A 1 333 ? -32.943 -9.108 13.946 1.00 17.51 334 ASN A N 1
ATOM 2569 C CA . ASN A 1 333 ? -32.167 -9.998 14.845 1.00 18.46 334 ASN A CA 1
ATOM 2570 C C . ASN A 1 333 ? -32.244 -11.471 14.431 1.00 18.24 334 ASN A C 1
ATOM 2571 O O . ASN A 1 333 ? -31.661 -12.328 15.119 1.00 19.87 334 ASN A O 1
ATOM 2576 N N . ILE A 1 334 ? -32.873 -11.751 13.291 1.00 18.22 335 ILE A N 1
ATOM 2577 C CA . ILE A 1 334 ? -33.181 -13.132 12.890 1.00 19.52 335 ILE A CA 1
ATOM 2578 C C . ILE A 1 334 ? -31.908 -13.940 12.577 1.00 19.37 335 ILE A C 1
ATOM 2579 O O . ILE A 1 334 ? -30.856 -13.389 12.200 1.00 18.17 335 ILE A O 1
ATOM 2584 N N . PRO A 1 335 ? -31.961 -15.266 12.741 1.00 18.34 336 PRO A N 1
ATOM 2585 C CA . PRO A 1 335 ? -30.752 -16.058 12.478 1.00 19.78 336 PRO A CA 1
ATOM 2586 C C . PRO A 1 335 ? -30.111 -15.913 11.106 1.00 20.34 336 PRO A C 1
ATOM 2587 O O . PRO A 1 335 ? -28.882 -16.078 10.952 1.00 21.02 336 PRO A O 1
ATOM 2591 N N . GLN A 1 336 ? -30.924 -15.568 10.131 1.00 17.92 337 GLN A N 1
ATOM 2592 C CA . GLN A 1 336 ? -30.521 -15.477 8.711 1.00 19.04 337 GLN A CA 1
ATOM 2593 C C . GLN A 1 336 ? -29.589 -14.291 8.466 1.00 18.09 337 GLN A C 1
ATOM 2594 O O . GLN A 1 336 ? -28.980 -14.196 7.404 1.00 19.58 337 GLN A O 1
ATOM 2600 N N . MET A 1 337 ? -29.489 -13.392 9.454 1.00 18.92 338 MET A N 1
ATOM 2601 C CA . MET A 1 337 ? -28.566 -12.248 9.306 1.00 18.51 338 MET A CA 1
ATOM 2602 C C . MET A 1 337 ? -27.107 -12.662 9.096 1.00 21.34 338 MET A C 1
ATOM 2603 O O . MET A 1 337 ? -26.362 -11.993 8.371 1.00 19.32 338 MET A O 1
ATOM 2608 N N . SER A 1 338 ? -26.685 -13.724 9.719 1.00 21.04 339 SER A N 1
ATOM 2609 C CA . SER A 1 338 ? -25.286 -14.198 9.540 1.00 25.01 339 SER A CA 1
ATOM 2610 C C . SER A 1 338 ? -24.981 -14.571 8.030 1.00 22.03 339 SER A C 1
ATOM 2611 O O . SER A 1 338 ? -23.963 -14.125 7.460 1.00 22.30 339 SER A O 1
ATOM 2614 N N . ALA A 1 339 ? -25.861 -15.302 7.393 1.00 20.90 340 ALA A N 1
ATOM 2615 C CA . ALA A 1 339 ? -25.764 -15.592 5.970 1.00 21.92 340 ALA A CA 1
ATOM 2616 C C . ALA A 1 339 ? -25.770 -14.391 5.057 1.00 19.05 340 ALA A C 1
ATOM 2617 O O . ALA A 1 339 ? -24.918 -14.271 4.152 1.00 20.84 340 ALA A O 1
ATOM 2619 N N . PHE A 1 340 ? -26.652 -13.450 5.370 1.00 18.00 341 PHE A N 1
ATOM 2620 C CA . PHE A 1 340 ? -26.691 -12.189 4.686 1.00 17.35 341 PHE A CA 1
ATOM 2621 C C . PHE A 1 340 ? -25.343 -11.486 4.768 1.00 15.55 341 PHE A C 1
ATOM 2622 O O . PHE A 1 340 ? -24.795 -11.086 3.733 1.00 17.88 341 PHE A O 1
ATOM 2630 N N . TRP A 1 341 ? -24.796 -11.321 5.980 1.00 17.60 342 TRP A N 1
ATOM 2631 C CA . TRP A 1 341 ? -23.589 -10.555 6.108 1.00 17.10 342 TRP A CA 1
ATOM 2632 C C . TRP A 1 341 ? -22.402 -11.261 5.428 1.00 18.57 342 TRP A C 1
ATOM 2633 O O . TRP A 1 341 ? -21.532 -10.622 4.851 1.00 21.00 342 TRP A O 1
ATOM 2644 N N . TYR A 1 342 ? -22.326 -12.565 5.515 1.00 19.49 343 TYR A N 1
ATOM 2645 C CA . TYR A 1 342 ? -21.175 -13.276 4.902 1.00 21.37 343 TYR A CA 1
ATOM 2646 C C . TYR A 1 342 ? -21.253 -13.125 3.400 1.00 19.60 343 TYR A C 1
ATOM 2647 O O . TYR A 1 342 ? -20.233 -12.837 2.768 1.00 20.70 343 TYR A O 1
ATOM 2656 N N . ALA A 1 343 ? -22.456 -13.259 2.838 1.00 19.36 344 ALA A N 1
ATOM 2657 C CA . ALA A 1 343 ? -22.610 -13.186 1.434 1.00 19.09 344 ALA A CA 1
ATOM 2658 C C . ALA A 1 343 ? -22.329 -11.764 0.884 1.00 18.56 344 ALA A C 1
ATOM 2659 O O . ALA A 1 343 ? -21.657 -11.615 -0.161 1.00 21.28 344 ALA A O 1
ATOM 2661 N N . VAL A 1 344 ? -22.838 -10.733 1.543 1.00 17.34 345 VAL A N 1
ATOM 2662 C CA . VAL A 1 344 ? -22.632 -9.376 1.109 1.00 17.87 345 VAL A CA 1
ATOM 2663 C C . VAL A 1 344 ? -21.177 -8.955 1.315 1.00 19.79 345 VAL A C 1
ATOM 2664 O O . VAL A 1 344 ? -20.628 -8.201 0.483 1.00 19.96 345 VAL A O 1
ATOM 2668 N N . ARG A 1 345 ? -20.544 -9.408 2.392 1.00 19.26 346 ARG A N 1
ATOM 2669 C CA . ARG A 1 345 ? -19.091 -9.124 2.605 1.00 20.96 346 ARG A CA 1
ATOM 2670 C C . ARG A 1 345 ? -18.293 -9.605 1.380 1.00 20.94 346 ARG A C 1
ATOM 2671 O O . ARG A 1 345 ? -17.536 -8.842 0.783 1.00 21.08 346 ARG A O 1
ATOM 2679 N N . THR A 1 346 ? -18.541 -10.836 0.964 1.00 22.02 347 THR A N 1
ATOM 2680 C CA . THR A 1 346 ? -17.909 -11.413 -0.207 1.00 23.35 347 THR A CA 1
ATOM 2681 C C . THR A 1 346 ? -18.196 -10.618 -1.481 1.00 23.00 347 THR A C 1
ATOM 2682 O O . THR A 1 346 ? -17.254 -10.304 -2.255 1.00 23.44 347 THR A O 1
ATOM 2686 N N . ALA A 1 347 ? -19.448 -10.183 -1.693 1.00 19.98 348 ALA A N 1
ATOM 2687 C CA . ALA A 1 347 ? -19.769 -9.441 -2.872 1.00 20.54 348 ALA A CA 1
ATOM 2688 C C . ALA A 1 347 ? -19.014 -8.084 -2.918 1.00 21.67 348 ALA A C 1
ATOM 2689 O O . ALA A 1 347 ? -18.537 -7.669 -3.993 1.00 20.51 348 ALA A O 1
ATOM 2691 N N . VAL A 1 348 ? -19.040 -7.389 -1.803 1.00 19.30 349 VAL A N 1
ATOM 2692 C CA . VAL A 1 348 ? -18.386 -6.053 -1.756 1.00 19.51 349 VAL A CA 1
ATOM 2693 C C . VAL A 1 348 ? -16.893 -6.181 -2.046 1.00 22.65 349 VAL A C 1
ATOM 2694 O O . VAL A 1 348 ? -16.341 -5.438 -2.927 1.00 23.13 349 VAL A O 1
ATOM 2698 N N . ILE A 1 349 ? -16.265 -7.123 -1.386 1.00 22.86 350 ILE A N 1
ATOM 2699 C CA . ILE A 1 349 ? -14.787 -7.324 -1.524 1.00 24.59 350 ILE A CA 1
ATOM 2700 C C . ILE A 1 349 ? -14.479 -7.750 -2.928 1.00 24.79 350 ILE A C 1
ATOM 2701 O O . ILE A 1 349 ? -13.553 -7.222 -3.560 1.00 24.75 350 ILE A O 1
ATOM 2706 N N . ASN A 1 350 ? -15.250 -8.689 -3.481 1.00 22.49 351 ASN A N 1
ATOM 2707 C CA . ASN A 1 350 ? -14.976 -9.162 -4.813 1.00 24.38 351 ASN A CA 1
ATOM 2708 C C . ASN A 1 350 ? -15.221 -8.079 -5.865 1.00 24.20 351 ASN A C 1
ATOM 2709 O O . ASN A 1 350 ? -14.471 -7.987 -6.841 1.00 25.94 351 ASN A O 1
ATOM 2714 N N . ALA A 1 351 ? -16.306 -7.263 -5.725 1.00 21.81 352 ALA A N 1
ATOM 2715 C CA . ALA A 1 351 ? -16.538 -6.236 -6.674 1.00 21.46 352 ALA A CA 1
ATOM 2716 C C . ALA A 1 351 ? -15.429 -5.130 -6.543 1.00 21.72 352 ALA A C 1
ATOM 2717 O O . ALA A 1 351 ? -14.971 -4.661 -7.602 1.00 23.55 352 ALA A O 1
ATOM 2719 N N . ALA A 1 352 ? -15.079 -4.743 -5.333 1.00 21.54 353 ALA A N 1
ATOM 2720 C CA . ALA A 1 352 ? -14.075 -3.666 -5.067 1.00 23.89 353 ALA A CA 1
ATOM 2721 C C . ALA A 1 352 ? -12.665 -4.023 -5.600 1.00 27.84 353 ALA A C 1
ATOM 2722 O O . ALA A 1 352 ? -11.980 -3.150 -6.175 1.00 26.80 353 ALA A O 1
ATOM 2724 N N . SER A 1 353 ? -12.322 -5.287 -5.502 1.00 28.31 354 SER A N 1
ATOM 2725 C CA . SER A 1 353 ? -11.030 -5.828 -5.941 1.00 32.21 354 SER A CA 1
ATOM 2726 C C . SER A 1 353 ? -10.984 -6.154 -7.455 1.00 37.93 354 SER A C 1
ATOM 2727 O O . SER A 1 353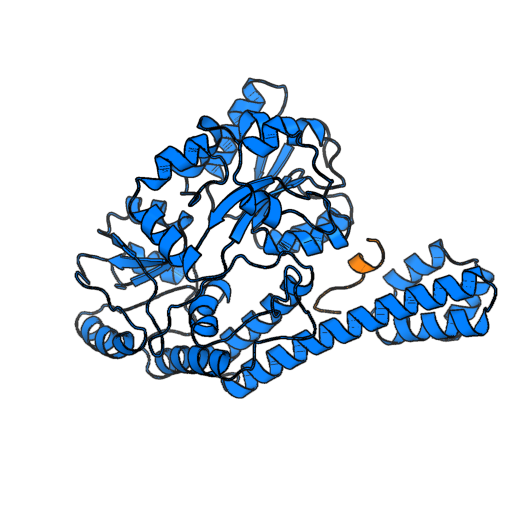 ? -9.912 -6.329 -7.997 1.00 32.71 354 SER A O 1
ATOM 2730 N N . GLY A 1 354 ? -12.124 -6.194 -8.149 1.00 31.44 355 GLY A N 1
ATOM 2731 C CA . GLY A 1 354 ? -12.204 -6.593 -9.563 1.00 33.18 355 GLY A CA 1
ATOM 2732 C C . GLY A 1 354 ? -12.223 -8.105 -9.795 1.00 33.77 355 GLY A C 1
ATOM 2733 O O . GLY A 1 354 ? -12.183 -8.558 -10.946 1.00 37.56 355 GLY A O 1
ATOM 2734 N N . ARG A 1 355 ? -12.313 -8.887 -8.745 1.00 30.85 356 ARG A N 1
ATOM 2735 C CA . ARG A 1 355 ? -12.525 -10.320 -8.886 1.00 34.26 356 ARG A CA 1
ATOM 2736 C C . ARG A 1 355 ? -13.815 -10.620 -9.645 1.00 36.92 356 ARG A C 1
ATOM 2737 O O . ARG A 1 355 ? -13.851 -11.581 -10.416 1.00 34.75 356 ARG A O 1
ATOM 2745 N N . GLN A 1 356 ? -14.902 -9.845 -9.395 1.00 27.20 357 GLN A N 1
ATOM 2746 C CA . GLN A 1 356 ? -16.128 -9.971 -10.116 1.00 26.59 357 GLN A CA 1
ATOM 2747 C C . GLN A 1 356 ? -16.628 -8.619 -10.517 1.00 25.79 357 GLN A C 1
ATOM 2748 O O . GLN A 1 356 ? -16.303 -7.613 -9.841 1.00 28.55 357 GLN A O 1
ATOM 2754 N N . THR A 1 357 ? -17.513 -8.594 -11.494 1.00 24.95 358 THR A N 1
ATOM 2755 C CA . THR A 1 357 ? -18.279 -7.390 -11.834 1.00 22.60 358 THR A CA 1
ATOM 2756 C C . THR A 1 357 ? -19.287 -7.201 -10.659 1.00 22.96 358 THR A C 1
ATOM 2757 O O . THR A 1 357 ? -19.553 -8.148 -9.911 1.00 22.97 358 THR A O 1
ATOM 2761 N N . VAL A 1 358 ? -19.758 -5.987 -10.533 1.00 21.58 359 VAL A N 1
ATOM 2762 C CA . VAL A 1 358 ? -20.754 -5.688 -9.498 1.00 21.21 359 VAL A CA 1
ATOM 2763 C C . VAL A 1 358 ? -21.970 -6.592 -9.711 1.00 21.11 359 VAL A C 1
ATOM 2764 O O . VAL A 1 358 ? -22.491 -7.166 -8.742 1.00 21.65 359 VAL A O 1
ATOM 2768 N N . ASP A 1 359 ? -22.451 -6.681 -10.939 1.00 21.27 360 ASP A N 1
ATOM 2769 C CA . ASP A 1 359 ? -23.645 -7.468 -11.270 1.00 23.30 360 ASP A CA 1
ATOM 2770 C C . ASP A 1 359 ? -23.482 -8.936 -10.924 1.00 23.50 360 ASP A C 1
ATOM 2771 O O . ASP A 1 359 ? -24.384 -9.546 -10.294 1.00 23.28 360 ASP A O 1
ATOM 2776 N N . GLU A 1 360 ? -22.303 -9.487 -11.224 1.00 22.20 361 GLU A N 1
ATOM 2777 C CA . GLU A 1 360 ? -22.046 -10.889 -10.923 1.00 25.75 361 GLU A CA 1
ATOM 2778 C C . GLU A 1 360 ? -21.886 -11.078 -9.391 1.00 20.91 361 GLU A C 1
ATOM 2779 O O . GLU A 1 360 ? -22.342 -12.081 -8.832 1.00 20.29 361 GLU A O 1
ATOM 2785 N N . ALA A 1 361 ? -21.238 -10.128 -8.721 1.00 19.17 362 ALA A N 1
ATOM 2786 C CA . ALA A 1 361 ? -20.938 -10.235 -7.294 1.00 18.35 362 ALA A CA 1
ATOM 2787 C C . ALA A 1 361 ? -22.262 -10.294 -6.515 1.00 18.53 362 ALA A C 1
ATOM 2788 O O . ALA A 1 361 ? -22.456 -11.154 -5.625 1.00 19.37 362 ALA A O 1
ATOM 2790 N N . LEU A 1 362 ? -23.166 -9.383 -6.866 1.00 18.86 363 LEU A N 1
ATOM 2791 C CA . LEU A 1 362 ? -24.423 -9.322 -6.124 1.00 18.29 363 LEU A CA 1
ATOM 2792 C C . LEU A 1 362 ? -25.373 -10.447 -6.554 1.00 19.35 363 LEU A C 1
ATOM 2793 O O . LEU A 1 362 ? -26.122 -10.982 -5.690 1.00 18.74 3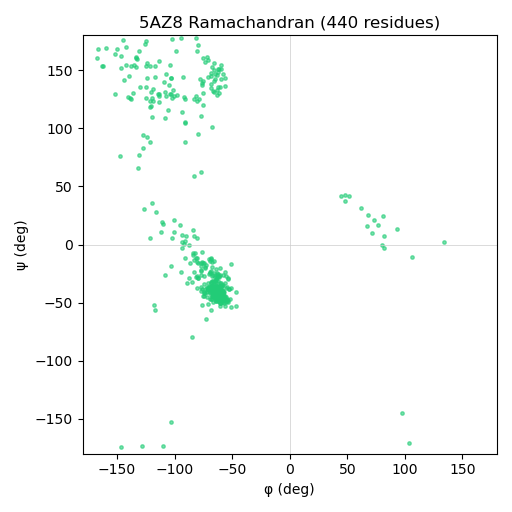63 LEU A O 1
ATOM 2798 N N . LYS A 1 363 ? -25.391 -10.807 -7.842 1.00 18.74 364 LYS A N 1
ATOM 2799 C CA . LYS A 1 363 ? -26.144 -11.988 -8.264 1.00 20.03 364 LYS A CA 1
ATOM 2800 C C . LYS A 1 363 ? -25.750 -13.211 -7.463 1.00 19.98 364 LYS A C 1
ATOM 2801 O O . LYS A 1 363 ? -26.623 -13.953 -6.985 1.00 19.93 364 LYS A O 1
ATOM 2807 N N . ASP A 1 364 ? -24.446 -13.442 -7.333 1.00 18.94 365 ASP A N 1
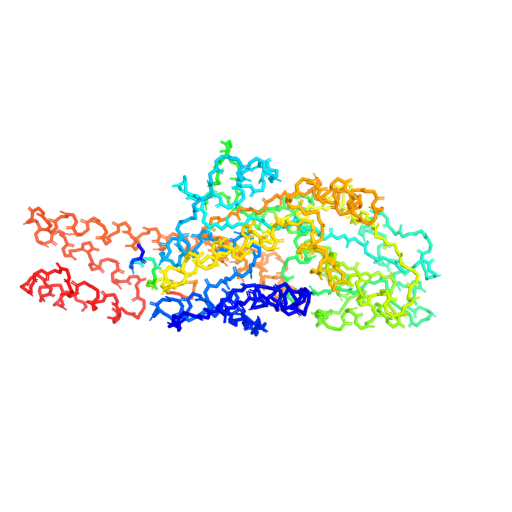ATOM 2808 C CA . ASP A 1 364 ? -23.963 -14.581 -6.617 1.00 18.54 365 ASP A CA 1
ATOM 2809 C C . ASP A 1 364 ? -24.285 -14.507 -5.115 1.00 20.06 365 ASP A C 1
ATOM 2810 O O . ASP A 1 364 ? -24.619 -15.528 -4.497 1.00 19.82 365 ASP A O 1
ATOM 2815 N N . ALA A 1 365 ? -24.212 -13.313 -4.527 1.00 18.60 366 ALA A N 1
ATOM 2816 C CA . ALA A 1 365 ? -24.564 -13.160 -3.106 1.00 18.68 366 ALA A CA 1
ATOM 2817 C C . ALA A 1 365 ? -26.035 -13.512 -2.863 1.00 17.93 366 ALA A C 1
ATOM 2818 O O . ALA A 1 365 ? -26.337 -14.278 -1.908 1.00 19.11 366 ALA A O 1
ATOM 2820 N N . GLN A 1 366 ? -26.913 -13.018 -3.724 1.00 19.55 367 GLN A N 1
ATOM 2821 C CA . GLN A 1 366 ? -28.330 -13.365 -3.651 1.00 19.40 367 GLN A CA 1
ATOM 2822 C C . GLN A 1 366 ? -28.531 -14.893 -3.775 1.00 20.50 367 GLN A C 1
ATOM 2823 O O . GLN A 1 366 ? -29.266 -15.491 -2.975 1.00 18.98 367 GLN A O 1
ATOM 2829 N N . THR A 1 367 ? -27.892 -15.487 -4.754 1.00 18.67 368 THR A N 1
ATOM 2830 C CA . THR A 1 367 ? -27.989 -16.946 -4.961 1.00 20.16 368 THR A CA 1
ATOM 2831 C C . THR A 1 367 ? -27.507 -17.698 -3.718 1.00 19.34 368 THR A C 1
ATOM 2832 O O . THR A 1 367 ? -28.199 -18.660 -3.255 1.00 17.99 368 THR A O 1
ATOM 2836 N N . ARG A 1 368 ? -26.362 -17.298 -3.146 1.00 17.78 369 ARG A N 1
ATOM 2837 C CA . ARG A 1 368 ? -25.762 -17.966 -1.979 1.00 19.36 369 ARG A CA 1
ATOM 2838 C C . ARG A 1 368 ? -26.689 -17.847 -0.755 1.00 18.00 369 ARG A C 1
ATOM 2839 O O . ARG A 1 368 ? -26.896 -18.828 -0.047 1.00 18.80 369 ARG A O 1
ATOM 2847 N N . ILE A 1 369 ? -27.276 -16.667 -0.514 1.00 17.07 370 ILE A N 1
ATOM 2848 C CA . ILE A 1 369 ? -28.178 -16.489 0.628 1.00 17.20 370 ILE A CA 1
ATOM 2849 C C . ILE A 1 369 ? -29.367 -17.468 0.450 1.00 16.61 370 ILE A C 1
ATOM 2850 O O . ILE A 1 369 ? -29.735 -18.141 1.387 1.00 19.14 370 ILE A O 1
ATOM 2855 N N . LYS A 1 370 ? -30.007 -17.400 -0.714 1.00 17.67 371 LYS A N 1
ATOM 2856 C CA . LYS A 1 370 ? -31.233 -18.151 -0.922 1.00 17.46 371 LYS A CA 1
ATOM 2857 C C . LYS A 1 370 ? -30.933 -19.652 -0.877 1.00 19.41 371 LYS A C 1
ATOM 2858 O O . LYS A 1 370 ? -31.774 -20.455 -0.366 1.00 18.64 371 LYS A O 1
ATOM 2864 N N . GLU A 1 371 ? -29.823 -20.069 -1.413 1.00 19.00 372 GLU A N 1
ATOM 2865 C CA . GLU A 1 371 ? -29.411 -21.469 -1.360 1.00 20.33 372 GLU A CA 1
ATOM 2866 C C . GLU A 1 371 ? -29.154 -21.948 0.071 1.00 19.90 372 GLU A C 1
ATOM 2867 O O . GLU A 1 371 ? -29.674 -23.010 0.469 1.00 18.94 372 GLU A O 1
ATOM 2873 N N . ALA A 1 372 ? -28.392 -21.179 0.840 1.00 18.73 373 ALA A N 1
ATOM 2874 C CA . ALA A 1 372 ? -28.141 -21.530 2.242 1.00 20.53 373 ALA A CA 1
ATOM 2875 C C . ALA A 1 372 ? -29.457 -21.696 3.005 1.00 20.22 373 ALA A C 1
ATOM 2876 O O . ALA A 1 372 ? -29.686 -22.710 3.683 1.00 21.03 373 ALA A O 1
ATOM 2878 N N . LEU A 1 373 ? -30.385 -20.745 2.847 1.00 16.55 374 LEU A N 1
ATOM 2879 C CA . LEU A 1 373 ? -31.628 -20.773 3.550 1.00 17.57 374 LEU A CA 1
ATOM 2880 C C . LEU A 1 373 ? -32.503 -21.952 3.084 1.00 18.51 374 LEU A C 1
ATOM 2881 O O . LEU A 1 373 ? -33.147 -22.609 3.940 1.00 19.69 374 LEU A O 1
ATOM 2886 N N . ALA A 1 374 ? -32.458 -22.276 1.782 1.00 18.10 375 ALA A N 1
ATOM 2887 C CA . ALA A 1 374 ? -33.312 -23.406 1.275 1.00 17.88 375 ALA A CA 1
ATOM 2888 C C . ALA A 1 374 ? -32.800 -24.715 1.852 1.00 18.60 375 ALA A C 1
ATOM 2889 O O . ALA A 1 374 ? -33.594 -25.559 2.301 1.00 19.32 375 ALA A O 1
ATOM 2891 N N . VAL A 1 375 ? -31.504 -24.910 1.792 1.00 17.54 376 VAL A N 1
ATOM 2892 C CA . VAL A 1 375 ? -30.912 -26.162 2.326 1.00 19.75 376 VAL A CA 1
ATOM 2893 C C . VAL A 1 375 ? -31.165 -26.312 3.832 1.00 21.48 376 VAL A C 1
ATOM 2894 O O . VAL A 1 375 ? -31.538 -27.412 4.311 1.00 21.13 376 VAL A O 1
ATOM 2898 N N . GLN A 1 376 ? -30.983 -25.226 4.612 1.00 18.32 377 GLN A N 1
ATOM 2899 C CA . GLN A 1 376 ? -31.213 -25.270 6.070 1.00 22.42 377 GLN A CA 1
ATOM 2900 C C . GLN A 1 376 ? -32.678 -25.666 6.288 1.00 22.27 377 GLN A C 1
ATOM 2901 O O . GLN A 1 376 ? -32.956 -26.493 7.142 1.00 22.42 377 GLN A O 1
ATOM 2907 N N . LYS A 1 377 ? -33.603 -25.057 5.538 1.00 20.40 378 LYS A N 1
ATOM 2908 C CA . LYS A 1 377 ? -35.029 -25.291 5.716 1.00 22.22 378 LYS A CA 1
ATOM 2909 C C . LYS A 1 377 ? -35.350 -26.779 5.460 1.00 22.51 378 LYS A C 1
ATOM 2910 O O . LYS A 1 377 ? -36.048 -27.453 6.295 1.00 22.97 378 LYS A O 1
ATOM 2916 N N . PHE A 1 378 ? -34.842 -27.266 4.342 1.00 20.59 379 PHE A N 1
ATOM 2917 C CA . PHE A 1 378 ? -35.054 -28.691 3.979 1.00 20.69 379 PHE A CA 1
ATOM 2918 C C . PHE A 1 378 ? -34.472 -29.663 5.058 1.00 21.01 379 PHE A C 1
ATOM 2919 O O . PHE A 1 378 ? -35.152 -30.617 5.454 1.00 22.68 379 PHE A O 1
ATOM 2927 N N . PHE A 1 379 ? -33.242 -29.447 5.434 1.00 20.01 380 PHE A N 1
ATOM 2928 C CA . PHE A 1 379 ? -32.511 -30.250 6.451 1.00 20.86 380 PHE A CA 1
ATOM 2929 C C . PHE A 1 379 ? -33.357 -30.363 7.723 1.00 25.81 380 PHE A C 1
ATOM 2930 O O . PHE A 1 379 ? -33.706 -31.467 8.175 1.00 25.55 380 PHE A O 1
ATOM 2938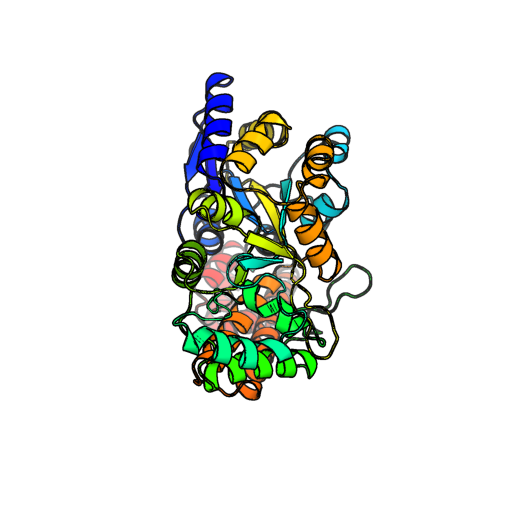 N N . LEU A 1 380 ? -33.776 -29.197 8.238 1.00 22.27 381 LEU A N 1
ATOM 2939 C CA . LEU A 1 380 ? -34.520 -29.182 9.488 1.00 25.97 381 LEU A CA 1
ATOM 2940 C C . LEU A 1 380 ? -35.885 -29.834 9.338 1.00 25.75 381 LEU A C 1
ATOM 2941 O O . LEU A 1 380 ? -36.308 -30.625 10.234 1.00 27.20 381 LEU A O 1
ATOM 2946 N N . GLU A 1 381 ? -36.588 -29.558 8.271 1.00 23.69 382 GLU A N 1
ATOM 2947 C CA . GLU A 1 381 ? -37.920 -30.134 8.048 1.00 26.68 382 GLU A CA 1
ATOM 2948 C C . GLU A 1 381 ? -37.844 -31.665 7.907 1.00 27.01 382 GLU A C 1
ATOM 2949 O O . GLU A 1 381 ? -38.714 -32.380 8.417 1.00 25.57 382 GLU A O 1
ATOM 2955 N N . GLU A 1 382 ? -36.807 -32.143 7.211 1.00 22.38 383 GLU A N 1
ATOM 2956 C CA . GLU A 1 382 ? -36.688 -33.616 6.959 1.00 22.24 383 GLU A CA 1
ATOM 2957 C C . GLU A 1 382 ? -36.330 -34.347 8.291 1.00 22.52 383 GLU A C 1
ATOM 2958 O O . GLU A 1 382 ? -36.858 -35.484 8.525 1.00 23.64 383 GLU A O 1
ATOM 2964 N N . ILE A 1 383 ? -35.502 -33.776 9.140 1.00 22.10 384 ILE A N 1
ATOM 2965 C CA . ILE A 1 383 ? -35.155 -34.412 10.423 1.00 23.90 384 ILE A CA 1
ATOM 2966 C C . ILE A 1 383 ? -36.436 -34.480 11.249 1.00 28.28 384 ILE A C 1
ATOM 2967 O O . ILE A 1 383 ? -36.795 -35.515 11.835 1.00 24.25 384 ILE A O 1
ATOM 2972 N N . GLN A 1 384 ? -37.176 -33.375 11.295 1.00 27.78 385 GLN A N 1
ATOM 2973 C CA . GLN A 1 384 ? -38.433 -33.377 12.084 1.00 32.13 385 GLN A CA 1
ATOM 2974 C C . GLN A 1 384 ? -39.423 -34.366 11.608 1.00 29.62 385 GLN A C 1
ATOM 2975 O O . GLN A 1 384 ? -39.985 -35.152 12.426 1.00 31.41 385 GLN A O 1
ATOM 2981 N N . LEU A 1 385 ? -39.695 -34.351 10.332 1.00 25.67 386 LEU A N 1
ATOM 2982 C CA . LEU A 1 385 ? -40.614 -35.278 9.752 1.00 26.92 386 LEU A CA 1
ATOM 2983 C C . LEU A 1 385 ? -40.171 -36.764 9.934 1.00 30.54 386 LEU A C 1
ATOM 2984 O O . LEU A 1 385 ? -40.978 -37.658 10.257 1.00 30.81 386 LEU A O 1
ATOM 2989 N N . GLY A 1 386 ? -38.913 -37.031 9.696 1.00 24.30 387 GLY A N 1
ATOM 2990 C CA . GLY A 1 386 ? -38.418 -38.400 9.920 1.00 24.89 387 GLY A CA 1
ATOM 2991 C C . GLY A 1 386 ? -38.601 -38.858 11.365 1.00 26.19 387 GLY A C 1
ATOM 2992 O O . GLY A 1 386 ? -39.039 -40.025 11.608 1.00 30.30 387 GLY A O 1
ATOM 2993 N N . GLU A 1 387 ? -38.244 -38.006 12.314 1.00 27.85 388 GLU A N 1
ATOM 2994 C CA . GLU A 1 387 ? -38.351 -38.326 13.759 1.00 29.98 388 GLU A CA 1
ATOM 2995 C C . GLU A 1 387 ? -39.837 -38.530 14.121 1.00 35.47 388 GLU A C 1
ATOM 2996 O O . GLU A 1 387 ? -40.189 -39.496 14.842 1.00 35.25 388 GLU A O 1
ATOM 3002 N N . GLU A 1 388 ? -40.697 -37.671 13.598 1.00 35.10 389 GLU A N 1
ATOM 3003 C CA . GLU A 1 388 ? -42.141 -37.795 13.858 1.00 39.52 389 GLU A CA 1
ATOM 3004 C C . GLU A 1 388 ? -42.707 -39.112 13.348 1.00 38.32 389 GLU A C 1
ATOM 3005 O O . GLU A 1 388 ? -43.510 -39.807 14.057 1.00 40.10 389 GLU A O 1
ATOM 3011 N N . LEU A 1 389 ? -42.354 -39.485 12.128 1.00 32.91 390 LEU A N 1
ATOM 3012 C CA . LEU A 1 389 ? -42.775 -40.758 11.574 1.00 33.28 390 LEU A CA 1
ATOM 3013 C C . LEU A 1 389 ? -42.206 -41.982 12.334 1.00 34.16 390 LEU A C 1
ATOM 3014 O O . LEU A 1 389 ? -42.919 -43.007 12.455 1.00 34.61 390 LEU A O 1
ATOM 3019 N N . LEU A 1 390 ? -40.984 -41.882 12.831 1.00 33.67 391 LEU A N 1
ATOM 3020 C CA . LEU A 1 390 ? -40.384 -42.967 13.675 1.00 33.30 391 LEU A CA 1
ATOM 3021 C C . LEU A 1 390 ? -41.101 -43.121 15.007 1.00 42.00 391 LEU A C 1
ATOM 3022 O O . LEU A 1 390 ? -41.322 -44.262 15.459 1.00 44.77 391 LEU A O 1
ATOM 3027 N N . ALA A 1 391 ? -41.478 -42.009 15.636 1.00 42.77 392 ALA A N 1
ATOM 3028 C CA . ALA A 1 391 ? -42.243 -42.067 16.883 1.00 46.63 392 ALA A CA 1
ATOM 3029 C C . ALA A 1 391 ? -43.627 -42.729 16.667 1.00 50.26 392 ALA A C 1
ATOM 3030 O O . ALA A 1 391 ? -44.206 -43.271 17.607 1.00 53.25 392 ALA A O 1
ATOM 3032 N N . GLN A 1 392 ? -44.151 -42.693 15.452 1.00 44.45 393 GLN A N 1
ATOM 3033 C CA . GLN A 1 392 ? -45.374 -43.425 15.097 1.00 48.25 393 GLN A CA 1
ATOM 3034 C C . GLN A 1 392 ? -45.166 -44.851 14.570 1.00 46.12 393 GLN A C 1
ATOM 3035 O O . GLN A 1 392 ? -46.118 -45.456 14.095 1.00 46.74 393 GLN A O 1
ATOM 3041 N N . GLY A 1 393 ? -43.943 -45.384 14.608 1.00 44.92 394 GLY A N 1
ATOM 3042 C CA . GLY A 1 393 ? -43.654 -46.672 13.966 1.00 43.42 394 GLY A CA 1
ATOM 3043 C C . GLY A 1 393 ? -43.695 -46.830 12.446 1.00 47.26 394 GLY A C 1
ATOM 3044 O O . GLY A 1 393 ? -43.702 -47.981 11.960 1.00 40.60 394 GLY A O 1
ATOM 3045 N N . ASP A 1 394 ? -43.685 -45.754 11.639 1.00 42.05 395 ASP A N 1
ATOM 3046 C CA . ASP A 1 394 ? -43.459 -45.981 10.192 1.00 40.92 395 ASP A CA 1
ATOM 3047 C C . ASP A 1 394 ? -41.969 -45.882 9.948 1.00 41.65 395 ASP A C 1
ATOM 3048 O O . ASP A 1 394 ? -41.421 -44.792 9.623 1.00 35.42 395 ASP A O 1
ATOM 3053 N N . TYR A 1 395 ? -41.312 -47.028 10.095 1.00 39.26 396 TYR A N 1
ATOM 3054 C CA . TYR A 1 395 ? -39.854 -47.083 10.077 1.00 36.52 396 TYR A CA 1
ATOM 3055 C C . TYR A 1 395 ? -39.250 -46.747 8.762 1.00 35.45 396 TYR A C 1
ATOM 3056 O O . TYR A 1 395 ? -38.305 -45.906 8.707 1.00 31.50 396 TYR A O 1
ATOM 3065 N N . GLU A 1 396 ? -39.757 -47.379 7.715 1.00 35.47 397 GLU A N 1
ATOM 3066 C CA . GLU A 1 396 ? -39.268 -47.201 6.369 1.00 39.13 397 GLU A CA 1
ATOM 3067 C C . GLU A 1 396 ? -39.350 -45.725 5.983 1.00 37.74 397 GLU A C 1
ATOM 3068 O O . GLU A 1 396 ? -38.350 -45.154 5.492 1.00 33.19 397 GLU A O 1
ATOM 3074 N N . LYS A 1 397 ? -40.520 -45.107 6.184 1.00 38.25 398 LYS A N 1
ATOM 3075 C CA . LYS A 1 397 ? -40.721 -43.709 5.746 1.00 36.35 398 LYS A CA 1
ATOM 3076 C C . LYS A 1 397 ? -39.937 -42.725 6.626 1.00 31.85 398 LYS A C 1
ATOM 3077 O O . LYS A 1 397 ? -39.326 -41.735 6.106 1.00 31.68 398 LYS A O 1
ATOM 3083 N N . GLY A 1 398 ? -39.853 -43.012 7.915 1.00 28.08 399 GLY A N 1
ATOM 3084 C CA . GLY A 1 398 ? -39.084 -42.198 8.806 1.00 26.81 399 GLY A CA 1
ATOM 3085 C C . GLY A 1 398 ? -37.592 -42.190 8.437 1.00 27.64 399 GLY A C 1
ATOM 3086 O O . GLY A 1 398 ? -36.937 -41.113 8.345 1.00 25.03 399 GLY A O 1
ATOM 3087 N N . VAL A 1 399 ? -37.051 -43.386 8.196 1.00 26.22 400 VAL A N 1
ATOM 3088 C CA . VAL A 1 399 ? -35.660 -43.475 7.821 1.00 27.27 400 VAL A CA 1
ATOM 3089 C C . VAL A 1 399 ? -35.448 -42.808 6.483 1.00 27.50 400 VAL A C 1
ATOM 3090 O O . VAL A 1 399 ? -34.400 -42.157 6.302 1.00 25.40 400 VAL A O 1
ATOM 3094 N N . ASP A 1 400 ? -36.382 -42.930 5.533 1.00 26.50 401 ASP A N 1
ATOM 3095 C CA . ASP A 1 400 ? -36.191 -42.266 4.232 1.00 28.27 401 ASP A CA 1
ATOM 3096 C C . ASP A 1 400 ? -36.025 -40.729 4.420 1.00 26.43 401 ASP A C 1
ATOM 3097 O O . ASP A 1 400 ? -35.151 -40.121 3.754 1.00 26.38 401 ASP A O 1
ATOM 3102 N N . HIS A 1 401 ? -36.838 -40.117 5.274 1.00 25.88 402 HIS A N 1
ATOM 3103 C CA . HIS A 1 401 ? -36.696 -38.665 5.505 1.00 24.82 402 HIS A CA 1
ATOM 3104 C C . HIS A 1 401 ? -35.377 -38.311 6.188 1.00 25.65 402 HIS A C 1
ATOM 3105 O O . HIS A 1 401 ? -34.720 -37.321 5.814 1.00 23.49 402 HIS A O 1
ATOM 3112 N N . LEU A 1 402 ? -34.941 -39.095 7.177 1.00 23.51 403 LEU A N 1
ATOM 3113 C CA . LEU A 1 402 ? -33.653 -38.859 7.821 1.00 22.67 403 LEU A CA 1
ATOM 3114 C C . LEU A 1 402 ? -32.528 -39.001 6.822 1.00 23.54 403 LEU A C 1
ATOM 3115 O O . LEU A 1 402 ? -31.588 -38.165 6.827 1.00 21.92 403 LEU A O 1
ATOM 3120 N N . THR A 1 403 ? -32.619 -39.959 5.889 1.00 21.47 404 THR A N 1
ATOM 3121 C CA . THR A 1 403 ? -31.586 -40.077 4.845 1.00 22.28 404 THR A CA 1
ATOM 3122 C C . THR A 1 403 ? -31.522 -38.826 3.947 1.00 24.51 404 THR A C 1
ATOM 3123 O O . THR A 1 403 ? -30.430 -38.440 3.496 1.00 24.73 404 THR A O 1
ATOM 3127 N N . ASN A 1 404 ? -32.678 -38.191 3.651 1.00 20.93 405 ASN A N 1
ATOM 3128 C CA . ASN A 1 404 ? -32.653 -36.967 2.854 1.00 22.47 405 ASN A CA 1
ATOM 3129 C C . ASN A 1 404 ? -31.888 -35.846 3.592 1.00 22.67 405 ASN A C 1
ATOM 3130 O O . ASN A 1 404 ? -31.131 -35.074 2.981 1.00 21.13 405 ASN A O 1
ATOM 3135 N N . ALA A 1 405 ? -32.124 -35.748 4.883 1.00 20.23 406 ALA A N 1
ATOM 3136 C CA . ALA A 1 405 ? -31.416 -34.726 5.655 1.00 19.56 406 ALA A CA 1
ATOM 3137 C C . ALA A 1 405 ? -29.918 -35.014 5.642 1.00 21.61 406 ALA A C 1
ATOM 3138 O O . ALA A 1 405 ? -29.078 -34.114 5.478 1.00 22.12 406 ALA A O 1
ATOM 3140 N N . ILE A 1 406 ? -29.556 -36.252 5.920 1.00 19.93 407 ILE A N 1
ATOM 3141 C CA . ILE A 1 406 ? -28.129 -36.610 5.928 1.00 20.28 407 ILE A CA 1
ATOM 3142 C C . ILE A 1 406 ? -27.488 -36.340 4.544 1.00 21.77 407 ILE A C 1
ATOM 3143 O O . ILE A 1 406 ? -26.287 -35.921 4.443 1.00 22.45 407 ILE A O 1
ATOM 3148 N N . ALA A 1 407 ? -28.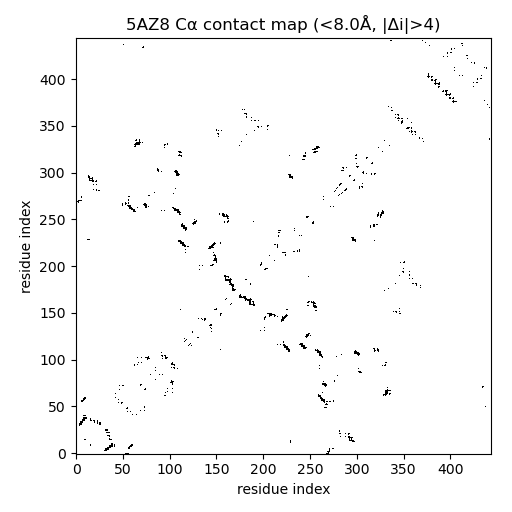257 -36.576 3.467 1.00 19.80 408 ALA A N 1
ATOM 3149 C CA . ALA A 1 407 ? -27.770 -36.389 2.087 1.00 20.41 408 ALA A CA 1
ATOM 3150 C C . ALA A 1 407 ? -27.366 -34.949 1.801 1.00 20.61 408 ALA A C 1
ATOM 3151 O O . ALA A 1 407 ? -26.557 -34.689 0.886 1.00 21.41 408 ALA A O 1
ATOM 3153 N N . VAL A 1 408 ? -27.980 -33.993 2.500 1.00 20.31 409 VAL A N 1
ATOM 3154 C CA . VAL A 1 408 ? -27.605 -32.574 2.321 1.00 20.09 409 VAL A CA 1
ATOM 3155 C C . VAL A 1 408 ? -26.680 -32.067 3.425 1.00 22.93 409 VAL A C 1
ATOM 3156 O O . VAL A 1 408 ? -26.587 -30.848 3.720 1.00 24.29 409 VAL A O 1
ATOM 3160 N N . CYS A 1 409 ? -26.003 -32.982 4.094 1.00 21.62 410 CYS A N 1
ATOM 3161 C CA . CYS A 1 409 ? -25.012 -32.668 5.113 1.00 22.97 410 CYS A CA 1
ATOM 3162 C C . CYS A 1 409 ? -23.660 -33.237 4.679 1.00 23.83 410 CYS A C 1
ATOM 3163 O O . CYS A 1 409 ? -23.456 -34.456 4.702 1.00 27.12 410 CYS A O 1
ATOM 3166 N N . GLY A 1 410 ? -22.694 -32.377 4.317 1.00 22.13 411 GLY A N 1
ATOM 3167 C CA . GLY A 1 410 ? -21.438 -32.897 3.782 1.00 22.66 411 GLY A CA 1
ATOM 3168 C C . GLY A 1 410 ? -20.570 -33.657 4.771 1.00 20.72 411 GLY A C 1
ATOM 3169 O O . GLY A 1 410 ? -19.700 -34.474 4.369 1.00 22.50 411 GLY A O 1
ATOM 3170 N N . GLN A 1 411 ? -20.696 -33.346 6.052 1.00 22.84 412 GLN A N 1
ATOM 3171 C CA . GLN A 1 411 ? -19.916 -33.919 7.131 1.00 19.57 412 GLN A CA 1
ATOM 3172 C C . GLN A 1 411 ? -20.866 -34.361 8.233 1.00 24.86 412 GLN A C 1
ATOM 3173 O O . GLN A 1 411 ? -21.077 -33.647 9.234 1.00 22.98 412 GLN A O 1
ATOM 3179 N N . PRO A 1 412 ? -21.519 -35.498 8.006 1.00 23.86 413 PRO A N 1
ATOM 3180 C CA . PRO A 1 412 ? -22.630 -35.886 8.919 1.00 24.04 413 PRO A CA 1
ATOM 3181 C C . PRO A 1 412 ? -22.257 -36.606 10.217 1.00 24.19 413 PRO A C 1
ATOM 3182 O O . PRO A 1 412 ? -23.150 -37.063 10.937 1.00 24.52 413 PRO A O 1
ATOM 3186 N N . GLN A 1 413 ? -20.978 -36.628 10.589 1.00 25.48 414 GLN A N 1
ATOM 3187 C CA . GLN A 1 413 ? -20.566 -37.371 11.786 1.00 26.62 414 GLN A CA 1
ATOM 3188 C C . GLN A 1 413 ? -21.262 -36.881 13.091 1.00 28.21 414 GLN A C 1
ATOM 3189 O O . GLN A 1 413 ? -21.846 -37.689 13.860 1.00 27.13 414 GLN A O 1
ATOM 3195 N N . GLN A 1 414 ? -21.362 -35.573 13.304 1.00 23.63 415 GLN A N 1
ATOM 3196 C CA . GLN A 1 414 ? -21.991 -35.036 14.492 1.00 27.04 415 GLN A CA 1
ATOM 3197 C C . GLN A 1 414 ? -23.497 -35.250 14.469 1.00 26.82 415 GLN A C 1
ATOM 3198 O O . GLN A 1 414 ? -24.057 -35.612 15.510 1.00 26.44 415 GLN A O 1
ATOM 3204 N N . LEU A 1 415 ? -24.114 -35.102 13.291 1.00 24.06 416 LEU A N 1
ATOM 3205 C CA . LEU A 1 415 ? -25.519 -35.337 13.143 1.00 24.19 416 LEU A CA 1
ATOM 3206 C C . LEU A 1 415 ? -25.831 -36.827 13.505 1.00 25.97 416 LEU A C 1
ATOM 3207 O O . LEU A 1 415 ? -26.774 -37.110 14.226 1.00 24.60 416 LEU A O 1
ATOM 3212 N N . LEU A 1 416 ? -25.030 -37.738 12.999 1.00 23.06 417 LEU A N 1
ATOM 3213 C CA . LEU A 1 416 ? -25.256 -39.175 13.284 1.00 25.66 417 LEU A CA 1
ATOM 3214 C C . LEU A 1 416 ? -25.090 -39.477 14.774 1.00 26.79 417 LEU A C 1
ATOM 3215 O O . LEU A 1 416 ? -25.873 -40.263 15.322 1.00 28.15 417 LEU A O 1
ATOM 3220 N N . GLN A 1 417 ? -24.155 -38.812 15.445 1.00 25.38 418 GLN A N 1
ATOM 3221 C CA . GLN A 1 417 ? -24.016 -38.946 16.909 1.00 29.72 418 GLN A CA 1
ATOM 3222 C C . GLN A 1 417 ? -25.290 -38.454 17.637 1.00 30.12 418 GLN A C 1
ATOM 3223 O O . GLN A 1 417 ? -25.741 -39.118 18.599 1.00 29.46 418 GLN A O 1
ATOM 3229 N N . VAL A 1 418 ? -25.882 -37.344 17.189 1.00 27.29 419 VAL A N 1
ATOM 3230 C CA . VAL A 1 418 ? -27.117 -36.826 17.775 1.00 28.74 419 VAL A CA 1
ATOM 3231 C C . VAL A 1 418 ? -28.249 -37.782 17.524 1.00 28.89 419 VAL A C 1
ATOM 3232 O O . VAL A 1 418 ? -28.946 -38.125 18.480 1.00 28.34 419 VAL A O 1
ATOM 3236 N N . LEU A 1 419 ? -28.363 -38.289 16.298 1.00 26.75 420 LEU A N 1
ATOM 3237 C CA . LEU A 1 419 ? -29.413 -39.253 16.006 1.00 27.56 420 LEU A CA 1
ATOM 3238 C C . LEU A 1 419 ? -29.198 -40.533 16.818 1.00 27.12 420 LEU A C 1
ATOM 3239 O O . LEU A 1 419 ? -30.210 -41.166 17.237 1.00 31.52 420 LEU A O 1
ATOM 3244 N N . GLN A 1 420 ? -27.964 -40.971 17.008 1.00 26.16 421 GLN A N 1
ATOM 3245 C CA . GLN A 1 420 ? -27.717 -42.231 17.766 1.00 28.96 421 GLN A CA 1
ATOM 3246 C C . GLN A 1 420 ? -28.198 -42.138 19.238 1.00 35.14 421 GLN A C 1
ATOM 3247 O O . GLN A 1 420 ? -28.607 -43.146 19.837 1.00 31.31 421 GLN A O 1
ATOM 3253 N N . GLN A 1 421 ? -28.255 -40.915 19.774 1.00 34.95 422 GLN A N 1
ATOM 3254 C CA . GLN A 1 421 ? -28.758 -40.665 21.125 1.00 36.00 422 GLN A CA 1
ATOM 3255 C C . GLN A 1 421 ? -30.251 -40.692 21.274 1.00 36.41 422 GLN A C 1
ATOM 3256 O O . GLN A 1 421 ? -30.731 -40.874 22.384 1.00 43.41 422 GLN A O 1
ATOM 3262 N N . THR A 1 422 ? -31.004 -40.474 20.220 1.00 35.26 423 THR A N 1
ATOM 3263 C CA . THR A 1 422 ? -32.452 -40.418 20.312 1.00 41.78 423 THR A CA 1
ATOM 3264 C C . THR A 1 422 ? -33.107 -41.605 19.710 1.00 38.83 423 THR A C 1
ATOM 3265 O O . THR A 1 422 ? -34.235 -41.915 20.075 1.00 42.76 423 THR A O 1
ATOM 3269 N N . LEU A 1 423 ? -32.468 -42.267 18.746 1.00 29.31 424 LEU A N 1
ATOM 3270 C CA . LEU A 1 423 ? -33.187 -43.312 18.025 1.00 30.56 424 LEU A CA 1
ATOM 3271 C C . LEU A 1 423 ? -32.945 -44.669 18.701 1.00 27.26 424 LEU A C 1
ATOM 3272 O O . LEU A 1 423 ? -31.885 -44.900 19.220 1.00 26.03 424 LEU A O 1
ATOM 3277 N N . PRO A 1 424 ? -33.961 -45.532 18.724 1.00 27.98 425 PRO A N 1
ATOM 3278 C CA . PRO A 1 424 ? -33.663 -46.937 19.207 1.00 28.81 425 PRO A CA 1
ATOM 3279 C C . PRO A 1 424 ? -32.550 -47.580 18.402 1.00 28.21 425 PRO A C 1
ATOM 3280 O O . PRO A 1 424 ? -32.525 -47.424 17.168 1.00 25.95 425 PRO A O 1
ATOM 3284 N N . PRO A 1 425 ? -31.696 -48.377 19.055 1.00 27.17 426 PRO A N 1
ATOM 3285 C CA . PRO A 1 425 ? -30.606 -48.970 18.283 1.00 26.58 426 PRO A CA 1
ATOM 3286 C C . PRO A 1 425 ? -30.945 -49.735 16.994 1.00 24.59 426 PRO A C 1
ATOM 3287 O O . PRO A 1 425 ? -30.193 -49.622 15.993 1.00 23.60 426 PRO A O 1
ATOM 3291 N N . PRO A 1 426 ? -32.062 -50.514 16.963 1.00 23.96 427 PRO A N 1
ATOM 3292 C CA . PRO A 1 426 ? -32.419 -51.167 15.686 1.00 25.19 427 PRO A CA 1
ATOM 3293 C C . PRO A 1 426 ? -32.750 -50.222 14.568 1.00 25.04 427 PRO A C 1
ATOM 3294 O O . PRO A 1 426 ? -32.358 -50.440 13.428 1.00 24.87 427 PRO A O 1
ATOM 3298 N N . VAL A 1 427 ? -33.401 -49.127 14.932 1.00 26.43 428 VAL A N 1
ATOM 3299 C CA . VAL A 1 427 ? -33.711 -48.078 13.941 1.00 26.03 428 VAL A CA 1
ATOM 3300 C C . VAL A 1 427 ? -32.448 -47.307 13.454 1.00 22.52 428 VAL A C 1
ATOM 3301 O O . VAL A 1 427 ? -32.305 -47.041 12.254 1.00 23.82 428 VAL A O 1
ATOM 3305 N N . PHE A 1 428 ? -31.539 -47.002 14.357 1.00 22.90 429 PHE A N 1
ATOM 3306 C CA . PHE A 1 428 ? -30.298 -46.326 13.996 1.00 24.49 429 PHE A CA 1
ATOM 3307 C C . PHE A 1 428 ? -29.499 -47.245 13.069 1.00 24.85 429 PHE A C 1
ATOM 3308 O O . PHE A 1 428 ? -28.911 -46.802 12.081 1.00 25.04 429 PHE A O 1
ATOM 3316 N N . GLN A 1 429 ? -29.545 -48.560 13.359 1.00 24.77 430 GLN A N 1
ATOM 3317 C CA . GLN A 1 429 ? -28.820 -49.501 12.512 1.00 25.61 430 GLN A CA 1
ATOM 3318 C C . GLN A 1 429 ? -29.421 -49.553 11.107 1.00 26.18 430 GLN A C 1
ATOM 3319 O O . GLN A 1 429 ? -28.667 -49.493 10.114 1.00 27.49 430 GLN A O 1
ATOM 3325 N N . MET A 1 430 ? -30.744 -49.591 11.008 1.00 25.36 431 MET A N 1
ATOM 3326 C CA . MET A 1 430 ? -31.418 -49.527 9.770 1.00 25.42 431 MET A CA 1
ATOM 3327 C C . MET A 1 430 ? -31.012 -48.292 9.000 1.00 27.30 431 MET A C 1
ATOM 3328 O O . MET A 1 430 ? -30.763 -48.366 7.776 1.00 27.79 431 MET A O 1
ATOM 3333 N N . LEU A 1 431 ? -30.973 -47.163 9.701 1.00 23.66 432 LEU A N 1
ATOM 3334 C CA . LEU A 1 431 ? -30.588 -45.886 9.052 1.00 24.58 432 LEU A CA 1
ATOM 3335 C C . LEU A 1 431 ? -29.177 -45.996 8.474 1.00 24.15 432 LEU A C 1
ATOM 3336 O O . LEU A 1 431 ? -28.959 -45.619 7.332 1.00 26.42 432 LEU A O 1
ATOM 3341 N N . LEU A 1 432 ? -28.239 -46.546 9.239 1.00 25.46 433 LEU A N 1
ATOM 3342 C CA . LEU A 1 432 ? -26.839 -46.666 8.802 1.00 25.93 433 LEU A CA 1
ATOM 3343 C C . LEU A 1 432 ? -26.675 -47.411 7.495 1.00 28.43 433 LEU A C 1
ATOM 3344 O O . LEU A 1 432 ? -25.811 -47.062 6.661 1.00 30.09 433 LEU A O 1
ATOM 3349 N N . THR A 1 433 ? -27.531 -48.383 7.252 1.00 27.24 434 THR A N 1
ATOM 3350 C CA . THR A 1 433 ? -27.434 -49.166 6.052 1.00 28.85 434 THR A CA 1
ATOM 3351 C C . THR A 1 433 ? -27.910 -48.426 4.803 1.00 33.62 434 THR A C 1
ATOM 3352 O O . THR A 1 433 ? -27.637 -48.888 3.674 1.00 31.25 434 THR A O 1
ATOM 3356 N N . LYS A 1 434 ? -28.654 -47.312 4.988 1.00 32.90 435 LYS A N 1
ATOM 3357 C CA . LYS A 1 434 ? -29.089 -46.485 3.858 1.00 31.14 435 LYS A CA 1
ATOM 3358 C C . LYS A 1 434 ? -28.080 -45.449 3.350 1.00 33.55 435 LYS A C 1
ATOM 3359 O O . LYS A 1 434 ? -28.292 -44.878 2.281 1.00 32.69 435 LYS A O 1
ATOM 3365 N N . LEU A 1 435 ? -26.994 -45.239 4.049 1.00 34.90 436 LEU A N 1
ATOM 3366 C CA . LEU A 1 435 ? -26.137 -44.063 3.833 1.00 37.84 436 LEU A CA 1
ATOM 3367 C C . LEU A 1 435 ? -25.154 -44.187 2.674 1.00 40.53 436 LEU A C 1
ATOM 3368 O O . LEU A 1 435 ? -24.620 -45.265 2.509 1.00 47.17 436 LEU A O 1
ATOM 3373 N N . PRO B 2 2 ? -32.544 -26.318 19.820 1.00 43.58 8 PRO B N 1
ATOM 3374 C CA . PRO B 2 2 ? -31.157 -25.863 19.688 1.00 37.69 8 PRO B CA 1
ATOM 3375 C C . PRO B 2 2 ? -30.145 -26.894 19.146 1.00 38.70 8 PRO B C 1
ATOM 3376 O O . PRO B 2 2 ? -29.159 -26.504 18.462 1.00 34.07 8 PRO B O 1
ATOM 3380 N N . ARG B 2 3 ? -30.316 -28.175 19.495 1.00 35.38 9 ARG B N 1
ATOM 3381 C CA . ARG B 2 3 ? -29.296 -29.189 19.156 1.00 35.63 9 ARG B CA 1
ATOM 3382 C C . ARG B 2 3 ? -29.075 -29.333 17.646 1.00 32.87 9 ARG B C 1
ATOM 3383 O O . ARG B 2 3 ? -27.954 -29.494 17.197 1.00 35.51 9 ARG B O 1
ATOM 3391 N N . LEU B 2 4 ? -30.167 -29.283 16.881 1.00 32.65 10 LEU B N 1
ATOM 3392 C CA . LEU B 2 4 ? -30.080 -29.388 15.405 1.00 34.57 10 LEU B CA 1
ATOM 3393 C C . LEU B 2 4 ? -29.550 -28.130 14.760 1.00 31.14 10 LEU B C 1
ATOM 3394 O O . LEU B 2 4 ? -28.700 -28.222 13.891 1.00 28.46 10 LEU B O 1
ATOM 3399 N N . SER B 2 5 ? -29.988 -26.960 15.237 1.00 32.44 11 SER B N 1
ATOM 3400 C CA . SER B 2 5 ? -29.414 -25.704 14.755 1.00 30.67 11 SER B CA 1
ATOM 3401 C C . SER B 2 5 ? -27.904 -25.568 14.957 1.00 30.47 11 SER B C 1
ATOM 3402 O O . SER B 2 5 ? -27.226 -24.973 14.116 1.00 32.80 11 SER B O 1
ATOM 3405 N N . ARG B 2 6 ? -27.365 -26.106 16.034 1.00 29.11 12 ARG B N 1
ATOM 3406 C CA . ARG B 2 6 ? -25.935 -26.101 16.231 1.00 29.94 12 ARG B CA 1
ATOM 3407 C C . ARG B 2 6 ? -25.136 -26.939 15.211 1.00 31.42 12 ARG B C 1
ATOM 3408 O O . ARG B 2 6 ? -23.893 -26.758 15.118 1.00 34.25 12 ARG B O 1
ATOM 3416 N N . LEU B 2 7 ? -25.819 -27.814 14.442 1.00 27.74 13 LEU B N 1
ATOM 3417 C CA . LEU B 2 7 ? -25.132 -28.620 13.439 1.00 28.27 13 LEU B CA 1
ATOM 3418 C C . LEU B 2 7 ? -24.880 -27.863 12.125 1.00 29.33 13 LEU B C 1
ATOM 3419 O O . LEU B 2 7 ? -24.186 -28.351 11.236 1.00 30.88 13 LEU B O 1
ATOM 3424 N N . LEU B 2 8 ? -25.512 -26.715 11.983 1.00 29.64 14 LEU B N 1
ATOM 3425 C CA . LEU B 2 8 ? -25.496 -25.941 10.740 1.00 33.56 14 LEU B CA 1
ATOM 3426 C C . LEU B 2 8 ? -24.640 -24.703 10.908 1.00 37.47 14 LEU B C 1
ATOM 3427 O O . LEU B 2 8 ? -24.605 -24.074 11.988 1.00 37.56 14 LEU B O 1
ATOM 3432 N N . SER B 2 9 ? -23.999 -24.340 9.820 1.00 31.06 15 SER B N 1
ATOM 3433 C CA . SER B 2 9 ? -23.378 -23.037 9.728 1.00 32.99 15 SER B CA 1
ATOM 3434 C C . SER B 2 9 ? -23.532 -22.599 8.297 1.00 27.86 15 SER B C 1
ATOM 3435 O O . SER B 2 9 ? -23.936 -23.336 7.433 1.00 28.06 15 SER B O 1
ATOM 3438 N N . TYR B 2 10 ? -23.086 -21.375 8.033 1.00 31.58 16 TYR B N 1
ATOM 3439 C CA . TYR B 2 10 ? -23.063 -20.855 6.699 1.00 31.62 16 TYR B CA 1
ATOM 3440 C C . TYR B 2 10 ? -22.237 -21.759 5.802 1.00 26.88 16 TYR B C 1
ATOM 3441 O O . TYR B 2 10 ? -22.622 -22.047 4.662 1.00 29.41 16 TYR B O 1
ATOM 3450 N N . ALA B 2 11 ? -21.126 -22.214 6.348 1.00 25.90 17 ALA B N 1
ATOM 3451 C CA . ALA B 2 11 ? -20.236 -23.055 5.553 1.00 25.91 17 ALA B CA 1
ATOM 3452 C C . ALA B 2 11 ? -20.896 -24.372 5.171 1.00 26.45 17 ALA B C 1
ATOM 3453 O O . ALA B 2 11 ? -20.643 -24.899 4.102 1.00 27.69 17 ALA B O 1
ATOM 3455 N N . GLY B 2 12 ? -21.717 -24.894 6.063 1.00 25.41 18 GLY B N 1
ATOM 3456 C CA . GLY B 2 12 ? -22.395 -26.132 5.766 1.00 28.74 18 GLY B CA 1
ATOM 3457 C C . GLY B 2 12 ? -22.689 -26.852 7.051 1.00 28.96 18 GLY B C 1
ATOM 3458 O O . GLY B 2 12 ? -22.886 -26.311 8.118 1.00 32.82 18 GLY B O 1
#

Secondary structure (DSSP, 8-state):
--TTSEEEE--TTS-HHHHHHHHHHHHHHSS--EEEE--TTHHHHHHHHHTTT-S-SEEEEEGGGHHHHHHTT-BPPP---HHHHTTB-HHHHHHTEETTEE-SEEEEEE--EEEEETTT-SS--SBGGGHHHHHHHHHTTT-EEE---TTSGGGTHHHHHHTT-EEEEEETTEEEEEEEESSSHHHHHHHHHHHHHHHTTSS-TT--HHHHHHHHHTTSEEEEEE-GGGHHHHHHHT--EEEEPPPBBTTBPP-PEEEEEEEEEBTT-S-HHHHHHIIIIIISSHHHHHHHHHHS---EESBHHHHHHHTTSHHHHHHHHHHHHSEEPP-STTHHHHHHHHHHHHHHHHHTSS-HHHHHHHHHHHHHHHHHHHHHHHHHHHHHHHHHHTT-HHHHHHHHHHHHHT-SS-HHHHHHHHHHS-HHHHHHHHTT-/-TTGGG--S--

Nearest PDB structures (foldseek):
  5az8-assembly1_A  TM=1.002E+00  e=2.879E-82  Escherichia coli K-12
  5az7-assembly1_A  TM=9.844E-01  e=1.263E-76  Escherichia coli K-12
  4kyc-assembly1_A  TM=9.102E-01  e=5.974E-68  Escherichia coli K-12
  8g3s-assembly1_A  TM=8.921E-01  e=8.984E-69  Serratia sp. FS14
  5wq6-assembly3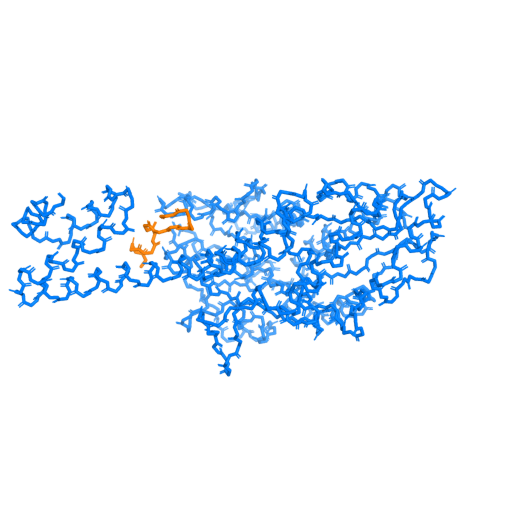_C  TM=8.684E-01  e=6.307E-68  Homo sapiens

CATH classification: 1.20.960.10